Protein AF-A0A2H0KEA6-F1 (afdb_monomer_lite)

pLDDT: mean 85.28, std 15.85, range [25.95, 98.38]

Radius of gyration: 23.14 Å; chains: 1; bounding box: 65×61×64 Å

Organism: NCBI:txid1975025

Structure (mmCIF, N/CA/C/O backbone):
data_AF-A0A2H0KEA6-F1
#
_entry.id   AF-A0A2H0KEA6-F1
#
loop_
_atom_site.group_PDB
_atom_site.id
_atom_site.type_symbol
_atom_site.label_atom_id
_atom_site.label_alt_id
_atom_site.label_comp_id
_atom_site.label_asym_id
_atom_site.label_entity_id
_atom_site.label_seq_id
_atom_site.pdbx_PDB_ins_code
_atom_site.Cartn_x
_atom_site.Cartn_y
_atom_site.Cartn_z
_atom_site.occupancy
_atom_site.B_iso_or_equiv
_atom_site.auth_seq_id
_atom_site.auth_comp_id
_atom_site.auth_asym_id
_atom_site.auth_atom_id
_atom_site.pdbx_PDB_model_num
ATOM 1 N N . MET A 1 1 ? -30.621 41.711 1.419 1.00 34.66 1 MET A N 1
ATOM 2 C CA . MET A 1 1 ? -31.223 41.452 0.093 1.00 34.66 1 MET A CA 1
ATOM 3 C C . MET A 1 1 ? -30.235 41.916 -0.978 1.00 34.66 1 MET A C 1
ATOM 5 O O . MET A 1 1 ? -30.313 43.049 -1.418 1.00 34.66 1 MET A O 1
ATOM 9 N N . PHE A 1 2 ? -29.254 41.083 -1.343 1.00 25.95 2 PHE A N 1
ATOM 10 C CA . PHE A 1 2 ? -28.332 41.368 -2.449 1.00 25.95 2 PHE A CA 1
ATOM 11 C C . PHE A 1 2 ? -28.329 40.171 -3.397 1.00 25.95 2 PHE A C 1
ATOM 13 O O . PHE A 1 2 ? -27.959 39.058 -3.035 1.00 25.95 2 PHE A O 1
ATOM 20 N N . LYS A 1 3 ? -28.882 40.425 -4.584 1.00 28.66 3 LYS A N 1
ATOM 21 C CA . LYS A 1 3 ? -29.091 39.489 -5.684 1.00 28.66 3 LYS A CA 1
ATOM 22 C C . LYS A 1 3 ? -27.772 39.205 -6.401 1.00 28.66 3 LYS A C 1
ATOM 24 O O . LYS A 1 3 ? -27.102 40.125 -6.855 1.00 28.66 3 LYS A O 1
ATOM 29 N N . VAL A 1 4 ? -27.494 37.913 -6.541 1.00 33.28 4 VAL A N 1
ATOM 30 C CA . VAL A 1 4 ? -27.037 37.209 -7.751 1.00 33.28 4 VAL A CA 1
ATOM 31 C C . VAL A 1 4 ? -26.610 38.111 -8.917 1.00 33.28 4 VAL A C 1
ATOM 33 O O . VAL A 1 4 ? -27.452 38.680 -9.609 1.00 33.28 4 VAL A O 1
ATOM 36 N N . ARG A 1 5 ? -25.308 38.122 -9.207 1.00 30.30 5 ARG A N 1
ATOM 37 C CA . ARG A 1 5 ? -24.745 38.374 -10.540 1.00 30.30 5 ARG A CA 1
ATOM 38 C C . ARG A 1 5 ? -23.379 37.707 -10.609 1.00 30.30 5 ARG A C 1
ATOM 40 O O . ARG A 1 5 ? -22.452 38.217 -10.010 1.00 30.30 5 ARG A O 1
ATOM 47 N N . PHE A 1 6 ? -23.290 36.580 -11.306 1.00 26.22 6 PHE A N 1
ATOM 48 C CA . PHE A 1 6 ? -22.163 36.214 -12.171 1.00 26.22 6 PHE A CA 1
ATOM 49 C C . PHE A 1 6 ? -22.582 34.964 -12.954 1.00 26.22 6 PHE A C 1
ATOM 51 O O . PHE A 1 6 ? -22.287 33.831 -12.590 1.00 26.22 6 PHE A O 1
ATOM 58 N N . LEU A 1 7 ? -23.356 35.192 -14.016 1.00 26.00 7 LEU A N 1
ATOM 59 C CA . LEU A 1 7 ? -23.569 34.224 -15.083 1.00 26.00 7 LEU A CA 1
ATOM 60 C C . LEU A 1 7 ? -23.088 34.880 -16.382 1.00 26.00 7 LEU A C 1
ATOM 62 O O . LEU A 1 7 ? -23.413 36.038 -16.629 1.00 26.00 7 LEU A O 1
ATOM 66 N N . ALA A 1 8 ? -22.370 34.091 -17.181 1.00 27.67 8 ALA A N 1
ATOM 67 C CA . ALA A 1 8 ? -21.876 34.359 -18.531 1.00 27.67 8 ALA A CA 1
ATOM 68 C C . ALA A 1 8 ? -20.637 35.266 -18.655 1.00 27.67 8 ALA A C 1
ATOM 70 O O . ALA A 1 8 ? -20.744 36.482 -18.681 1.00 27.67 8 ALA A O 1
ATOM 71 N N . ILE A 1 9 ? -19.470 34.630 -18.820 1.00 26.72 9 ILE A N 1
ATOM 72 C CA . ILE A 1 9 ? -18.570 34.739 -19.986 1.00 26.72 9 ILE A CA 1
ATOM 73 C C . ILE A 1 9 ? -17.754 33.424 -20.025 1.00 26.72 9 ILE A C 1
ATOM 75 O O . ILE A 1 9 ? -17.464 32.854 -18.979 1.00 26.72 9 ILE A O 1
ATOM 79 N N . PHE A 1 10 ? -17.421 32.953 -21.232 1.00 26.20 10 PHE A N 1
ATOM 80 C CA . PHE A 1 10 ? -16.824 31.658 -21.624 1.00 26.20 10 PHE A CA 1
ATOM 81 C C . PHE A 1 10 ? -17.789 30.537 -22.030 1.00 26.20 10 PHE A C 1
ATOM 83 O O . PHE A 1 10 ? -17.765 29.422 -21.520 1.00 26.20 10 PHE A O 1
ATOM 90 N N . ALA A 1 11 ? -18.536 30.804 -23.101 1.00 31.16 11 ALA A N 1
ATOM 91 C CA . ALA A 1 11 ? -18.667 29.816 -24.165 1.00 31.16 11 ALA A CA 1
ATOM 92 C C . ALA A 1 11 ? -17.449 29.948 -25.104 1.00 31.16 11 ALA A C 1
ATOM 94 O O . ALA A 1 11 ? -17.374 30.897 -25.877 1.00 31.16 11 ALA A O 1
ATOM 95 N N . SER A 1 12 ? -16.466 29.048 -25.014 1.00 29.16 12 SER A N 1
ATOM 96 C CA . SER A 1 12 ? -15.614 28.649 -26.151 1.00 29.16 12 SER A CA 1
ATOM 97 C C . SER A 1 12 ? -14.693 27.479 -25.781 1.00 29.16 12 SER A C 1
ATOM 99 O O . SER A 1 12 ? -14.119 27.435 -24.698 1.00 29.16 12 SER A O 1
ATOM 101 N N . ARG A 1 13 ? -14.548 26.555 -26.743 1.00 27.38 13 ARG A N 1
ATOM 102 C CA . ARG A 1 13 ? -13.792 25.286 -26.737 1.00 27.38 13 ARG A CA 1
ATOM 103 C C . ARG A 1 13 ? -14.418 24.123 -25.965 1.00 27.38 13 ARG A C 1
ATOM 105 O O . ARG A 1 13 ? -13.958 23.709 -24.906 1.00 27.38 13 ARG A O 1
ATOM 112 N N . TRP A 1 14 ? -15.370 23.484 -26.639 1.00 29.23 14 TRP A N 1
ATOM 113 C CA . TRP A 1 14 ? -15.524 22.034 -26.574 1.00 29.23 14 TRP A CA 1
ATOM 114 C C . TRP A 1 14 ? -14.186 21.379 -26.960 1.00 29.23 14 TRP A C 1
ATOM 116 O O . TRP A 1 14 ? -13.845 21.294 -28.136 1.00 29.23 14 TRP A O 1
ATOM 126 N N . ARG A 1 15 ? -13.386 20.980 -25.968 1.00 30.23 15 ARG A N 1
ATOM 127 C CA . ARG A 1 15 ? -12.414 19.898 -26.144 1.00 30.23 15 ARG A CA 1
ATOM 128 C C . ARG A 1 15 ? -13.173 18.604 -25.890 1.00 30.23 15 ARG A C 1
ATOM 130 O O . ARG A 1 15 ? -13.820 18.475 -24.853 1.00 30.23 15 ARG A O 1
ATOM 137 N N . GLU A 1 16 ? -13.111 17.682 -26.841 1.00 30.77 16 GLU A N 1
ATOM 138 C CA . GLU A 1 16 ? -13.542 16.300 -26.647 1.00 30.77 16 GLU A CA 1
ATOM 139 C C . GLU A 1 16 ? -12.956 15.765 -25.331 1.00 30.77 16 GLU A C 1
ATOM 141 O O . GLU A 1 16 ? -11.742 15.815 -25.111 1.00 30.77 16 GLU A O 1
ATOM 146 N N . ASN A 1 17 ? -13.821 15.275 -24.440 1.00 34.34 17 ASN A N 1
ATOM 147 C CA . ASN A 1 17 ? -13.400 14.468 -23.299 1.00 34.34 17 ASN A CA 1
ATOM 148 C C . ASN A 1 17 ? -12.862 13.145 -23.853 1.00 34.34 17 ASN A C 1
ATOM 150 O O . ASN A 1 17 ? -13.626 12.201 -24.033 1.00 34.34 17 ASN A O 1
ATOM 154 N N . LYS A 1 18 ? -11.560 13.063 -24.132 1.00 38.22 18 LYS A N 1
ATOM 155 C CA . LYS A 1 18 ? -10.905 11.760 -24.246 1.00 38.22 18 LYS A CA 1
ATOM 156 C C . LYS A 1 18 ? -10.827 11.169 -22.842 1.00 38.22 18 LYS A C 1
ATOM 158 O O . LYS A 1 18 ? -10.097 11.686 -21.997 1.00 38.22 18 LYS A O 1
ATOM 163 N N . GLU A 1 19 ? -11.610 10.125 -22.583 1.00 44.38 19 GLU A N 1
ATOM 164 C CA . GLU A 1 19 ? -11.386 9.242 -21.439 1.00 44.38 19 GLU A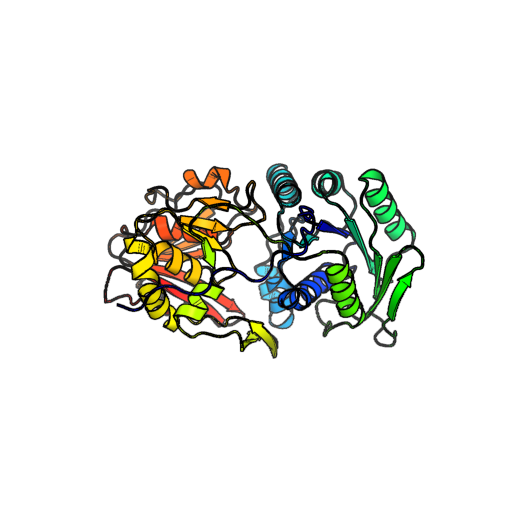 CA 1
ATOM 165 C C . GLU A 1 19 ? -9.948 8.717 -21.527 1.00 44.38 19 GLU A C 1
ATOM 167 O O . GLU A 1 19 ? -9.526 8.173 -22.548 1.00 44.38 19 GLU A O 1
ATOM 172 N N . ARG A 1 20 ? -9.152 8.985 -20.490 1.00 58.06 20 ARG A N 1
ATOM 173 C CA . ARG A 1 20 ? -7.735 8.613 -20.446 1.00 58.06 20 ARG A CA 1
ATOM 174 C C . ARG A 1 20 ? -7.606 7.242 -19.800 1.00 58.06 20 ARG A C 1
ATOM 176 O O . ARG A 1 20 ? -8.168 7.011 -18.732 1.00 58.06 20 ARG A O 1
ATOM 183 N N . ILE A 1 21 ? -6.856 6.360 -20.449 1.00 58.03 21 ILE A N 1
ATOM 184 C CA . ILE A 1 21 ? -6.695 4.963 -20.045 1.00 58.03 21 ILE A CA 1
ATOM 185 C C . ILE A 1 21 ? -5.549 4.882 -19.013 1.00 58.03 21 ILE A C 1
ATOM 187 O O . ILE A 1 21 ? -4.461 5.388 -19.303 1.00 58.03 21 ILE A O 1
ATOM 191 N N . PRO A 1 22 ? -5.772 4.307 -17.813 1.00 75.31 22 PRO A N 1
ATOM 192 C CA . PRO A 1 22 ? -4.711 3.936 -16.869 1.00 75.31 22 PRO A CA 1
ATOM 193 C C . PRO A 1 22 ? -3.564 3.199 -17.570 1.00 75.31 22 PRO A C 1
ATOM 195 O O . PRO A 1 22 ? -3.832 2.358 -18.424 1.00 75.31 22 PRO A O 1
ATOM 198 N N . MET A 1 23 ? -2.305 3.463 -17.203 1.00 87.12 23 MET A N 1
ATOM 199 C CA . MET A 1 23 ? -1.169 2.699 -17.737 1.00 87.12 23 MET A CA 1
ATOM 200 C C . MET A 1 23 ? -0.569 1.802 -16.654 1.00 87.12 23 MET A C 1
ATOM 202 O O . MET A 1 23 ? 0.006 2.283 -15.675 1.00 87.12 23 MET A O 1
ATOM 206 N N . ARG A 1 24 ? -0.680 0.486 -16.843 1.00 92.25 24 ARG A N 1
ATOM 207 C CA . ARG A 1 24 ? -0.069 -0.547 -16.003 1.00 92.25 24 ARG A CA 1
ATOM 208 C C . ARG A 1 24 ? 1.272 -0.947 -16.608 1.00 92.25 24 ARG A C 1
ATOM 210 O O . ARG A 1 24 ? 1.337 -1.576 -17.663 1.00 92.25 24 ARG A O 1
ATOM 217 N N . ILE A 1 25 ? 2.347 -0.538 -15.945 1.00 94.88 25 ILE A N 1
ATOM 218 C CA . ILE A 1 25 ? 3.725 -0.684 -16.405 1.00 94.88 25 ILE A CA 1
ATOM 219 C C . ILE A 1 25 ? 4.399 -1.770 -15.579 1.00 94.88 25 ILE A C 1
ATOM 221 O O . ILE A 1 25 ? 4.595 -1.617 -14.373 1.00 94.88 25 ILE A O 1
ATOM 225 N N . VAL A 1 26 ? 4.769 -2.857 -16.243 1.00 97.06 26 VAL A N 1
ATOM 226 C CA . VAL A 1 26 ? 5.568 -3.936 -15.673 1.00 97.06 26 VAL A CA 1
ATOM 227 C C . VAL A 1 26 ? 7.009 -3.478 -15.536 1.00 97.06 26 VAL A C 1
ATOM 229 O O . VAL A 1 26 ? 7.583 -2.920 -16.466 1.00 97.06 26 VAL A O 1
ATOM 232 N N . PHE A 1 27 ? 7.607 -3.755 -14.386 1.00 96.06 27 PHE A N 1
ATOM 233 C CA . PHE A 1 27 ? 9.045 -3.660 -14.184 1.00 96.06 27 PHE A CA 1
ATOM 234 C C . PHE A 1 27 ? 9.599 -5.080 -14.188 1.00 96.06 27 PHE A C 1
ATOM 236 O O . PHE A 1 27 ? 9.486 -5.821 -13.213 1.00 96.06 27 PHE A O 1
ATOM 243 N N . GLY A 1 28 ? 10.142 -5.482 -15.334 1.00 94.81 28 GLY A N 1
ATOM 244 C CA . GLY A 1 28 ? 10.758 -6.789 -15.536 1.00 94.81 28 GLY A CA 1
ATOM 245 C C . GLY A 1 28 ? 12.264 -6.712 -15.350 1.00 94.81 28 GLY A C 1
ATOM 246 O O . GLY A 1 28 ? 12.868 -5.656 -15.497 1.00 94.81 28 GLY A O 1
ATOM 247 N N . GLY A 1 29 ? 12.888 -7.830 -15.011 1.00 92.62 29 GLY A N 1
ATOM 248 C CA . GLY A 1 29 ? 14.335 -7.889 -14.844 1.00 92.62 29 GLY A CA 1
ATOM 249 C C . GLY A 1 29 ? 14.768 -9.038 -13.946 1.00 92.62 29 GLY A C 1
ATOM 250 O O . GLY A 1 29 ? 13.994 -9.417 -13.056 1.00 92.62 29 GLY A O 1
ATOM 251 N N . PRO A 1 30 ? 15.976 -9.591 -14.152 1.00 91.06 30 PRO A N 1
ATOM 252 C CA . PRO A 1 30 ? 16.469 -10.724 -13.387 1.00 91.06 30 PRO A CA 1
ATOM 253 C C . PRO A 1 30 ? 16.575 -10.440 -11.884 1.00 91.06 30 PRO A C 1
ATOM 255 O O . PRO A 1 30 ? 16.524 -9.297 -11.419 1.00 91.06 30 PRO A O 1
ATOM 258 N N . LYS A 1 31 ? 16.726 -11.502 -11.084 1.00 86.75 31 LYS A N 1
ATOM 259 C CA . LYS A 1 31 ? 17.042 -11.339 -9.657 1.00 86.75 31 LYS A CA 1
ATOM 260 C C . LYS A 1 31 ? 18.321 -10.506 -9.512 1.00 86.75 31 LYS A C 1
ATOM 262 O O . LYS A 1 31 ? 19.249 -10.641 -10.302 1.00 86.75 31 LYS A O 1
ATOM 267 N N . HIS A 1 32 ? 18.361 -9.661 -8.485 1.00 84.38 32 HIS A N 1
ATOM 268 C CA . HIS A 1 32 ? 19.505 -8.791 -8.186 1.00 84.38 32 HIS A CA 1
ATOM 269 C C . HIS A 1 32 ? 19.866 -7.770 -9.282 1.00 84.38 32 HIS A C 1
ATOM 271 O O . HIS A 1 32 ? 20.949 -7.204 -9.234 1.00 84.38 32 HIS A O 1
ATOM 277 N N . SER A 1 33 ? 18.964 -7.459 -10.222 1.00 88.50 33 SER A N 1
ATOM 278 C CA . SER A 1 33 ? 19.180 -6.378 -11.200 1.00 88.50 33 SER A CA 1
ATOM 279 C C . SER A 1 33 ? 19.017 -4.961 -10.635 1.00 88.50 33 SER A C 1
ATOM 281 O O . SER A 1 33 ? 19.108 -3.989 -11.374 1.00 88.50 33 SER A O 1
ATOM 283 N N . GLY A 1 34 ? 18.697 -4.828 -9.344 1.00 88.50 34 GLY A N 1
ATOM 284 C CA . GLY A 1 34 ? 18.378 -3.538 -8.731 1.00 88.50 34 GLY A CA 1
ATOM 285 C C . GLY A 1 34 ? 16.914 -3.105 -8.870 1.00 88.50 34 GLY A C 1
ATOM 286 O O . GLY A 1 34 ? 16.559 -2.032 -8.390 1.00 88.50 34 GLY A O 1
ATOM 287 N N . LYS A 1 35 ? 16.032 -3.940 -9.445 1.00 91.38 35 LYS A N 1
ATOM 288 C CA . LYS A 1 35 ? 14.599 -3.631 -9.640 1.00 91.38 35 LYS A CA 1
ATOM 289 C C . LYS A 1 35 ? 13.897 -3.085 -8.387 1.00 91.38 35 LYS A C 1
ATOM 291 O O . LYS A 1 35 ? 13.265 -2.037 -8.470 1.00 91.38 35 LYS A O 1
ATOM 296 N N . SER A 1 36 ? 14.014 -3.754 -7.234 1.00 88.62 36 SER A N 1
ATOM 297 C CA . SER A 1 36 ? 13.345 -3.308 -5.999 1.00 88.62 36 SER A CA 1
ATOM 298 C C . SER A 1 36 ? 13.849 -1.932 -5.537 1.00 88.62 36 SER A C 1
ATOM 300 O O . SER A 1 36 ? 13.059 -1.115 -5.070 1.00 88.62 36 SER A O 1
ATOM 302 N N . VAL A 1 37 ? 15.152 -1.659 -5.703 1.00 89.94 37 VAL A N 1
ATOM 303 C CA . VAL A 1 37 ? 15.790 -0.375 -5.352 1.00 89.94 37 VAL A CA 1
ATOM 304 C C . VAL A 1 37 ? 15.320 0.727 -6.304 1.00 89.94 37 VAL A C 1
ATOM 306 O O . VAL A 1 37 ? 14.899 1.794 -5.854 1.00 89.94 37 VAL A O 1
ATOM 309 N N . LEU A 1 38 ? 15.301 0.438 -7.609 1.00 93.50 38 LEU A N 1
ATOM 310 C CA . LEU A 1 38 ? 14.783 1.338 -8.637 1.00 93.50 38 LEU A CA 1
ATOM 311 C C . LEU A 1 38 ? 13.317 1.684 -8.376 1.00 93.50 38 LEU A C 1
ATOM 313 O O . LEU A 1 38 ? 12.971 2.860 -8.337 1.00 93.50 38 LEU A O 1
ATOM 317 N N . LEU A 1 39 ? 12.459 0.685 -8.152 1.00 91.25 39 LEU A N 1
ATOM 318 C CA . LEU A 1 39 ? 11.037 0.894 -7.877 1.00 91.25 39 LEU A CA 1
ATOM 319 C C . LEU A 1 39 ? 10.815 1.702 -6.600 1.00 91.25 39 LEU A C 1
ATOM 321 O O . LEU A 1 39 ? 9.986 2.611 -6.591 1.00 91.25 39 LEU A O 1
ATOM 325 N N . TRP A 1 40 ? 11.542 1.398 -5.523 1.00 88.75 40 TRP A N 1
ATOM 326 C CA . TRP A 1 40 ? 11.500 2.175 -4.283 1.00 88.75 40 TRP A CA 1
ATOM 327 C C . TRP A 1 40 ? 11.816 3.655 -4.527 1.00 88.75 40 TRP A C 1
ATOM 329 O O . TRP A 1 40 ? 11.077 4.532 -4.074 1.00 88.75 40 TRP A O 1
ATOM 339 N N . TYR A 1 41 ? 12.875 3.949 -5.283 1.00 90.00 41 TYR A N 1
ATOM 340 C CA . TYR A 1 41 ? 13.271 5.327 -5.558 1.00 90.00 41 TYR A CA 1
ATOM 341 C C . TYR A 1 41 ? 12.314 6.028 -6.528 1.00 90.00 41 TYR A C 1
ATOM 343 O O . TYR A 1 41 ? 11.898 7.159 -6.276 1.00 90.00 41 TYR A O 1
ATOM 351 N N . LEU A 1 42 ? 11.877 5.329 -7.576 1.00 90.38 42 LEU A N 1
ATOM 352 C CA . LEU A 1 42 ? 10.906 5.818 -8.550 1.00 90.38 42 LEU A CA 1
ATOM 353 C C . LEU A 1 42 ? 9.590 6.229 -7.876 1.00 90.38 42 LEU A C 1
ATOM 355 O O . LEU A 1 42 ? 9.078 7.312 -8.140 1.00 90.38 42 LEU A O 1
ATOM 359 N N . LYS A 1 43 ? 9.075 5.424 -6.941 1.00 86.81 43 LYS A N 1
ATOM 360 C CA . LYS A 1 43 ? 7.878 5.765 -6.150 1.00 86.81 43 LYS A CA 1
ATOM 361 C C . LYS A 1 43 ? 8.048 7.063 -5.362 1.00 86.81 43 LYS A C 1
ATOM 363 O O . LYS A 1 43 ? 7.121 7.867 -5.282 1.00 86.81 43 LYS A O 1
ATOM 368 N N . LYS A 1 44 ? 9.246 7.308 -4.823 1.00 82.06 44 LYS A N 1
ATOM 369 C CA . LYS A 1 44 ? 9.561 8.558 -4.115 1.00 82.06 44 LYS A CA 1
ATOM 370 C C . LYS A 1 44 ? 9.567 9.768 -5.052 1.00 82.06 44 LYS A C 1
ATOM 372 O O . LYS A 1 44 ? 9.142 10.839 -4.635 1.00 82.06 44 LYS A O 1
ATOM 377 N N . LEU A 1 45 ? 10.025 9.604 -6.291 1.00 84.50 45 LEU A N 1
ATOM 378 C CA . LEU A 1 45 ? 10.032 10.663 -7.305 1.00 84.50 45 LEU A CA 1
ATOM 379 C C . LEU A 1 45 ? 8.633 10.935 -7.872 1.00 84.50 45 LEU A C 1
ATOM 381 O O . LEU A 1 45 ? 8.278 12.083 -8.124 1.00 84.50 45 LEU A O 1
ATOM 385 N N . LEU A 1 46 ? 7.823 9.888 -8.039 1.00 81.56 46 LEU A N 1
ATOM 386 C CA . LEU A 1 46 ? 6.458 10.001 -8.554 1.00 81.56 46 LEU A CA 1
ATOM 387 C C . LEU A 1 46 ? 5.476 10.590 -7.534 1.00 81.56 46 LEU A C 1
ATOM 389 O O . LEU A 1 46 ? 4.463 11.149 -7.944 1.00 81.56 46 LEU A O 1
ATOM 393 N N . ALA A 1 47 ? 5.786 10.542 -6.233 1.00 72.12 47 ALA A N 1
ATOM 394 C CA . ALA A 1 47 ? 4.940 11.100 -5.173 1.00 72.12 47 ALA A CA 1
ATOM 395 C C . ALA A 1 47 ? 4.580 12.583 -5.377 1.00 72.12 47 ALA A C 1
ATOM 397 O O . ALA A 1 47 ? 3.487 12.996 -5.003 1.00 72.12 47 ALA A O 1
ATOM 398 N N . SER A 1 48 ? 5.452 13.375 -6.009 1.00 65.81 48 SER A N 1
ATOM 399 C CA . SER A 1 48 ? 5.179 14.782 -6.342 1.00 65.81 48 SER A CA 1
ATOM 400 C C . SER A 1 48 ? 4.597 14.994 -7.748 1.00 65.81 48 SER A C 1
ATOM 402 O O . SER A 1 48 ? 4.254 16.122 -8.099 1.00 65.81 48 SER A O 1
ATOM 404 N N . LYS A 1 49 ? 4.485 13.938 -8.567 1.00 66.06 49 LYS A N 1
ATOM 405 C CA . LYS A 1 49 ? 4.141 14.010 -10.002 1.00 66.06 49 LYS A CA 1
ATOM 406 C C . LYS A 1 49 ? 2.737 13.484 -10.336 1.00 66.06 49 LYS A C 1
ATOM 408 O O . LYS A 1 49 ? 2.304 13.605 -11.487 1.00 66.06 49 LYS A O 1
ATOM 413 N N . GLY A 1 50 ? 2.006 12.949 -9.356 1.00 63.19 50 GLY A N 1
ATOM 414 C CA . GLY A 1 50 ? 0.592 12.563 -9.458 1.00 63.19 50 GLY A CA 1
ATOM 415 C C . GLY A 1 50 ? 0.289 11.157 -8.932 1.00 63.19 50 GLY A C 1
ATOM 416 O O . GLY A 1 50 ? 1.133 10.517 -8.311 1.00 63.19 50 GLY A O 1
ATOM 417 N N . ASP A 1 51 ? -0.927 10.678 -9.204 1.00 68.25 51 ASP A N 1
ATOM 418 C CA . ASP A 1 51 ? -1.461 9.445 -8.611 1.00 68.25 51 ASP A CA 1
ATOM 419 C C . ASP A 1 51 ? -0.845 8.181 -9.223 1.00 68.25 51 ASP A C 1
ATOM 421 O O . ASP A 1 51 ? -1.117 7.833 -10.375 1.00 68.25 51 ASP A O 1
ATOM 425 N N . TYR A 1 52 ? -0.058 7.447 -8.442 1.00 79.31 52 TYR A N 1
ATOM 426 C CA . TYR A 1 52 ? 0.443 6.123 -8.809 1.00 79.31 52 TYR A CA 1
ATOM 427 C C . TYR A 1 52 ? -0.022 5.068 -7.804 1.00 79.31 52 TYR A C 1
ATOM 429 O O . TYR A 1 52 ? -0.223 5.357 -6.626 1.00 79.31 52 TYR A O 1
ATOM 437 N N . MET A 1 53 ? -0.146 3.826 -8.266 1.00 83.56 53 MET A N 1
ATOM 438 C CA . MET A 1 53 ? -0.442 2.665 -7.437 1.00 83.56 53 MET A CA 1
ATOM 439 C C . MET A 1 53 ? 0.654 1.609 -7.601 1.00 83.56 53 MET A C 1
ATOM 441 O O . MET A 1 53 ? 0.838 1.082 -8.702 1.00 83.56 53 MET A O 1
ATOM 445 N N . PRO A 1 54 ? 1.399 1.272 -6.534 1.00 86.69 54 PRO A N 1
ATOM 446 C CA . PRO A 1 54 ? 2.282 0.117 -6.551 1.00 86.69 54 PRO A CA 1
ATOM 447 C C . PRO A 1 54 ? 1.473 -1.186 -6.521 1.00 86.69 54 PRO A C 1
ATOM 449 O O . PRO A 1 54 ? 0.699 -1.436 -5.598 1.00 86.69 54 PRO A O 1
ATOM 452 N N . LEU A 1 55 ? 1.712 -2.047 -7.505 1.00 88.69 55 LEU A N 1
ATOM 453 C CA . LEU A 1 55 ? 1.106 -3.366 -7.645 1.00 88.69 55 LEU A CA 1
ATOM 454 C C . LEU A 1 55 ? 2.191 -4.418 -7.392 1.00 88.69 55 LEU A C 1
ATOM 456 O O . LEU A 1 55 ? 3.029 -4.690 -8.249 1.00 88.69 55 LEU A O 1
ATOM 460 N N . ARG A 1 56 ? 2.221 -4.965 -6.173 1.00 88.25 56 ARG A N 1
ATOM 461 C CA . ARG A 1 56 ? 3.233 -5.948 -5.757 1.00 88.25 56 ARG A CA 1
ATOM 462 C C . ARG A 1 56 ? 2.810 -7.342 -6.178 1.00 88.25 56 ARG A C 1
ATOM 464 O O . ARG A 1 56 ? 2.157 -8.053 -5.425 1.00 88.25 56 ARG A O 1
ATOM 471 N N . CYS A 1 57 ? 3.185 -7.712 -7.387 1.00 90.56 57 CYS A N 1
ATOM 472 C CA . CYS A 1 57 ? 2.792 -8.961 -8.018 1.00 90.56 57 CYS A CA 1
ATOM 473 C C . CYS A 1 57 ? 3.862 -10.057 -7.880 1.00 90.56 57 CYS A C 1
ATOM 475 O O . CYS A 1 57 ? 3.836 -11.046 -8.610 1.00 90.56 57 CYS A O 1
ATOM 477 N N . ALA A 1 58 ? 4.785 -9.903 -6.927 1.00 90.06 58 ALA A N 1
ATOM 478 C CA . ALA A 1 58 ? 5.738 -10.920 -6.510 1.00 90.06 58 ALA A CA 1
ATOM 479 C C . ALA A 1 58 ? 5.542 -11.243 -5.014 1.00 90.06 58 ALA A C 1
ATOM 481 O O . ALA A 1 58 ? 5.526 -10.325 -4.192 1.00 90.06 58 ALA A O 1
ATOM 482 N N . PRO A 1 59 ? 5.425 -12.525 -4.623 1.00 86.81 59 PRO A N 1
ATOM 483 C CA . PRO A 1 59 ? 5.236 -12.938 -3.235 1.00 86.81 59 PRO A CA 1
ATOM 484 C C . PRO A 1 59 ? 6.589 -13.021 -2.506 1.00 86.81 59 PRO A C 1
ATOM 486 O O . PRO A 1 59 ? 6.920 -14.009 -1.857 1.00 86.81 59 PRO A O 1
ATOM 489 N N . ASP A 1 60 ? 7.435 -12.004 -2.651 1.00 82.00 60 ASP A N 1
ATOM 490 C CA . ASP A 1 60 ? 8.813 -12.010 -2.151 1.00 82.00 60 ASP A CA 1
ATOM 491 C C . ASP A 1 60 ? 8.961 -11.445 -0.729 1.00 82.00 60 ASP A C 1
ATOM 493 O O . ASP A 1 60 ? 10.074 -11.426 -0.188 1.00 82.00 60 ASP A O 1
ATOM 497 N N . GLY A 1 61 ? 7.850 -11.013 -0.127 1.00 72.50 61 GLY A N 1
ATOM 498 C CA . GLY A 1 61 ? 7.791 -10.433 1.210 1.00 72.50 61 GLY A CA 1
ATOM 499 C C . GLY A 1 61 ? 8.349 -9.016 1.308 1.00 72.50 61 GLY A C 1
ATOM 500 O O . GLY A 1 61 ? 8.512 -8.521 2.421 1.00 72.50 61 GLY A O 1
ATOM 501 N N . GLU A 1 62 ? 8.670 -8.362 0.190 1.00 76.69 62 GLU A N 1
ATOM 502 C CA . GLU A 1 62 ? 9.358 -7.072 0.186 1.00 76.69 62 GLU A C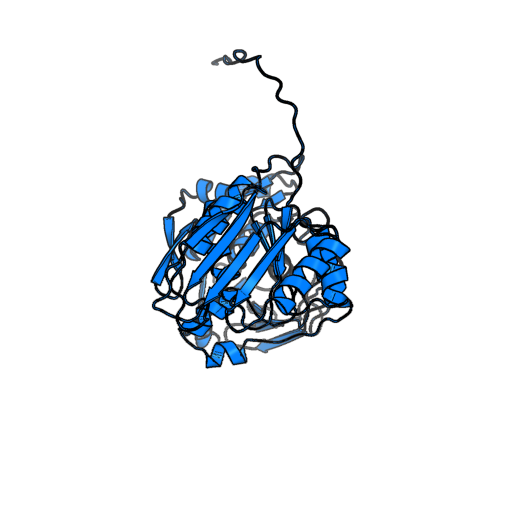A 1
ATOM 503 C C . GLU A 1 62 ? 8.410 -5.870 0.099 1.00 76.69 62 GLU A C 1
ATOM 505 O O . GLU A 1 62 ? 7.194 -5.969 -0.114 1.00 76.69 62 GLU A O 1
ATOM 510 N N . GLY A 1 63 ? 8.984 -4.687 0.320 1.00 74.25 63 GLY A N 1
ATOM 511 C CA . GLY A 1 63 ? 8.326 -3.406 0.186 1.00 74.25 63 GLY A CA 1
ATOM 512 C C . GLY A 1 63 ? 9.210 -2.192 0.360 1.00 74.25 63 GLY A C 1
ATOM 513 O O . GLY A 1 63 ? 10.415 -2.304 0.540 1.00 74.25 63 GLY A O 1
ATOM 514 N N . ASP A 1 64 ? 8.574 -1.020 0.378 1.00 74.25 64 ASP A N 1
ATOM 515 C CA . ASP A 1 64 ? 9.268 0.238 0.675 1.00 74.25 64 ASP A CA 1
ATOM 516 C C . ASP A 1 64 ? 9.934 0.219 2.049 1.00 74.25 64 ASP A C 1
ATOM 518 O O . ASP A 1 64 ? 11.103 0.577 2.172 1.00 74.25 64 ASP A O 1
ATOM 522 N N . TRP A 1 65 ? 9.222 -0.328 3.041 1.00 71.94 65 TRP A N 1
ATOM 523 C CA . TRP A 1 65 ? 9.745 -0.581 4.382 1.00 71.94 65 TRP A CA 1
ATOM 524 C C . TRP A 1 65 ? 11.000 -1.458 4.362 1.00 71.94 65 TRP A C 1
ATOM 526 O O . TRP A 1 65 ? 11.878 -1.267 5.192 1.00 71.94 65 TRP A O 1
ATOM 536 N N . THR A 1 66 ? 11.102 -2.408 3.423 1.00 76.12 66 THR A N 1
ATOM 537 C CA . THR A 1 66 ? 12.249 -3.317 3.345 1.00 76.12 66 THR A CA 1
ATOM 538 C C . THR A 1 66 ? 13.492 -2.516 3.021 1.00 76.12 66 THR A C 1
ATOM 540 O O . THR A 1 66 ? 14.468 -2.641 3.736 1.00 76.12 66 THR A O 1
ATOM 543 N N . GLN A 1 67 ? 13.460 -1.652 2.004 1.00 75.88 67 GLN A N 1
ATOM 544 C CA . GLN A 1 67 ? 14.624 -0.834 1.660 1.00 75.88 67 GLN A CA 1
ATOM 545 C C . GLN A 1 67 ? 14.972 0.174 2.767 1.00 75.88 67 GLN A C 1
ATOM 547 O O . GLN A 1 67 ? 16.146 0.420 3.021 1.00 75.88 67 GLN A O 1
ATOM 552 N N . GLU A 1 68 ? 13.974 0.743 3.445 1.00 76.44 68 GLU A N 1
ATOM 553 C CA . GLU A 1 68 ? 14.193 1.728 4.515 1.00 76.44 68 GLU A CA 1
ATOM 554 C C . GLU A 1 68 ? 14.761 1.103 5.789 1.00 76.44 68 GLU A C 1
ATOM 556 O O . GLU A 1 68 ? 15.682 1.657 6.388 1.00 76.44 68 GLU A O 1
ATOM 561 N N . LEU A 1 69 ? 14.251 -0.065 6.181 1.00 71.31 69 LEU A N 1
ATOM 562 C CA . LEU A 1 69 ? 14.730 -0.788 7.351 1.00 71.31 69 LEU A CA 1
ATOM 563 C C . LEU A 1 69 ? 16.070 -1.471 7.079 1.00 71.31 69 LEU A C 1
ATOM 565 O O . LEU A 1 69 ? 16.907 -1.513 7.969 1.00 71.31 69 LEU A O 1
ATOM 569 N N . TYR A 1 70 ? 16.331 -1.934 5.852 1.00 76.12 70 TYR A N 1
ATOM 570 C CA . TYR A 1 70 ? 17.596 -2.602 5.526 1.00 76.12 70 TYR A CA 1
ATOM 571 C C . TYR A 1 70 ? 18.809 -1.679 5.701 1.00 76.12 70 TYR A C 1
ATOM 573 O O . TYR A 1 70 ? 19.905 -2.158 5.966 1.00 76.12 70 TYR A O 1
ATOM 581 N N . LEU A 1 71 ? 18.623 -0.360 5.575 1.00 69.69 71 LEU A N 1
ATOM 582 C CA . LEU A 1 71 ? 19.684 0.626 5.792 1.00 69.69 71 LEU A CA 1
ATOM 583 C C . LEU A 1 71 ? 20.057 0.796 7.272 1.00 69.69 71 LEU A C 1
ATOM 585 O O . LEU A 1 71 ? 21.183 1.185 7.566 1.00 69.69 71 LEU A O 1
ATOM 589 N N . THR A 1 72 ? 19.128 0.540 8.196 1.00 71.31 72 THR A N 1
ATOM 590 C CA . THR A 1 72 ? 19.314 0.802 9.634 1.00 71.31 72 THR A CA 1
ATOM 591 C C . THR A 1 72 ? 19.380 -0.468 10.476 1.00 71.31 72 THR A C 1
ATOM 593 O O . THR A 1 72 ? 20.067 -0.486 11.492 1.00 71.31 72 THR A O 1
ATOM 596 N N . ASN A 1 73 ? 18.686 -1.529 10.065 1.00 72.00 73 ASN A N 1
ATOM 597 C CA . ASN A 1 73 ? 18.624 -2.815 10.747 1.00 72.00 73 ASN A CA 1
ATOM 598 C C . ASN A 1 73 ? 18.370 -3.972 9.744 1.00 72.00 73 ASN A C 1
ATOM 600 O O . ASN A 1 73 ? 17.225 -4.408 9.550 1.00 72.00 73 ASN A O 1
ATOM 604 N N . PRO A 1 74 ? 19.428 -4.473 9.071 1.00 75.06 74 PRO A N 1
ATOM 605 C CA . PRO A 1 74 ? 19.325 -5.584 8.123 1.00 75.06 74 PRO A CA 1
ATOM 606 C C . PRO A 1 74 ? 18.749 -6.862 8.740 1.00 75.06 74 PRO A C 1
ATOM 608 O O . PRO A 1 74 ? 17.930 -7.521 8.101 1.00 75.06 74 PRO A O 1
ATOM 611 N N . ASP A 1 75 ? 19.128 -7.185 9.978 1.00 73.62 75 ASP A N 1
ATOM 612 C CA . ASP A 1 75 ? 18.719 -8.424 10.649 1.00 73.62 75 ASP A CA 1
ATOM 613 C C . ASP A 1 75 ? 17.210 -8.431 10.914 1.00 73.62 75 ASP A C 1
ATOM 615 O O . ASP A 1 75 ? 16.512 -9.353 10.489 1.00 73.62 75 ASP A O 1
ATOM 619 N N . LEU A 1 76 ? 16.674 -7.340 11.476 1.00 71.44 76 LEU A N 1
ATOM 620 C CA . LEU A 1 76 ? 15.228 -7.174 11.661 1.00 71.44 76 LEU A CA 1
ATOM 621 C C . LEU A 1 76 ? 14.482 -7.162 10.320 1.00 71.44 76 LEU A C 1
ATOM 623 O O . LEU A 1 76 ? 13.360 -7.652 10.213 1.00 71.44 76 LEU A O 1
ATOM 627 N N . THR A 1 77 ? 15.098 -6.628 9.263 1.00 72.00 77 THR A N 1
ATOM 628 C CA . THR A 1 77 ? 14.488 -6.663 7.927 1.00 72.00 77 THR A CA 1
ATOM 629 C C . THR A 1 77 ? 14.327 -8.089 7.417 1.00 72.00 77 THR A C 1
ATOM 631 O O . THR A 1 77 ? 13.301 -8.408 6.816 1.00 72.00 77 THR A O 1
ATOM 634 N N . LEU A 1 78 ? 15.331 -8.941 7.633 1.00 73.94 78 LEU A N 1
ATOM 635 C CA . LEU A 1 78 ? 15.284 -10.348 7.248 1.00 73.94 78 LEU A CA 1
ATOM 636 C C . LEU A 1 78 ? 14.275 -11.128 8.096 1.00 73.94 78 LEU A C 1
ATOM 638 O O . LEU A 1 78 ? 13.561 -11.957 7.540 1.00 73.94 78 LEU A O 1
ATOM 642 N N . GLU A 1 79 ? 14.169 -10.816 9.388 1.00 72.56 79 GLU A N 1
ATOM 643 C CA . GLU A 1 79 ? 13.187 -11.406 10.305 1.00 72.56 79 GLU A CA 1
ATOM 644 C C . GLU A 1 79 ? 11.739 -11.074 9.902 1.00 72.56 79 GLU A C 1
ATOM 646 O O . GLU A 1 79 ? 10.900 -11.964 9.775 1.00 72.56 79 GLU A O 1
ATOM 651 N N . LEU A 1 80 ? 11.442 -9.798 9.630 1.00 72.06 80 LEU A N 1
ATOM 652 C CA . LEU A 1 80 ? 10.095 -9.340 9.264 1.00 72.06 80 LEU A CA 1
ATOM 653 C C . LEU A 1 80 ? 9.677 -9.752 7.845 1.00 72.06 80 LEU A C 1
ATOM 655 O O . LEU A 1 80 ? 8.500 -9.662 7.473 1.00 72.06 80 LEU A O 1
ATOM 659 N N . ARG A 1 81 ? 10.633 -10.165 7.008 1.00 78.06 81 ARG A N 1
ATOM 660 C CA . ARG A 1 81 ? 10.381 -10.529 5.616 1.00 78.06 81 ARG A CA 1
ATOM 661 C C . ARG A 1 81 ? 9.802 -11.939 5.523 1.00 78.06 81 ARG A C 1
ATOM 663 O O . ARG A 1 81 ? 10.525 -12.931 5.479 1.00 78.06 81 ARG A O 1
ATOM 670 N N . GLN A 1 82 ? 8.493 -12.015 5.322 1.00 75.06 82 GLN A N 1
ATOM 671 C CA . GLN A 1 82 ? 7.803 -13.273 5.044 1.00 75.06 82 GLN A CA 1
ATOM 672 C C . GLN A 1 82 ? 7.642 -13.492 3.536 1.00 75.06 82 GLN A C 1
ATOM 674 O O . GLN A 1 82 ? 6.860 -12.811 2.874 1.00 75.06 82 GLN A O 1
ATOM 679 N N . LYS A 1 83 ? 8.401 -14.441 2.978 1.00 81.88 83 LYS A N 1
ATOM 680 C CA . LYS A 1 83 ? 8.257 -14.852 1.574 1.00 81.88 83 LYS A CA 1
ATOM 681 C C . LYS A 1 83 ? 7.043 -15.763 1.419 1.00 81.88 83 LYS A C 1
ATOM 683 O O . LYS A 1 83 ? 6.951 -16.786 2.091 1.00 81.88 83 LYS A O 1
ATOM 688 N N . GLY A 1 84 ? 6.163 -15.407 0.495 1.00 83.75 84 GLY A N 1
ATOM 689 C CA . GLY A 1 84 ? 5.064 -16.255 0.062 1.00 83.75 84 GLY A CA 1
ATOM 690 C C . GLY A 1 84 ? 5.465 -17.163 -1.101 1.00 83.75 84 GLY A C 1
ATOM 691 O O . GLY A 1 84 ? 6.639 -17.319 -1.452 1.00 83.75 84 GLY A O 1
ATOM 692 N N . LYS A 1 85 ? 4.452 -17.756 -1.729 1.00 86.94 85 LYS A N 1
ATOM 693 C CA . LYS A 1 85 ? 4.570 -18.522 -2.974 1.00 86.94 85 LYS A CA 1
ATOM 694 C C . LYS A 1 85 ? 3.622 -17.924 -4.002 1.00 86.94 85 LYS A C 1
ATOM 696 O O . LYS A 1 85 ? 2.656 -17.261 -3.636 1.00 86.94 85 LYS A O 1
ATOM 701 N N . PHE A 1 86 ? 3.873 -18.184 -5.281 1.00 88.50 86 PHE A N 1
ATOM 702 C CA . PHE A 1 86 ? 2.892 -17.899 -6.325 1.00 88.50 86 PHE A CA 1
ATOM 703 C C . PHE A 1 86 ? 1.765 -18.943 -6.261 1.00 88.50 86 PHE A C 1
ATOM 705 O O . PHE A 1 86 ? 1.671 -19.817 -7.115 1.00 88.50 86 PHE A O 1
ATOM 712 N N . SER A 1 87 ? 0.967 -18.909 -5.192 1.00 90.81 87 SER A N 1
ATOM 713 C CA . SER A 1 87 ? -0.228 -19.744 -5.079 1.00 90.81 87 SER A CA 1
ATOM 714 C C . SER A 1 87 ? -1.318 -19.237 -6.024 1.00 90.81 87 SER A C 1
ATOM 716 O O . SER A 1 87 ? -1.271 -18.093 -6.484 1.00 90.81 87 SER A O 1
ATOM 718 N N . GLU A 1 88 ? -2.311 -20.075 -6.308 1.00 91.44 88 GLU A N 1
ATOM 719 C CA . GLU A 1 88 ? -3.431 -19.704 -7.176 1.00 91.44 88 GLU A CA 1
ATOM 720 C C . GLU A 1 88 ? -4.186 -18.477 -6.640 1.00 91.44 88 GLU A C 1
ATOM 722 O O . GLU A 1 88 ? -4.575 -17.596 -7.409 1.00 91.44 88 GLU A O 1
ATOM 727 N N . GLU A 1 89 ? -4.321 -18.372 -5.317 1.00 86.19 89 GLU A N 1
ATOM 728 C CA . GLU A 1 89 ? -4.940 -17.238 -4.630 1.00 86.19 89 GLU A CA 1
ATOM 729 C C . GLU A 1 89 ? -4.124 -15.958 -4.838 1.00 86.19 89 GLU A C 1
ATOM 731 O O . GLU A 1 89 ? -4.681 -14.928 -5.220 1.00 86.19 89 GLU A O 1
ATOM 736 N N . PHE A 1 90 ? -2.799 -16.022 -4.653 1.00 89.69 90 PHE A N 1
ATOM 737 C CA . PHE A 1 90 ? -1.918 -14.873 -4.864 1.00 89.69 90 PHE A CA 1
ATOM 738 C C . PHE A 1 90 ? -1.931 -14.414 -6.325 1.00 89.69 90 PHE A C 1
ATOM 740 O O . PHE A 1 90 ? -2.046 -13.220 -6.601 1.00 89.69 90 PHE A O 1
ATOM 747 N N . VAL A 1 91 ? -1.826 -15.354 -7.270 1.00 93.19 91 VAL A N 1
ATOM 748 C CA . VAL A 1 91 ? -1.820 -15.051 -8.707 1.00 93.19 91 VAL A CA 1
ATOM 749 C C . VAL A 1 91 ? -3.163 -14.468 -9.138 1.00 93.19 91 VAL A C 1
ATOM 751 O O . VAL A 1 91 ? -3.178 -13.477 -9.866 1.00 93.19 91 VAL A O 1
ATOM 754 N N . SER A 1 92 ? -4.279 -15.012 -8.647 1.00 89.25 92 SER A N 1
ATOM 755 C CA . SER A 1 92 ? -5.621 -14.476 -8.903 1.00 89.25 92 SER A CA 1
ATOM 756 C C . SER A 1 92 ? -5.795 -13.066 -8.343 1.00 89.25 92 SER A C 1
ATOM 758 O O . SER A 1 92 ? -6.327 -12.191 -9.029 1.00 89.25 92 SER A O 1
ATOM 760 N N . TRP A 1 93 ? -5.313 -12.820 -7.121 1.00 89.75 93 TRP A N 1
ATOM 761 C CA . TRP A 1 93 ? -5.315 -11.487 -6.524 1.00 89.75 93 TRP A CA 1
ATOM 762 C C . TRP A 1 93 ? -4.470 -10.503 -7.343 1.00 89.75 93 TRP A C 1
ATOM 764 O O . TRP A 1 93 ? -4.946 -9.419 -7.676 1.00 89.75 93 TRP A O 1
ATOM 774 N N . ALA A 1 94 ? -3.245 -10.880 -7.718 1.00 91.44 94 ALA A N 1
ATOM 775 C CA . ALA A 1 94 ? -2.329 -10.023 -8.469 1.00 91.44 94 ALA A CA 1
ATOM 776 C C . ALA A 1 94 ? -2.850 -9.727 -9.884 1.00 91.44 94 ALA A C 1
ATOM 778 O O . ALA A 1 94 ? -2.781 -8.585 -10.340 1.00 91.44 94 ALA A O 1
ATOM 779 N N . GLU A 1 95 ? -3.415 -10.732 -10.558 1.00 92.81 95 GLU A N 1
ATOM 780 C CA . GLU A 1 95 ? -4.098 -10.578 -11.843 1.00 92.81 95 GLU A CA 1
ATOM 781 C C . GLU A 1 95 ? -5.257 -9.580 -11.725 1.00 92.81 95 GLU A C 1
ATOM 783 O O . GLU A 1 95 ? -5.353 -8.647 -12.526 1.00 92.81 95 GLU A O 1
ATOM 788 N N . GLY A 1 96 ? -6.111 -9.746 -10.709 1.00 86.19 96 GLY A N 1
ATOM 789 C CA . GLY A 1 96 ? -7.210 -8.830 -10.419 1.00 86.19 96 GLY A CA 1
ATOM 790 C C . GLY A 1 96 ? -6.719 -7.409 -10.152 1.00 86.19 96 GLY A C 1
ATOM 791 O O . GLY A 1 96 ? -7.240 -6.466 -10.741 1.00 86.19 96 GLY A O 1
ATOM 792 N N . ALA A 1 97 ? -5.670 -7.251 -9.343 1.00 86.88 97 ALA A N 1
ATOM 793 C CA . ALA A 1 97 ? -5.096 -5.951 -9.011 1.00 86.88 97 ALA A CA 1
ATOM 794 C C . ALA A 1 97 ? -4.567 -5.205 -10.245 1.00 86.88 97 ALA A C 1
ATOM 796 O O . ALA A 1 97 ? -4.786 -4.004 -10.382 1.00 86.88 97 ALA A O 1
ATOM 797 N N . VAL A 1 98 ? -3.915 -5.906 -11.179 1.00 90.69 98 VAL A N 1
ATOM 798 C CA . VAL A 1 98 ? -3.426 -5.313 -12.439 1.00 90.69 98 VAL A CA 1
ATOM 799 C C . VAL A 1 98 ? -4.580 -4.998 -13.388 1.00 90.69 98 VAL A C 1
ATOM 801 O O . VAL A 1 98 ? -4.603 -3.927 -13.999 1.00 90.69 98 VAL A O 1
ATOM 804 N N . LYS A 1 99 ? -5.555 -5.906 -13.506 1.00 90.12 99 LYS A N 1
ATOM 805 C CA . LYS A 1 99 ? -6.745 -5.718 -14.344 1.00 90.12 99 LYS A CA 1
ATOM 806 C C . LYS A 1 99 ? -7.575 -4.515 -13.894 1.00 90.12 99 LYS A C 1
ATOM 808 O O . LYS A 1 99 ? -8.043 -3.759 -14.740 1.00 90.12 99 LYS A O 1
ATOM 813 N N . ASN A 1 100 ? -7.741 -4.351 -12.585 1.00 82.88 100 ASN A N 1
ATOM 814 C CA . ASN A 1 100 ? -8.644 -3.370 -11.991 1.00 82.88 100 ASN A CA 1
ATOM 815 C C . ASN A 1 100 ? -7.976 -2.023 -11.689 1.00 82.88 100 ASN A C 1
ATOM 817 O O . ASN A 1 100 ? -8.684 -1.078 -11.356 1.00 82.88 100 ASN A O 1
ATOM 821 N N . CYS A 1 101 ? -6.647 -1.919 -11.816 1.00 82.81 101 CYS A N 1
ATOM 822 C CA . CYS A 1 101 ? -5.906 -0.700 -11.503 1.00 82.81 101 CYS A CA 1
ATOM 823 C C . CYS A 1 101 ? -6.405 0.510 -12.300 1.00 82.81 101 CYS A C 1
ATOM 825 O O . CYS A 1 101 ? -6.158 0.622 -13.502 1.00 82.81 101 CYS A O 1
ATOM 827 N N . THR A 1 102 ? -7.066 1.441 -11.609 1.00 76.19 102 THR A N 1
ATOM 828 C CA . THR A 1 102 ? -7.571 2.688 -12.200 1.00 76.19 102 THR A CA 1
ATOM 829 C C . THR A 1 102 ? -6.642 3.880 -12.004 1.00 76.19 102 THR A C 1
ATOM 831 O O . THR A 1 102 ? -6.899 4.927 -12.589 1.00 76.19 102 THR A O 1
ATOM 834 N N . SER A 1 103 ? -5.559 3.766 -11.227 1.00 73.88 103 SER A N 1
ATOM 835 C CA . SER A 1 103 ? -4.600 4.867 -11.041 1.00 73.88 103 SER A CA 1
ATOM 836 C C . SER A 1 103 ? -3.933 5.276 -12.357 1.00 73.88 103 SER A C 1
ATOM 838 O O . SER A 1 103 ? -3.724 4.446 -13.238 1.00 73.88 103 SER A O 1
ATOM 840 N N . ARG A 1 104 ? -3.525 6.551 -12.479 1.00 75.62 104 ARG A N 1
ATOM 841 C CA . ARG A 1 104 ? -2.794 7.051 -13.663 1.00 75.62 104 ARG A CA 1
ATOM 842 C C . ARG A 1 104 ? -1.575 6.177 -13.979 1.00 75.62 104 ARG A C 1
ATOM 844 O O . ARG A 1 104 ? -1.364 5.849 -15.145 1.00 75.62 104 ARG A O 1
ATOM 851 N N . PHE A 1 105 ? -0.833 5.774 -12.945 1.00 79.56 105 PHE A N 1
ATOM 852 C CA . PHE A 1 105 ? 0.229 4.773 -13.043 1.00 79.56 105 PHE A CA 1
ATOM 853 C C . PHE A 1 105 ? -0.109 3.533 -12.214 1.00 79.56 105 PHE A C 1
ATOM 855 O O . PHE A 1 105 ? -0.344 3.647 -11.014 1.00 79.56 105 PHE A O 1
ATOM 862 N N . GLY A 1 106 ? -0.033 2.346 -12.809 1.00 87.56 106 GLY A N 1
ATOM 863 C CA . GLY A 1 106 ? 0.128 1.088 -12.081 1.00 87.56 106 GLY A CA 1
ATOM 864 C C . GLY A 1 106 ? 1.573 0.617 -12.199 1.00 87.56 106 GLY A C 1
ATOM 865 O O . GLY A 1 106 ? 2.001 0.279 -13.297 1.00 87.56 106 GLY A O 1
ATOM 866 N N . LEU A 1 107 ? 2.335 0.593 -11.105 1.00 92.25 107 LEU A N 1
ATOM 867 C CA . LEU A 1 107 ? 3.714 0.087 -11.103 1.00 92.25 107 LEU A CA 1
ATOM 868 C C . LEU A 1 107 ? 3.689 -1.401 -10.746 1.00 92.25 107 LEU A C 1
ATOM 870 O O . LEU A 1 107 ? 3.603 -1.746 -9.568 1.00 92.25 107 LEU A O 1
ATOM 874 N N . VAL A 1 108 ? 3.714 -2.266 -11.759 1.00 93.94 108 VAL A N 1
ATOM 875 C CA . VAL A 1 108 ? 3.596 -3.722 -11.612 1.00 93.94 108 VAL A CA 1
ATOM 876 C C . VAL A 1 108 ? 4.977 -4.329 -11.366 1.00 93.94 108 VAL A C 1
ATOM 878 O O . VAL A 1 108 ? 5.787 -4.462 -12.283 1.00 93.94 108 VAL A O 1
ATOM 881 N N . ASP A 1 109 ? 5.247 -4.693 -10.116 1.00 92.50 109 ASP A N 1
ATOM 882 C CA . ASP A 1 109 ? 6.481 -5.359 -9.695 1.00 92.50 109 ASP A CA 1
ATOM 883 C C . ASP A 1 109 ? 6.318 -6.880 -9.770 1.00 92.50 109 ASP A C 1
ATOM 885 O O . ASP A 1 109 ? 5.457 -7.443 -9.091 1.00 92.50 109 ASP A O 1
ATOM 889 N N . VAL A 1 110 ? 7.125 -7.547 -10.598 1.00 93.12 110 VAL A N 1
ATOM 890 C CA . VAL A 1 110 ? 7.010 -8.989 -10.873 1.00 93.12 110 VAL A CA 1
ATOM 891 C C . VAL A 1 110 ? 8.274 -9.767 -10.530 1.00 93.12 110 VAL A C 1
ATOM 893 O O . VAL A 1 110 ? 9.379 -9.228 -10.409 1.00 93.12 110 VAL A O 1
ATOM 896 N N . GLY A 1 111 ? 8.114 -11.088 -10.408 1.00 88.00 111 GLY A N 1
ATOM 897 C CA . GLY A 1 111 ? 9.215 -12.004 -10.131 1.00 88.00 111 GLY A CA 1
ATOM 898 C C . GLY A 1 111 ? 10.347 -11.894 -11.157 1.00 88.00 111 GLY A C 1
ATOM 899 O O . GLY A 1 111 ? 10.136 -11.538 -12.313 1.00 88.00 111 GLY A O 1
ATOM 900 N N . GLY A 1 112 ? 11.570 -12.222 -10.735 1.00 88.44 112 GLY A N 1
ATOM 901 C CA . GLY A 1 112 ? 12.781 -12.001 -11.532 1.00 88.44 112 GLY A CA 1
ATOM 902 C C . GLY A 1 112 ? 12.988 -12.920 -12.741 1.00 88.44 112 GLY A C 1
ATOM 903 O O . GLY A 1 112 ? 14.069 -12.915 -13.306 1.00 88.44 112 GLY A O 1
ATOM 904 N N . ILE A 1 113 ? 12.018 -13.750 -13.120 1.00 89.38 113 ILE A N 1
ATOM 905 C CA . ILE A 1 113 ? 12.114 -14.640 -14.285 1.00 89.38 113 ILE A CA 1
ATOM 906 C C . ILE A 1 113 ? 10.752 -14.630 -14.986 1.00 89.38 113 ILE A C 1
ATOM 908 O O . ILE A 1 113 ? 9.741 -14.738 -14.289 1.00 89.38 113 ILE A O 1
ATOM 912 N N . PRO A 1 114 ? 10.680 -14.521 -16.325 1.00 92.38 114 PRO A N 1
ATOM 913 C CA . PRO A 1 114 ? 9.443 -14.762 -17.063 1.00 92.38 114 PRO A CA 1
ATOM 914 C C . PRO A 1 114 ? 8.874 -16.158 -16.749 1.00 92.38 114 PRO A C 1
ATOM 916 O O . PRO A 1 114 ? 9.434 -17.172 -17.155 1.00 92.38 114 PRO A O 1
ATOM 919 N N . SER A 1 115 ? 7.771 -16.218 -16.003 1.00 93.62 115 SER A N 1
ATOM 920 C CA . SER A 1 115 ? 7.120 -17.460 -15.561 1.00 93.62 115 SER A CA 1
ATOM 921 C C . SER A 1 115 ? 5.655 -17.520 -16.018 1.00 93.62 115 SER A C 1
ATOM 923 O O . SER A 1 115 ? 5.097 -16.479 -16.382 1.00 93.62 115 SER A O 1
ATOM 925 N N . PRO A 1 116 ? 4.996 -18.696 -16.004 1.00 95.44 116 PRO A N 1
ATOM 926 C CA . PRO A 1 116 ? 3.561 -18.805 -16.287 1.00 95.44 116 PRO A CA 1
ATOM 927 C C . PRO A 1 116 ? 2.694 -17.871 -15.428 1.00 95.44 116 PRO A C 1
ATOM 929 O O . PRO A 1 116 ? 1.751 -17.258 -15.927 1.00 95.44 116 PRO A O 1
ATOM 932 N N . GLU A 1 117 ? 3.050 -17.690 -14.159 1.00 95.44 117 GLU A N 1
ATOM 933 C CA . GLU A 1 117 ? 2.352 -16.812 -13.221 1.00 95.44 117 GLU A CA 1
ATOM 934 C C . GLU A 1 117 ? 2.546 -15.340 -13.592 1.00 95.44 117 GLU A C 1
ATOM 936 O O . GLU A 1 117 ? 1.568 -14.598 -13.697 1.00 95.44 117 GLU A O 1
ATOM 941 N N . ASN A 1 118 ? 3.781 -14.932 -13.914 1.00 94.75 118 ASN A N 1
ATOM 942 C CA . ASN A 1 118 ? 4.058 -13.598 -14.449 1.00 94.75 118 ASN A CA 1
ATOM 943 C C . ASN A 1 118 ? 3.274 -13.342 -15.745 1.00 94.75 118 ASN A C 1
ATOM 945 O O . ASN A 1 118 ? 2.741 -12.252 -15.924 1.00 94.75 118 ASN A O 1
ATOM 949 N N . ARG A 1 119 ? 3.153 -14.332 -16.642 1.00 96.44 119 ARG A N 1
ATOM 950 C CA . ARG A 1 119 ? 2.360 -14.200 -17.879 1.00 96.44 119 ARG A CA 1
ATOM 951 C C . ARG A 1 119 ? 0.892 -13.941 -17.580 1.00 96.44 119 ARG A C 1
ATOM 953 O O . ARG A 1 119 ? 0.293 -13.046 -18.169 1.00 96.44 119 ARG A O 1
ATOM 960 N N . ARG A 1 120 ? 0.321 -14.698 -16.643 1.00 96.56 120 ARG A N 1
ATOM 961 C CA . ARG A 1 120 ? -1.080 -14.553 -16.246 1.00 96.56 120 ARG A CA 1
ATOM 962 C C . ARG A 1 120 ? -1.370 -13.192 -15.617 1.00 96.56 120 ARG A C 1
ATOM 964 O O . ARG A 1 120 ? -2.394 -12.601 -15.939 1.00 96.56 120 ARG A O 1
ATOM 971 N N . ILE A 1 121 ? -0.474 -12.698 -14.768 1.00 95.00 121 ILE A N 1
ATOM 972 C CA . ILE A 1 121 ? -0.587 -11.380 -14.132 1.00 95.00 121 ILE A CA 1
ATOM 973 C C . ILE A 1 121 ? -0.429 -10.267 -15.181 1.00 95.00 121 ILE A C 1
ATOM 975 O O . ILE A 1 121 ? -1.271 -9.376 -15.284 1.00 95.00 121 ILE A O 1
ATOM 979 N N . CYS A 1 122 ? 0.632 -10.331 -15.990 1.00 96.62 122 CYS A N 1
ATOM 980 C CA . CYS A 1 122 ? 1.008 -9.269 -16.923 1.00 96.62 122 CYS A CA 1
ATOM 981 C C . CYS A 1 122 ? 0.150 -9.202 -18.188 1.00 96.62 122 CYS A C 1
ATOM 983 O O . CYS A 1 122 ? 0.239 -8.205 -18.894 1.00 96.62 122 CYS A O 1
ATOM 985 N N . LYS A 1 123 ? -0.696 -10.199 -18.490 1.00 95.94 123 LYS A N 1
ATOM 986 C CA . LYS A 1 123 ? -1.592 -10.154 -19.665 1.00 95.94 123 LYS A CA 1
ATOM 987 C C . LYS A 1 123 ? -2.562 -8.964 -19.652 1.00 95.94 123 LYS A C 1
ATOM 989 O O . LYS A 1 123 ? -3.102 -8.608 -20.690 1.00 95.94 123 LYS A O 1
ATOM 994 N N . HIS A 1 124 ? -2.810 -8.386 -18.473 1.00 91.06 124 HIS A N 1
ATOM 995 C CA . HIS A 1 124 ? -3.643 -7.194 -18.299 1.00 91.06 124 HIS A CA 1
ATOM 996 C C . HIS A 1 124 ? -2.820 -5.910 -18.162 1.00 91.06 124 HIS A C 1
ATOM 998 O O . HIS A 1 124 ? -3.386 -4.877 -17.827 1.00 91.06 124 HIS A O 1
ATOM 1004 N N . ALA A 1 125 ? -1.500 -5.960 -18.337 1.00 94.88 125 ALA A N 1
ATOM 1005 C CA . ALA A 1 125 ? -0.656 -4.773 -18.325 1.00 94.88 125 ALA A CA 1
ATOM 1006 C C . ALA A 1 125 ? -0.535 -4.164 -19.731 1.00 94.88 125 ALA A C 1
ATOM 1008 O O . ALA A 1 125 ? -0.872 -4.798 -20.727 1.00 94.88 125 ALA A O 1
ATOM 1009 N N . ASP A 1 126 ? -0.037 -2.931 -19.810 1.00 94.00 126 ASP A N 1
ATOM 1010 C CA . ASP A 1 126 ? 0.040 -2.169 -21.064 1.00 94.00 126 ASP A CA 1
ATOM 1011 C C . ASP A 1 126 ? 1.486 -2.051 -21.581 1.00 94.00 126 ASP A C 1
ATOM 1013 O O . ASP A 1 126 ? 1.744 -1.922 -22.781 1.00 94.00 126 ASP A O 1
ATOM 1017 N N . ALA A 1 127 ? 2.454 -2.069 -20.664 1.00 95.50 127 ALA A N 1
ATOM 1018 C CA . ALA A 1 127 ? 3.835 -1.709 -20.947 1.00 95.50 127 ALA A CA 1
ATOM 1019 C C . ALA A 1 127 ? 4.852 -2.471 -20.089 1.00 95.50 127 ALA A C 1
ATOM 1021 O O . ALA A 1 127 ? 4.516 -2.991 -19.028 1.00 95.50 127 ALA A O 1
ATOM 1022 N N . LEU A 1 128 ? 6.113 -2.484 -20.533 1.00 97.50 128 LEU A N 1
ATOM 1023 C CA . LEU A 1 128 ? 7.259 -3.060 -19.826 1.00 97.50 128 LEU A CA 1
ATOM 1024 C C . LEU A 1 128 ? 8.440 -2.076 -19.800 1.00 97.50 128 LEU A C 1
ATOM 1026 O O . LEU A 1 128 ? 8.840 -1.551 -20.840 1.00 97.50 128 LEU A O 1
ATOM 1030 N N . VAL A 1 129 ? 9.036 -1.888 -18.627 1.00 97.69 129 VAL A N 1
ATOM 1031 C CA . VAL A 1 129 ? 10.394 -1.362 -18.443 1.00 97.69 129 VAL A CA 1
ATOM 1032 C C . VAL A 1 129 ? 11.286 -2.522 -18.010 1.00 97.69 129 VAL A C 1
ATOM 1034 O O . VAL A 1 129 ? 10.953 -3.250 -17.072 1.00 97.69 129 VAL A O 1
ATOM 1037 N N . ILE A 1 130 ? 12.407 -2.710 -18.704 1.00 97.62 130 ILE A N 1
ATOM 1038 C CA . ILE A 1 130 ? 13.371 -3.776 -18.414 1.00 97.62 130 ILE A CA 1
ATOM 1039 C C . ILE A 1 130 ? 14.483 -3.201 -17.538 1.00 97.62 130 ILE A C 1
ATOM 1041 O O . ILE A 1 130 ? 15.086 -2.195 -17.890 1.00 97.62 130 ILE A O 1
ATOM 1045 N N . VAL A 1 131 ? 14.768 -3.839 -16.406 1.00 96.50 131 VAL A N 1
ATOM 1046 C CA . VAL A 1 131 ? 15.857 -3.475 -15.494 1.00 96.50 131 VAL A CA 1
ATOM 1047 C C . VAL A 1 131 ? 16.869 -4.611 -15.473 1.00 96.50 131 VAL A C 1
ATOM 1049 O O . VAL A 1 131 ? 16.569 -5.693 -14.962 1.00 96.50 131 VAL A O 1
ATOM 1052 N N . ILE A 1 132 ? 18.063 -4.385 -16.012 1.00 94.81 132 ILE A N 1
ATOM 1053 C CA . ILE A 1 132 ? 19.098 -5.413 -16.159 1.00 94.81 132 ILE A CA 1
ATOM 1054 C C . ILE A 1 132 ? 20.428 -4.926 -15.590 1.00 94.81 132 ILE A C 1
ATOM 1056 O O . ILE A 1 132 ? 20.842 -3.811 -15.870 1.00 94.81 132 ILE A O 1
ATOM 1060 N N . GLY A 1 133 ? 21.081 -5.744 -14.768 1.00 90.88 133 GLY A N 1
ATOM 1061 C CA . GLY A 1 133 ? 22.408 -5.422 -14.239 1.00 90.88 133 GLY A CA 1
ATOM 1062 C C . GLY A 1 133 ? 23.531 -5.938 -15.145 1.00 90.88 133 GLY A C 1
ATOM 1063 O O . GLY A 1 133 ? 23.304 -6.862 -15.925 1.00 90.88 133 GLY A O 1
ATOM 1064 N N . ASP A 1 134 ? 24.721 -5.354 -15.026 1.00 87.25 134 ASP A N 1
ATOM 1065 C CA . ASP A 1 134 ? 25.945 -5.704 -15.765 1.00 87.25 134 ASP A CA 1
ATOM 1066 C C . ASP A 1 134 ? 26.366 -7.178 -15.651 1.00 87.25 134 ASP A C 1
ATOM 1068 O O . ASP A 1 134 ? 26.995 -7.716 -16.560 1.00 87.25 134 ASP A O 1
ATOM 1072 N N . GLN A 1 135 ? 25.964 -7.859 -14.579 1.00 86.25 135 GLN A N 1
ATOM 1073 C CA . GLN A 1 135 ? 26.220 -9.282 -14.379 1.00 86.25 135 GLN A CA 1
ATOM 1074 C C . GLN A 1 135 ? 25.376 -10.206 -15.274 1.00 86.25 135 GLN A C 1
ATOM 1076 O O . GLN A 1 135 ? 25.585 -11.419 -15.261 1.00 86.25 135 GLN A O 1
ATOM 1081 N N . TRP A 1 136 ? 24.397 -9.668 -16.006 1.00 89.69 136 TRP A N 1
ATOM 1082 C CA . TRP A 1 136 ? 23.499 -10.437 -16.865 1.00 89.69 136 TRP A CA 1
ATOM 1083 C C . TRP A 1 136 ? 23.774 -10.164 -18.344 1.00 89.69 136 TRP A C 1
ATOM 1085 O O . TRP A 1 136 ? 23.876 -9.015 -18.768 1.00 89.69 136 TRP A O 1
ATOM 1095 N N . GLY A 1 137 ? 23.856 -11.235 -19.134 1.00 86.19 137 GLY A N 1
ATOM 1096 C CA . GLY A 1 137 ? 24.113 -11.155 -20.565 1.00 86.19 137 GLY A CA 1
ATOM 1097 C C . GLY A 1 137 ? 22.898 -10.716 -21.398 1.00 86.19 137 GLY A C 1
ATOM 1098 O O . GLY A 1 137 ? 21.766 -10.633 -20.898 1.00 86.19 137 GLY A O 1
ATOM 1099 N N . PRO A 1 138 ? 23.115 -10.438 -22.698 1.00 89.88 138 PRO A N 1
ATOM 1100 C CA . PRO A 1 138 ? 22.070 -9.999 -23.625 1.00 89.88 138 PRO A CA 1
ATOM 1101 C C . PRO A 1 138 ? 20.926 -11.014 -23.784 1.00 89.88 138 PRO A C 1
ATOM 1103 O O . PRO A 1 138 ? 19.796 -10.625 -24.064 1.00 89.88 138 PRO A O 1
ATOM 1106 N N . GLU A 1 139 ? 21.171 -12.303 -23.552 1.00 92.75 139 GLU A N 1
ATOM 1107 C CA . GLU A 1 139 ? 20.153 -13.356 -23.600 1.00 92.75 139 GLU A CA 1
ATOM 1108 C C . GLU A 1 139 ? 19.040 -13.154 -22.563 1.00 92.75 139 GLU A C 1
ATOM 1110 O O . GLU A 1 139 ? 17.865 -13.416 -22.833 1.00 92.75 139 GLU A O 1
ATOM 1115 N N . VAL A 1 140 ? 19.383 -12.631 -21.382 1.00 93.19 140 VAL A N 1
ATOM 1116 C CA . VAL A 1 140 ? 18.396 -12.352 -20.337 1.00 93.19 140 VAL A CA 1
ATOM 1117 C C . VAL A 1 140 ? 17.554 -11.143 -20.714 1.00 93.19 140 VAL A C 1
ATOM 1119 O O . VAL A 1 140 ? 16.341 -11.160 -20.500 1.00 93.19 140 VAL A O 1
ATOM 1122 N N . HIS A 1 141 ? 18.163 -10.120 -21.318 1.00 94.12 141 HIS A N 1
ATOM 1123 C CA . HIS A 1 141 ? 17.431 -8.981 -21.875 1.00 94.12 141 HIS A CA 1
ATOM 1124 C C . HIS A 1 141 ? 16.432 -9.437 -22.943 1.00 94.12 141 HIS A C 1
ATOM 1126 O O . HIS A 1 141 ? 15.239 -9.151 -22.818 1.00 94.12 141 HIS A O 1
ATOM 1132 N N . GLU A 1 142 ? 16.886 -10.237 -23.912 1.00 95.06 142 GLU A N 1
ATOM 1133 C CA . GLU A 1 142 ? 16.036 -10.732 -24.999 1.00 95.06 142 GLU A CA 1
ATOM 1134 C C . GLU A 1 142 ? 14.879 -11.591 -24.470 1.00 95.06 142 GLU A C 1
ATOM 1136 O O . GLU A 1 142 ? 13.758 -11.482 -24.962 1.00 95.06 142 GLU A O 1
ATOM 1141 N N . SER A 1 143 ? 15.082 -12.366 -23.396 1.00 95.81 143 SER A N 1
ATOM 1142 C CA . SER A 1 143 ? 13.993 -13.133 -22.770 1.00 95.81 143 SER A CA 1
ATOM 1143 C C . SER A 1 143 ? 12.840 -12.246 -22.266 1.00 95.81 143 SER A C 1
ATOM 1145 O O . SER A 1 143 ? 11.667 -12.611 -22.383 1.00 95.81 143 SER A O 1
ATOM 1147 N N . TRP A 1 144 ? 13.144 -11.047 -21.754 1.00 96.38 144 TRP A N 1
ATOM 1148 C CA . TRP A 1 144 ? 12.137 -10.073 -21.323 1.00 96.38 144 TRP A CA 1
ATOM 1149 C C . TRP A 1 144 ? 11.503 -9.334 -22.505 1.00 96.38 144 TRP A C 1
ATOM 1151 O O . TRP A 1 144 ? 10.307 -9.034 -22.468 1.00 96.38 144 TRP A O 1
ATOM 1161 N N . VAL A 1 145 ? 12.265 -9.084 -23.572 1.00 96.25 145 VAL A N 1
ATOM 1162 C CA . VAL A 1 145 ? 11.731 -8.547 -24.834 1.00 96.25 145 VAL A CA 1
ATOM 1163 C C . VAL A 1 145 ? 10.746 -9.534 -25.467 1.00 96.25 145 VAL A C 1
ATOM 1165 O O . VAL A 1 145 ? 9.654 -9.136 -25.879 1.00 96.25 145 VAL A O 1
ATOM 1168 N N . GLN A 1 146 ? 11.079 -10.826 -25.492 1.00 96.88 146 GLN A N 1
ATOM 1169 C CA . GLN A 1 146 ? 10.191 -11.883 -25.966 1.00 96.88 146 GLN A CA 1
ATOM 1170 C C . GLN A 1 146 ? 8.936 -11.990 -25.093 1.00 96.88 146 GLN A C 1
ATOM 1172 O O . GLN A 1 146 ? 7.829 -12.032 -25.627 1.00 96.88 146 GLN A O 1
ATOM 1177 N N . PHE A 1 147 ? 9.085 -11.949 -23.766 1.00 97.25 147 PHE A N 1
ATOM 1178 C CA . PHE A 1 147 ? 7.953 -11.916 -22.837 1.00 97.25 147 PHE A CA 1
ATOM 1179 C C . PHE A 1 147 ? 6.995 -10.751 -23.133 1.00 97.25 147 PHE A C 1
ATOM 1181 O O . PHE A 1 147 ? 5.781 -10.951 -23.177 1.00 97.25 147 PHE A O 1
ATOM 1188 N N . ALA A 1 148 ? 7.523 -9.548 -23.391 1.00 97.31 148 ALA A N 1
ATOM 1189 C CA . ALA A 1 148 ? 6.704 -8.407 -23.790 1.00 97.31 148 ALA A CA 1
ATOM 1190 C C . ALA A 1 148 ? 5.981 -8.653 -25.117 1.00 97.31 148 ALA A C 1
ATOM 1192 O O . ALA A 1 148 ? 4.782 -8.398 -25.215 1.00 97.31 148 ALA A O 1
ATOM 1193 N N . ARG A 1 149 ? 6.688 -9.184 -26.122 1.00 97.25 149 ARG A N 1
ATOM 1194 C CA . ARG A 1 149 ? 6.125 -9.478 -27.447 1.00 97.25 149 ARG A CA 1
ATOM 1195 C C . ARG A 1 149 ? 4.969 -10.474 -27.367 1.00 97.25 149 ARG A C 1
ATOM 1197 O O . ARG A 1 149 ? 3.930 -10.238 -27.972 1.00 97.25 149 ARG A O 1
ATOM 1204 N N . GLU A 1 150 ? 5.136 -11.553 -26.609 1.00 97.19 150 GLU A N 1
ATOM 1205 C CA . GLU A 1 150 ? 4.130 -12.613 -26.452 1.00 97.19 150 GLU A CA 1
ATOM 1206 C C . GLU A 1 150 ? 2.853 -12.126 -25.756 1.00 97.19 150 GLU A C 1
ATOM 1208 O O . GLU A 1 150 ? 1.772 -12.643 -26.026 1.00 97.19 150 GLU A O 1
ATOM 1213 N N . LEU A 1 151 ? 2.964 -11.122 -24.883 1.00 96.94 151 LEU A N 1
ATOM 1214 C CA . LEU A 1 151 ? 1.836 -10.539 -24.154 1.00 96.94 151 LEU A CA 1
ATOM 1215 C C . LEU A 1 151 ? 1.298 -9.247 -24.788 1.00 96.94 151 LEU A C 1
ATOM 1217 O O . LEU A 1 151 ? 0.356 -8.662 -24.263 1.00 96.94 151 LEU A O 1
ATOM 1221 N N . GLY A 1 152 ? 1.892 -8.781 -25.892 1.00 96.50 152 GLY A N 1
ATOM 1222 C CA . GLY A 1 152 ? 1.521 -7.515 -26.530 1.00 96.50 152 GLY A CA 1
ATOM 1223 C C . GLY A 1 152 ? 1.886 -6.263 -25.719 1.00 96.50 152 GLY A C 1
ATOM 1224 O O . GLY A 1 152 ? 1.318 -5.200 -25.955 1.00 96.50 152 GLY A O 1
ATOM 1225 N N . LEU A 1 153 ? 2.830 -6.363 -24.778 1.00 96.88 153 LEU A N 1
ATOM 1226 C CA . LEU A 1 153 ? 3.272 -5.235 -23.955 1.00 96.88 153 LEU A CA 1
ATOM 1227 C C . LEU A 1 153 ? 4.166 -4.289 -24.756 1.00 96.88 153 LEU A C 1
ATOM 1229 O O . LEU A 1 153 ? 5.121 -4.707 -25.418 1.00 96.88 153 LEU A O 1
ATOM 1233 N N . LYS A 1 154 ? 3.935 -2.982 -24.614 1.00 95.56 154 LYS A N 1
ATOM 1234 C CA . LYS A 1 154 ? 4.845 -1.978 -25.165 1.00 95.56 154 LYS A CA 1
ATOM 1235 C C . LYS A 1 154 ? 6.113 -1.889 -24.316 1.00 95.56 154 LYS A C 1
ATOM 1237 O O . LYS A 1 154 ? 6.071 -1.414 -23.184 1.00 95.56 154 LYS A O 1
ATOM 1242 N N . VAL A 1 155 ? 7.263 -2.263 -24.876 1.00 97.06 155 VAL A N 1
ATOM 1243 C CA . VAL A 1 155 ? 8.557 -1.989 -24.230 1.00 97.06 155 VAL A CA 1
ATOM 1244 C C . VAL A 1 155 ? 8.805 -0.481 -24.252 1.00 97.06 155 VAL A C 1
ATOM 1246 O O . VAL A 1 155 ? 9.010 0.103 -25.316 1.00 97.06 155 VAL A O 1
ATOM 1249 N N . LEU A 1 156 ? 8.749 0.148 -23.078 1.00 96.44 156 LEU A N 1
ATOM 1250 C CA . LEU A 1 156 ? 8.958 1.583 -22.894 1.00 96.44 156 LEU A CA 1
ATOM 1251 C C . LEU A 1 156 ? 10.432 1.948 -22.779 1.00 96.44 156 LEU A C 1
ATOM 1253 O O . LEU A 1 156 ? 10.791 3.073 -23.110 1.00 96.44 156 LEU A O 1
ATOM 1257 N N . GLY A 1 157 ? 11.273 1.022 -22.325 1.00 96.75 157 GLY A N 1
ATOM 1258 C CA . GLY A 1 157 ? 12.700 1.267 -22.211 1.00 96.75 157 GLY A CA 1
ATOM 1259 C C . GLY A 1 157 ? 13.465 0.228 -21.407 1.00 96.75 157 GLY A C 1
ATOM 1260 O O . GLY A 1 157 ? 12.874 -0.693 -20.838 1.00 96.75 157 GLY A O 1
ATOM 1261 N N . THR A 1 158 ? 14.784 0.408 -21.369 1.00 97.75 158 THR A N 1
ATOM 1262 C CA . THR A 1 158 ? 15.718 -0.410 -20.587 1.00 97.75 158 THR A CA 1
ATOM 1263 C C . THR A 1 158 ? 16.536 0.476 -19.650 1.00 97.75 158 THR A C 1
ATOM 1265 O O . THR A 1 158 ? 17.068 1.504 -20.066 1.00 97.75 158 THR A O 1
ATOM 1268 N N . VAL A 1 159 ? 16.643 0.066 -18.389 1.00 97.69 159 VAL A N 1
ATOM 1269 C CA . VAL A 1 159 ? 17.579 0.621 -17.412 1.00 97.69 159 VAL A CA 1
ATOM 1270 C C . VAL A 1 159 ? 18.655 -0.417 -17.144 1.00 97.69 159 VAL A C 1
ATOM 1272 O O . VAL A 1 159 ? 18.374 -1.503 -16.631 1.00 97.69 159 VAL A O 1
ATOM 1275 N N . HIS A 1 160 ? 19.884 -0.066 -17.487 1.00 95.50 160 HIS A N 1
ATOM 1276 C CA . HIS A 1 160 ? 21.072 -0.827 -17.154 1.00 95.50 160 HIS A CA 1
ATOM 1277 C C . HIS A 1 160 ? 21.532 -0.441 -15.745 1.00 95.50 160 HIS A C 1
ATOM 1279 O O . HIS A 1 160 ? 21.589 0.741 -15.415 1.00 95.50 160 HIS A O 1
ATOM 1285 N N . GLY A 1 161 ? 21.832 -1.422 -14.904 1.00 92.88 161 GLY A N 1
ATOM 1286 C CA . GLY A 1 161 ? 22.425 -1.234 -13.585 1.00 92.88 161 GLY A CA 1
ATOM 1287 C C . GLY A 1 161 ? 23.896 -1.632 -13.598 1.00 92.88 161 GLY A C 1
ATOM 1288 O O . GLY A 1 161 ? 24.242 -2.654 -14.183 1.00 92.88 161 GLY A O 1
ATOM 1289 N N . THR A 1 162 ? 24.755 -0.870 -12.930 1.00 91.50 162 THR A N 1
ATOM 1290 C CA . THR A 1 162 ? 26.142 -1.285 -12.672 1.00 91.50 162 THR A CA 1
ATOM 1291 C C . THR A 1 162 ? 26.539 -1.006 -11.231 1.00 91.50 162 THR A C 1
ATOM 1293 O O . THR A 1 162 ? 26.023 -0.075 -10.606 1.00 91.50 162 THR A O 1
ATOM 1296 N N . LEU A 1 163 ? 27.437 -1.829 -10.690 1.00 88.94 163 LEU A N 1
ATOM 1297 C CA . LEU A 1 163 ? 28.051 -1.604 -9.379 1.00 88.94 163 LEU A CA 1
ATOM 1298 C C . LEU A 1 163 ? 29.412 -0.899 -9.468 1.00 88.94 163 LEU A C 1
ATOM 1300 O O . LEU A 1 163 ? 29.993 -0.594 -8.427 1.00 88.94 163 LEU A O 1
ATOM 1304 N N . ASP A 1 164 ? 29.911 -0.614 -10.675 1.00 89.06 164 ASP A N 1
ATOM 1305 C CA . ASP A 1 164 ? 31.121 0.187 -10.852 1.00 89.06 164 ASP A CA 1
ATOM 1306 C C . ASP A 1 164 ? 30.847 1.646 -10.472 1.00 89.06 164 ASP A C 1
ATOM 1308 O O . ASP A 1 164 ? 30.174 2.387 -11.189 1.00 89.06 164 ASP A O 1
ATOM 1312 N N . SER A 1 165 ? 31.393 2.075 -9.333 1.00 84.62 165 SER A N 1
ATOM 1313 C CA . SER A 1 165 ? 31.251 3.444 -8.835 1.00 84.62 165 SER A CA 1
ATOM 1314 C C . SER A 1 165 ? 31.913 4.499 -9.725 1.00 84.62 165 SER A C 1
ATOM 1316 O O . SER A 1 165 ? 31.669 5.684 -9.518 1.00 84.62 165 SER A O 1
ATOM 1318 N N . ASN A 1 166 ? 32.764 4.095 -10.675 1.00 88.81 166 ASN A N 1
ATOM 1319 C CA . ASN A 1 166 ? 33.409 5.003 -11.626 1.00 88.81 166 ASN A CA 1
ATOM 1320 C C . ASN A 1 166 ? 32.602 5.185 -12.917 1.00 88.81 166 ASN A C 1
ATOM 1322 O O . ASN A 1 166 ? 32.932 6.060 -13.719 1.00 88.81 166 ASN A O 1
ATOM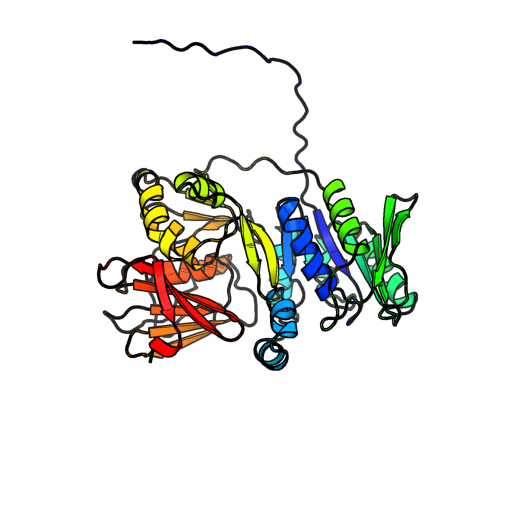 1326 N N . ALA A 1 167 ? 31.568 4.370 -13.141 1.00 90.81 167 ALA A N 1
ATOM 1327 C CA . ALA A 1 167 ? 30.718 4.509 -14.309 1.00 90.81 167 ALA A CA 1
ATOM 1328 C C . ALA A 1 167 ? 29.942 5.833 -14.261 1.00 90.81 167 ALA A C 1
ATOM 1330 O O . ALA A 1 167 ? 29.520 6.302 -13.203 1.00 90.81 167 ALA A O 1
ATOM 1331 N N . GLN A 1 168 ? 29.734 6.438 -15.429 1.00 93.06 168 GLN A N 1
ATOM 1332 C CA . GLN A 1 168 ? 28.949 7.659 -15.552 1.00 93.06 168 GLN A CA 1
ATOM 1333 C C . GLN A 1 168 ? 27.512 7.312 -15.938 1.00 93.06 168 GLN A C 1
ATOM 1335 O O . GLN A 1 168 ? 27.272 6.682 -16.968 1.00 93.06 168 GLN A O 1
ATOM 1340 N N . GLU A 1 169 ? 26.551 7.747 -15.124 1.00 95.31 169 GLU A N 1
ATOM 1341 C CA . GLU A 1 169 ? 25.135 7.610 -15.459 1.00 95.31 169 GLU A CA 1
ATOM 1342 C C . GLU A 1 169 ? 24.789 8.356 -16.749 1.00 95.31 169 GLU A C 1
ATOM 1344 O O . GLU A 1 169 ? 25.317 9.432 -17.040 1.00 95.31 169 GLU A O 1
ATOM 1349 N N . TYR A 1 170 ? 23.847 7.801 -17.504 1.00 96.94 170 TYR A N 1
ATOM 1350 C CA . TYR A 1 170 ? 23.258 8.477 -18.651 1.00 96.94 170 TYR A CA 1
ATOM 1351 C C . TYR A 1 170 ? 21.788 8.104 -18.790 1.00 96.94 170 TYR A C 1
ATOM 1353 O O . TYR A 1 170 ? 21.342 7.054 -18.326 1.00 96.94 170 TYR A O 1
ATOM 1361 N N . SER A 1 171 ? 21.039 8.954 -19.482 1.00 97.19 171 SER A N 1
ATOM 1362 C CA . SER A 1 171 ? 19.693 8.651 -19.954 1.00 97.19 171 SER A CA 1
ATOM 1363 C C . SER A 1 171 ? 19.479 9.294 -21.318 1.00 97.19 171 SER A C 1
ATOM 1365 O O . SER A 1 171 ? 20.005 10.371 -21.606 1.00 97.19 171 SER A O 1
ATOM 1367 N N . ARG A 1 172 ? 18.745 8.609 -22.190 1.00 96.81 172 ARG A N 1
ATOM 1368 C CA . ARG A 1 172 ? 18.367 9.093 -23.517 1.00 96.81 172 ARG A CA 1
ATOM 1369 C C . ARG A 1 172 ? 17.029 8.504 -23.936 1.00 96.81 172 ARG A C 1
ATOM 1371 O O . ARG A 1 172 ? 16.633 7.434 -23.478 1.00 96.81 172 ARG A O 1
ATOM 1378 N N . ILE A 1 173 ? 16.358 9.199 -24.847 1.00 97.12 173 ILE A N 1
ATOM 1379 C CA . ILE A 1 173 ? 15.220 8.657 -25.583 1.00 97.12 173 ILE A CA 1
ATOM 1380 C C . ILE A 1 173 ? 15.711 8.313 -26.984 1.00 97.12 173 ILE A C 1
ATOM 1382 O O . ILE A 1 173 ? 16.180 9.185 -27.714 1.00 97.12 173 ILE A O 1
ATOM 1386 N N . ASN A 1 174 ? 15.630 7.038 -27.345 1.00 94.12 174 ASN A N 1
ATOM 1387 C CA . ASN A 1 174 ? 16.032 6.555 -28.658 1.00 94.12 174 ASN A CA 1
ATOM 1388 C C . ASN A 1 174 ? 15.053 7.040 -29.747 1.00 94.12 174 ASN A C 1
ATOM 1390 O O . ASN A 1 174 ? 13.919 7.411 -29.432 1.00 94.12 174 ASN A O 1
ATOM 1394 N N . PRO A 1 175 ? 15.441 7.026 -31.039 1.00 93.12 175 PRO A N 1
ATOM 1395 C CA . PRO A 1 175 ? 14.573 7.474 -32.136 1.00 93.12 175 PRO A CA 1
ATOM 1396 C C . PRO A 1 175 ? 13.225 6.742 -32.223 1.00 93.12 175 PRO A C 1
ATOM 1398 O O . PRO A 1 175 ? 12.251 7.294 -32.727 1.00 93.12 175 PRO A O 1
ATOM 1401 N N . ASP A 1 176 ? 13.148 5.514 -31.702 1.00 90.44 176 ASP A N 1
ATOM 1402 C CA . ASP A 1 176 ? 11.912 4.729 -31.595 1.00 90.44 176 ASP A CA 1
ATOM 1403 C C . ASP A 1 176 ? 11.025 5.133 -30.396 1.00 90.44 176 ASP A C 1
ATOM 1405 O O . ASP A 1 176 ? 9.979 4.529 -30.142 1.00 90.44 176 ASP A O 1
ATOM 1409 N N . GLY A 1 177 ? 11.427 6.172 -29.660 1.00 92.19 177 GLY A N 1
ATOM 1410 C CA . GLY A 1 177 ? 10.714 6.738 -28.524 1.00 92.19 177 GLY A CA 1
ATOM 1411 C C . GLY A 1 177 ? 10.865 5.952 -27.221 1.00 92.19 177 GLY A C 1
ATOM 1412 O O . GLY A 1 177 ? 10.095 6.218 -26.290 1.00 92.19 177 GLY A O 1
ATOM 1413 N N . LYS A 1 178 ? 11.798 4.990 -27.146 1.00 96.56 178 LYS A N 1
ATOM 1414 C CA . LYS A 1 178 ? 12.076 4.206 -25.934 1.00 96.56 178 LYS A CA 1
ATOM 1415 C C . LYS A 1 178 ? 13.149 4.856 -25.068 1.00 96.56 178 LYS A C 1
ATOM 1417 O O . LYS A 1 178 ? 14.120 5.407 -25.578 1.00 96.56 178 LYS A O 1
ATOM 1422 N N . PHE A 1 179 ? 12.985 4.743 -23.756 1.00 97.88 179 PHE A N 1
ATOM 1423 C CA . PHE A 1 179 ? 13.984 5.152 -22.779 1.00 97.88 179 PHE A CA 1
ATOM 1424 C C . PHE A 1 179 ? 15.158 4.166 -22.757 1.00 97.88 179 PHE A C 1
ATOM 1426 O O . PHE A 1 179 ? 14.968 2.950 -22.751 1.00 97.88 179 PHE A O 1
ATOM 1433 N N . GLU A 1 180 ? 16.373 4.683 -22.687 1.00 97.75 180 GLU A N 1
ATOM 1434 C CA . GLU A 1 180 ? 17.571 3.900 -22.420 1.00 97.75 180 GLU A CA 1
ATOM 1435 C C . GLU A 1 180 ? 18.452 4.668 -21.443 1.00 97.75 180 GLU A C 1
ATOM 1437 O O . GLU A 1 180 ? 18.713 5.856 -21.634 1.00 97.75 180 GLU A O 1
ATOM 1442 N N . GLY A 1 181 ? 18.916 4.005 -20.390 1.00 96.94 181 GLY A N 1
ATOM 1443 C CA . GLY A 1 181 ? 19.793 4.650 -19.425 1.00 96.94 181 GLY A CA 1
ATOM 1444 C C . GLY A 1 181 ? 20.626 3.678 -18.613 1.00 96.94 181 GLY A C 1
ATOM 1445 O O . GLY A 1 181 ? 20.318 2.491 -18.538 1.00 96.94 181 GLY A O 1
ATOM 1446 N N . LEU A 1 182 ? 21.670 4.211 -17.986 1.00 96.62 182 LEU A N 1
ATOM 1447 C CA . LEU A 1 182 ? 22.549 3.516 -17.051 1.00 96.62 182 LEU A CA 1
ATOM 1448 C C . LEU A 1 182 ? 22.432 4.170 -15.674 1.00 96.62 182 LEU A C 1
ATOM 1450 O O . LEU A 1 182 ? 22.598 5.382 -15.549 1.00 96.62 182 LEU A O 1
ATOM 1454 N N . SER A 1 183 ? 22.145 3.361 -14.660 1.00 95.62 183 SER A N 1
ATOM 1455 C CA . SER A 1 183 ? 22.055 3.750 -13.256 1.00 95.62 183 SER A CA 1
ATOM 1456 C C . SER A 1 183 ? 23.167 3.070 -12.461 1.00 95.62 183 SER A C 1
ATOM 1458 O O . SER A 1 183 ? 23.406 1.867 -12.609 1.00 95.62 183 SER A O 1
ATOM 1460 N N . VAL A 1 184 ? 23.851 3.840 -11.618 1.00 92.88 184 VAL A N 1
ATOM 1461 C CA . VAL A 1 184 ? 24.993 3.359 -10.835 1.00 92.88 184 VAL A CA 1
ATOM 1462 C C . VAL A 1 184 ? 24.549 3.048 -9.412 1.00 92.88 184 VAL A C 1
ATOM 1464 O O . VAL A 1 184 ? 23.853 3.826 -8.762 1.00 92.88 184 VAL A O 1
ATOM 1467 N N . GLY A 1 185 ? 24.977 1.893 -8.905 1.00 88.69 185 GLY A N 1
ATOM 1468 C CA . GLY A 1 185 ? 24.831 1.536 -7.501 1.00 88.69 185 GLY A CA 1
ATOM 1469 C C . GLY A 1 185 ? 23.404 1.208 -7.078 1.00 88.69 185 GLY A C 1
ATOM 1470 O O . GLY A 1 185 ? 23.061 1.501 -5.935 1.00 88.69 185 GLY A O 1
ATOM 1471 N N . LEU A 1 186 ? 22.584 0.591 -7.947 1.00 89.88 186 LEU A N 1
ATOM 1472 C CA . LEU A 1 186 ? 21.259 0.025 -7.610 1.00 89.88 186 LEU A CA 1
ATOM 1473 C C . LEU A 1 186 ? 21.358 -1.181 -6.643 1.00 89.88 186 LEU A C 1
ATOM 1475 O O . LEU A 1 186 ? 20.807 -2.258 -6.881 1.00 89.88 186 LEU A O 1
ATOM 1479 N N . ASP A 1 187 ? 22.059 -0.990 -5.531 1.00 87.31 187 ASP A N 1
ATOM 1480 C CA . ASP A 1 187 ? 22.289 -1.937 -4.453 1.00 87.31 187 ASP A CA 1
ATOM 1481 C C . ASP A 1 187 ? 21.626 -1.451 -3.160 1.00 87.31 187 ASP A C 1
ATOM 1483 O O . ASP A 1 187 ? 21.582 -0.260 -2.848 1.00 87.31 187 ASP A O 1
ATOM 1487 N N . ARG A 1 188 ? 21.118 -2.396 -2.364 1.00 82.69 188 ARG A N 1
ATOM 1488 C CA . ARG A 1 188 ? 20.348 -2.074 -1.155 1.00 82.69 188 ARG A CA 1
ATOM 1489 C C . ARG A 1 188 ? 21.164 -1.343 -0.098 1.00 82.69 188 ARG A C 1
ATOM 1491 O O . ARG A 1 188 ? 20.565 -0.649 0.717 1.00 82.69 188 ARG A O 1
ATOM 1498 N N . LYS A 1 189 ? 22.485 -1.530 -0.069 1.00 80.69 189 LYS A N 1
ATOM 1499 C CA . LYS A 1 189 ? 23.363 -0.994 0.976 1.00 80.69 189 LYS A CA 1
ATOM 1500 C C . LYS A 1 189 ? 23.913 0.380 0.621 1.00 80.69 189 LYS A C 1
ATOM 1502 O O . LYS A 1 189 ? 24.169 1.173 1.521 1.00 80.69 189 LYS A O 1
ATOM 1507 N N . THR A 1 190 ? 24.135 0.649 -0.663 1.00 79.00 190 THR A N 1
ATOM 1508 C CA . THR A 1 190 ? 24.915 1.816 -1.101 1.00 79.00 190 THR A CA 1
ATOM 1509 C C . THR A 1 190 ? 24.123 2.835 -1.909 1.00 79.00 190 THR A C 1
ATOM 1511 O O . THR A 1 190 ? 24.624 3.944 -2.105 1.00 79.00 190 THR A O 1
ATOM 1514 N N . PHE A 1 191 ? 22.899 2.518 -2.344 1.00 85.19 191 PHE A N 1
ATOM 1515 C CA . PHE A 1 191 ? 22.124 3.411 -3.201 1.00 85.19 191 PHE A CA 1
AT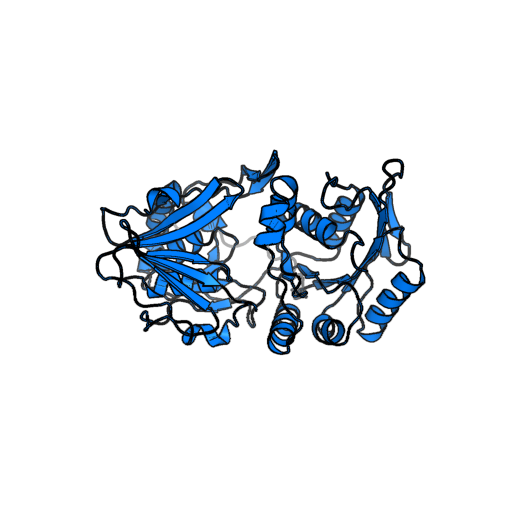OM 1516 C C . PHE A 1 191 ? 21.736 4.720 -2.496 1.00 85.19 191 PHE A C 1
ATOM 1518 O O . PHE A 1 191 ? 21.077 4.718 -1.454 1.00 85.19 191 PHE A O 1
ATOM 1525 N N . LYS A 1 192 ? 22.109 5.855 -3.102 1.00 80.88 192 LYS A N 1
ATOM 1526 C CA . LYS A 1 192 ? 21.829 7.213 -2.591 1.00 80.88 192 LYS A CA 1
ATOM 1527 C C . LYS A 1 192 ? 20.896 8.032 -3.490 1.00 80.88 192 LYS A C 1
ATOM 1529 O O . LYS A 1 192 ? 20.347 9.034 -3.038 1.00 80.88 192 LYS A O 1
ATOM 1534 N N . GLY A 1 193 ? 20.696 7.605 -4.733 1.00 87.06 193 GLY A N 1
ATOM 1535 C CA . GLY A 1 193 ? 19.943 8.315 -5.765 1.00 87.06 193 GLY A CA 1
ATOM 1536 C C . GLY A 1 193 ? 20.498 7.993 -7.150 1.00 87.06 193 GLY A C 1
ATOM 1537 O O . GLY A 1 193 ? 21.545 7.359 -7.251 1.00 87.06 193 GLY A O 1
ATOM 1538 N N . SER A 1 194 ? 19.785 8.394 -8.203 1.00 93.25 194 SER A N 1
ATOM 1539 C CA . SER A 1 194 ? 20.216 8.188 -9.590 1.00 93.25 194 SER A CA 1
ATOM 1540 C C . SER A 1 194 ? 19.519 9.170 -10.523 1.00 93.25 194 SER A C 1
ATOM 1542 O O . SER A 1 194 ? 18.288 9.197 -10.589 1.00 93.25 194 SER A O 1
ATOM 1544 N N . THR A 1 195 ? 20.306 9.924 -11.287 1.00 94.31 195 THR A N 1
ATOM 1545 C CA . THR A 1 195 ? 19.810 10.870 -12.298 1.00 94.31 195 THR A CA 1
ATOM 1546 C C . THR A 1 195 ? 19.140 10.138 -13.464 1.00 94.31 195 THR A C 1
ATOM 1548 O O . THR A 1 195 ? 18.173 10.629 -14.043 1.00 94.31 195 THR A O 1
ATOM 1551 N N . CYS A 1 196 ? 19.574 8.908 -13.759 1.00 96.38 196 CYS A N 1
ATOM 1552 C CA . CYS A 1 196 ? 18.897 8.024 -14.707 1.00 96.38 196 CYS A CA 1
ATOM 1553 C C . CYS A 1 196 ? 17.472 7.672 -14.243 1.00 96.38 196 CYS A C 1
ATOM 1555 O O . CYS A 1 196 ? 16.526 7.738 -15.030 1.00 96.38 196 CYS A O 1
ATOM 1557 N N . VAL A 1 197 ? 17.283 7.353 -12.957 1.00 95.12 197 VAL A N 1
ATOM 1558 C CA . VAL A 1 197 ? 15.948 7.026 -12.421 1.00 95.12 197 VAL A CA 1
ATOM 1559 C C . VAL A 1 197 ? 15.062 8.274 -12.305 1.00 95.12 197 VAL A C 1
ATOM 1561 O O . VAL A 1 197 ? 13.852 8.180 -12.513 1.00 95.12 197 VAL A O 1
ATOM 1564 N N . GLU A 1 198 ? 15.644 9.447 -12.041 1.00 94.00 198 GLU A N 1
ATOM 1565 C CA . GLU A 1 198 ? 14.950 10.742 -12.129 1.00 94.00 198 GLU A CA 1
ATOM 1566 C C . GLU A 1 198 ? 14.419 11.005 -13.543 1.00 94.00 198 GLU A C 1
ATOM 1568 O O . GLU A 1 198 ? 13.220 11.237 -13.712 1.00 94.00 198 GLU A O 1
ATOM 1573 N N . ALA A 1 199 ? 15.268 10.850 -14.561 1.00 95.06 199 ALA A N 1
ATOM 1574 C CA . ALA A 1 199 ? 14.873 10.993 -15.959 1.00 95.06 199 ALA A CA 1
ATOM 1575 C C . ALA A 1 199 ? 13.809 9.963 -16.378 1.00 95.06 199 ALA A C 1
ATOM 1577 O O . ALA A 1 199 ? 12.891 10.288 -17.132 1.00 95.06 199 ALA A O 1
ATOM 1578 N N . LEU A 1 200 ? 13.881 8.728 -15.862 1.00 95.31 200 LEU A N 1
ATOM 1579 C CA . LEU A 1 200 ? 12.832 7.729 -16.074 1.00 95.31 200 LEU A CA 1
ATOM 1580 C C . LEU A 1 200 ? 11.498 8.185 -15.467 1.00 95.31 200 LEU A C 1
ATOM 1582 O O . LEU A 1 200 ? 10.456 8.020 -16.099 1.00 95.31 200 LEU A O 1
ATOM 1586 N N . ALA A 1 201 ? 11.504 8.759 -14.261 1.00 91.38 201 ALA A N 1
ATOM 1587 C CA . ALA A 1 201 ? 10.289 9.261 -13.621 1.00 91.38 201 ALA A CA 1
ATOM 1588 C C . ALA A 1 201 ? 9.617 10.358 -14.459 1.00 91.38 201 ALA A C 1
ATOM 1590 O O . ALA A 1 201 ? 8.396 10.335 -14.626 1.00 91.38 201 ALA A O 1
ATOM 1591 N N . ASP A 1 202 ? 10.408 11.277 -15.017 1.00 90.00 202 ASP A N 1
ATOM 1592 C CA . ASP A 1 202 ? 9.924 12.323 -15.921 1.00 90.00 202 ASP A CA 1
ATOM 1593 C C . ASP A 1 202 ? 9.372 11.741 -17.222 1.00 90.00 202 ASP A C 1
ATOM 1595 O O . ASP A 1 202 ? 8.235 12.035 -17.594 1.00 90.00 202 ASP A O 1
ATOM 1599 N N . PHE A 1 203 ? 10.111 10.825 -17.850 1.00 91.75 203 PHE A N 1
ATOM 1600 C CA . PHE A 1 203 ? 9.662 10.130 -19.054 1.00 91.75 203 PHE A CA 1
ATOM 1601 C C . PHE A 1 203 ? 8.317 9.419 -18.844 1.00 91.75 203 PHE A C 1
ATOM 1603 O O . PHE A 1 203 ? 7.403 9.547 -19.660 1.00 91.75 203 PHE A O 1
ATOM 1610 N N . LEU A 1 204 ? 8.151 8.690 -17.736 1.00 89.31 204 LEU A N 1
ATOM 1611 C CA . LEU A 1 204 ? 6.888 8.019 -17.421 1.00 89.31 204 LEU A CA 1
ATOM 1612 C C . LEU A 1 204 ? 5.762 9.028 -17.159 1.00 89.31 204 LEU A C 1
ATOM 1614 O O . LEU A 1 204 ? 4.622 8.811 -17.586 1.00 89.31 204 LEU A O 1
ATOM 1618 N N . ALA A 1 205 ? 6.067 10.137 -16.483 1.00 82.75 205 ALA A N 1
ATOM 1619 C CA . ALA A 1 205 ? 5.097 11.187 -16.214 1.00 82.75 205 ALA A CA 1
ATOM 1620 C C . ALA A 1 205 ? 4.604 11.886 -17.482 1.00 82.75 205 ALA A C 1
ATOM 1622 O O . ALA A 1 205 ? 3.413 12.166 -17.578 1.00 82.75 205 ALA A O 1
ATOM 1623 N N . GLU A 1 206 ? 5.455 12.094 -18.481 1.00 83.69 206 GLU A N 1
ATOM 1624 C CA . GLU A 1 206 ? 5.038 12.629 -19.781 1.00 83.69 206 GLU A CA 1
ATOM 1625 C C . GLU A 1 206 ? 4.149 11.656 -20.567 1.00 83.69 206 GLU A C 1
ATOM 1627 O O . GLU A 1 206 ? 3.225 12.073 -21.265 1.00 83.69 206 GLU A O 1
ATOM 1632 N N . LYS A 1 207 ? 4.394 10.343 -20.453 1.00 79.25 207 LYS A N 1
ATOM 1633 C CA . LYS A 1 207 ? 3.618 9.315 -21.172 1.00 79.25 207 LYS A CA 1
ATOM 1634 C C . LYS A 1 207 ? 2.213 9.095 -20.622 1.00 79.25 207 LYS A C 1
ATOM 1636 O O . LYS A 1 207 ? 1.402 8.451 -21.286 1.00 79.25 207 LYS A O 1
ATOM 1641 N N . THR A 1 208 ? 1.919 9.607 -19.435 1.00 66.88 208 THR A N 1
ATOM 1642 C CA . THR A 1 208 ? 0.633 9.415 -18.767 1.00 66.88 208 THR A CA 1
ATOM 1643 C C . THR A 1 208 ? 0.041 10.781 -18.448 1.00 66.88 208 THR A C 1
ATOM 1645 O O . THR A 1 208 ? 0.630 11.567 -17.721 1.00 66.88 208 THR A O 1
ATOM 1648 N N . GLU A 1 209 ? -1.126 11.126 -18.979 1.00 58.25 209 GLU A N 1
ATOM 1649 C CA . GLU A 1 209 ? -1.761 12.406 -18.645 1.00 58.25 209 GLU A CA 1
ATOM 1650 C C . GLU A 1 209 ? -2.734 12.254 -17.453 1.00 58.25 209 GLU A C 1
ATOM 1652 O O . GLU A 1 209 ? -3.307 11.189 -17.232 1.00 58.25 209 GLU A O 1
ATOM 1657 N N . THR A 1 210 ? -2.956 13.323 -16.677 1.00 54.91 210 THR A N 1
ATOM 1658 C CA . THR A 1 210 ? -3.777 13.315 -15.447 1.00 54.91 210 THR A CA 1
ATOM 1659 C C . THR A 1 210 ? -5.222 12.869 -15.690 1.00 54.91 210 THR A C 1
ATOM 1661 O O . THR A 1 210 ? -5.867 13.327 -16.637 1.00 54.91 210 THR A O 1
ATOM 1664 N N . GLN A 1 211 ? -5.772 12.035 -14.806 1.00 48.16 211 GLN A N 1
ATOM 1665 C CA . GLN A 1 211 ? -7.196 11.708 -14.825 1.00 48.16 211 GLN A CA 1
ATOM 1666 C C . GLN A 1 211 ? -8.046 12.832 -14.219 1.00 48.16 211 GLN A C 1
ATOM 1668 O O . GLN A 1 211 ? -7.659 13.465 -13.240 1.00 48.16 211 GLN A O 1
ATOM 1673 N N . LYS A 1 212 ? -9.246 13.037 -14.774 1.00 44.88 212 LYS A N 1
ATOM 1674 C CA . LYS A 1 212 ? -10.389 13.627 -14.064 1.00 44.88 212 LYS A CA 1
ATOM 1675 C C . LYS A 1 212 ? -11.689 12.992 -14.553 1.00 44.88 212 LYS A C 1
ATOM 1677 O O . LYS A 1 212 ? -12.189 13.386 -15.604 1.00 44.88 212 LYS A O 1
ATOM 1682 N N . LYS A 1 213 ? -12.248 12.079 -13.751 1.00 36.88 213 LYS A N 1
ATOM 1683 C CA . LYS A 1 213 ? -13.663 12.034 -13.316 1.00 36.88 213 LYS A CA 1
ATOM 1684 C C . LYS A 1 213 ? -14.001 10.682 -12.683 1.00 36.88 213 LYS A C 1
ATOM 1686 O O . LYS A 1 213 ? -13.830 9.651 -13.318 1.00 36.88 213 LYS A O 1
ATOM 1691 N N . GLN A 1 214 ? -14.664 10.726 -11.530 1.00 40.06 214 GLN A N 1
ATOM 1692 C CA . GLN A 1 214 ? -15.627 9.701 -11.118 1.00 40.06 214 GLN A CA 1
ATOM 1693 C C . GLN A 1 214 ? -16.903 10.372 -10.572 1.00 40.06 214 GLN A C 1
ATOM 1695 O O . GLN A 1 214 ? -16.937 11.579 -10.327 1.00 40.06 214 GLN A O 1
ATOM 1700 N N . LYS A 1 215 ? -18.002 9.613 -10.538 1.00 42.41 215 LYS A N 1
ATOM 1701 C CA . LYS A 1 215 ? -19.408 10.060 -10.536 1.00 42.41 215 LYS A CA 1
ATOM 1702 C C . LYS A 1 215 ? -20.006 10.081 -9.108 1.00 42.41 215 LYS A C 1
ATOM 1704 O O . LYS A 1 215 ? -19.877 9.101 -8.395 1.00 42.41 215 LYS A O 1
ATOM 1709 N N . LYS A 1 216 ? -20.743 11.153 -8.767 1.00 45.53 216 LYS A N 1
ATOM 1710 C CA . LYS A 1 216 ? -21.948 11.269 -7.892 1.00 45.53 216 LYS A CA 1
ATOM 1711 C C . LYS A 1 216 ? -22.047 10.551 -6.514 1.00 45.53 216 LYS A C 1
ATOM 1713 O O . LYS A 1 216 ? -23.167 10.364 -6.050 1.00 45.53 216 LYS A O 1
ATOM 1718 N N . MET A 1 217 ? -20.962 10.226 -5.815 1.00 63.34 217 MET A N 1
ATOM 1719 C CA . MET A 1 217 ? -21.013 10.099 -4.342 1.00 63.34 217 MET A CA 1
ATOM 1720 C C . MET A 1 217 ? -20.496 11.377 -3.685 1.00 63.34 217 MET A C 1
ATOM 1722 O O . MET A 1 217 ? -19.744 12.130 -4.307 1.00 63.34 217 MET A O 1
ATOM 1726 N N . ASN A 1 218 ? -20.910 11.637 -2.444 1.00 82.94 218 ASN A N 1
ATOM 1727 C CA . ASN A 1 218 ? -20.299 12.693 -1.648 1.00 82.94 218 ASN A CA 1
ATOM 1728 C C . ASN A 1 218 ? -18.853 12.276 -1.368 1.00 82.94 218 ASN A C 1
ATOM 1730 O O . ASN A 1 218 ? -18.604 11.332 -0.624 1.00 82.94 218 ASN A O 1
ATOM 1734 N N . THR A 1 219 ? -17.905 12.922 -2.041 1.00 88.94 219 THR A N 1
ATOM 1735 C CA . THR A 1 219 ? -16.479 12.619 -1.915 1.00 88.94 219 THR A CA 1
ATOM 1736 C C . THR A 1 219 ? -15.829 13.611 -0.972 1.00 88.94 219 THR A C 1
ATOM 1738 O O . THR A 1 219 ? -16.022 14.819 -1.115 1.00 88.94 219 THR A O 1
ATOM 1741 N N . ILE A 1 220 ? -15.019 13.096 -0.055 1.00 90.75 220 ILE A N 1
ATOM 1742 C CA . ILE A 1 220 ? -14.113 13.891 0.760 1.00 90.75 220 ILE A CA 1
ATOM 1743 C C . ILE A 1 220 ? -12.706 13.310 0.650 1.00 90.75 220 ILE A C 1
ATOM 1745 O O . ILE A 1 220 ? -12.501 12.110 0.816 1.00 90.75 220 ILE A O 1
ATOM 1749 N N . THR A 1 221 ? -11.728 14.151 0.328 1.00 91.56 221 THR A N 1
ATOM 1750 C CA . THR A 1 221 ? -10.335 13.715 0.235 1.00 91.56 221 THR A CA 1
ATOM 1751 C C . THR A 1 221 ? -9.578 13.992 1.528 1.00 91.56 221 THR A C 1
ATOM 1753 O O . THR A 1 221 ? -9.855 14.970 2.226 1.00 91.56 221 THR A O 1
ATOM 1756 N N . VAL A 1 222 ? -8.556 13.187 1.826 1.00 92.25 222 VAL A N 1
ATOM 1757 C CA . VAL A 1 222 ? -7.645 13.432 2.959 1.00 92.25 222 VAL A CA 1
ATOM 1758 C C . VAL A 1 222 ? -7.029 14.838 2.873 1.00 92.25 222 VAL A C 1
ATOM 1760 O O . VAL A 1 222 ? -6.909 15.531 3.881 1.00 92.25 222 VAL A O 1
ATOM 1763 N N . SER A 1 223 ? -6.723 15.319 1.665 1.00 87.62 223 SER A N 1
ATOM 1764 C CA . SER A 1 223 ? -6.228 16.684 1.446 1.00 87.62 223 SER A CA 1
ATOM 1765 C C . SER A 1 223 ? -7.281 17.767 1.713 1.00 87.62 223 SER A C 1
ATOM 1767 O O . SER A 1 223 ? -6.936 18.838 2.207 1.00 87.62 223 SER A O 1
ATOM 1769 N N . GLN A 1 224 ? -8.562 17.516 1.417 1.00 89.81 224 GLN A N 1
ATOM 1770 C CA . GLN A 1 224 ? -9.643 18.441 1.779 1.00 89.81 224 GLN A CA 1
ATOM 1771 C C . GLN A 1 224 ? -9.794 18.539 3.298 1.00 89.81 224 GLN A C 1
ATOM 1773 O O . GLN A 1 224 ? -9.916 19.646 3.812 1.00 89.81 224 GLN A O 1
ATOM 1778 N N . ILE A 1 225 ? -9.712 17.412 4.012 1.00 96.06 225 ILE A N 1
ATOM 1779 C CA . ILE A 1 225 ? -9.753 17.375 5.483 1.00 96.06 225 ILE A CA 1
ATOM 1780 C C . ILE A 1 225 ? -8.570 18.148 6.072 1.00 96.06 225 ILE A C 1
ATOM 1782 O O . ILE A 1 225 ? -8.763 18.956 6.976 1.00 96.06 225 ILE A O 1
ATOM 1786 N N . ALA A 1 226 ? -7.363 17.975 5.523 1.00 93.06 226 ALA A N 1
ATOM 1787 C CA . ALA A 1 226 ? -6.205 18.778 5.916 1.00 93.06 226 ALA A CA 1
ATOM 1788 C C . ALA A 1 226 ? -6.483 20.285 5.770 1.00 93.06 226 ALA A C 1
ATOM 1790 O O . ALA A 1 226 ? -6.256 21.049 6.706 1.00 93.06 226 ALA A O 1
ATOM 1791 N N . GLY A 1 227 ? -7.065 20.702 4.641 1.00 91.62 227 GLY A N 1
ATOM 1792 C CA . GLY A 1 227 ? -7.470 22.091 4.419 1.00 91.62 227 GLY A CA 1
ATOM 1793 C C . GLY A 1 227 ? -8.499 22.606 5.433 1.00 91.62 227 GLY A C 1
ATOM 1794 O O . GLY A 1 227 ? -8.397 23.755 5.858 1.00 91.62 227 GLY A O 1
ATOM 1795 N N . MET A 1 228 ? -9.447 21.765 5.869 1.00 95.62 228 MET A N 1
ATOM 1796 C CA . MET A 1 228 ? -10.456 22.129 6.879 1.00 95.62 228 MET A CA 1
ATOM 1797 C C . MET A 1 228 ? -9.842 22.442 8.247 1.00 95.62 228 MET A C 1
ATOM 1799 O O . MET A 1 228 ? -10.358 23.302 8.955 1.00 95.62 228 MET A O 1
ATOM 1803 N N . ILE A 1 229 ? -8.732 21.788 8.602 1.00 96.75 229 ILE A N 1
ATOM 1804 C CA . ILE A 1 229 ? -8.003 22.039 9.858 1.00 96.75 229 ILE A CA 1
ATOM 1805 C C . ILE A 1 229 ? -6.823 23.012 9.682 1.00 96.75 229 ILE A C 1
ATOM 1807 O O . ILE A 1 229 ? -5.996 23.156 10.577 1.00 96.75 229 ILE A O 1
ATOM 1811 N N . GLY A 1 230 ? -6.709 23.667 8.520 1.00 93.62 230 GLY A N 1
ATOM 1812 C CA . GLY A 1 230 ? -5.625 24.608 8.218 1.00 93.62 230 GLY A CA 1
ATOM 1813 C C . GLY A 1 230 ? -4.257 23.958 7.971 1.00 93.62 230 GLY A C 1
ATOM 1814 O O . GLY A 1 230 ? -3.256 24.667 7.862 1.00 93.62 230 GLY A O 1
ATOM 1815 N N . LYS A 1 231 ? -4.192 22.629 7.848 1.00 92.56 231 LYS A N 1
ATOM 1816 C CA . LYS A 1 231 ? -2.956 21.889 7.584 1.00 92.56 231 LYS A CA 1
ATOM 1817 C C . LYS A 1 231 ? -2.567 22.015 6.113 1.00 92.56 231 LYS A C 1
ATOM 1819 O O . LYS A 1 231 ? -3.378 21.797 5.215 1.00 92.56 231 LYS A O 1
ATOM 1824 N N . GLN A 1 232 ? -1.301 22.339 5.872 1.00 86.81 232 GLN A N 1
ATOM 1825 C CA . GLN A 1 232 ? -0.726 22.458 4.535 1.00 86.81 232 GLN A CA 1
ATOM 1826 C C . GLN A 1 232 ? 0.344 21.386 4.308 1.00 86.81 232 GLN A C 1
ATOM 1828 O O . GLN A 1 232 ? 0.964 20.933 5.276 1.00 86.81 232 GLN A O 1
ATOM 1833 N N . PRO A 1 233 ? 0.584 20.974 3.049 1.00 84.56 233 PRO A N 1
ATOM 1834 C CA . PRO A 1 233 ? 1.732 20.147 2.721 1.00 84.56 233 PRO A CA 1
ATOM 1835 C C . PRO A 1 233 ? 3.034 20.837 3.138 1.00 84.56 233 PRO A C 1
ATOM 1837 O O . PRO A 1 233 ? 3.211 22.036 2.924 1.00 84.56 233 PRO A O 1
ATOM 1840 N N . GLY A 1 234 ? 3.942 20.068 3.721 1.00 82.94 234 GLY A N 1
ATOM 1841 C CA . GLY A 1 234 ? 5.238 20.539 4.176 1.00 82.94 234 GLY A CA 1
ATOM 1842 C C . GLY A 1 234 ? 6.286 19.428 4.164 1.00 82.94 234 GLY A C 1
ATOM 1843 O O . GLY A 1 234 ? 6.008 18.305 3.729 1.00 82.94 234 GLY A O 1
ATOM 1844 N N . PRO A 1 235 ? 7.507 19.735 4.628 1.00 78.81 235 PRO A N 1
ATOM 1845 C CA . PRO A 1 235 ? 8.583 18.761 4.699 1.00 78.81 235 PRO A CA 1
ATOM 1846 C C . PRO A 1 235 ? 8.266 17.669 5.732 1.00 78.81 235 PRO A C 1
ATOM 1848 O O . PRO A 1 235 ? 8.087 17.953 6.912 1.00 78.81 235 PRO A O 1
ATOM 1851 N N . ILE A 1 236 ? 8.244 16.413 5.289 1.00 79.12 236 ILE A N 1
ATOM 1852 C CA . ILE A 1 236 ? 8.143 15.216 6.124 1.00 79.12 236 ILE A CA 1
ATOM 1853 C C . ILE A 1 236 ? 9.508 14.542 6.162 1.00 79.12 236 ILE A C 1
ATOM 1855 O O . ILE A 1 236 ? 10.035 14.137 5.121 1.00 79.12 236 ILE A O 1
ATOM 1859 N N . ASN A 1 237 ? 10.054 14.381 7.364 1.00 74.81 237 ASN A N 1
ATOM 1860 C CA . ASN A 1 237 ? 11.287 13.635 7.581 1.00 74.81 237 ASN A CA 1
ATOM 1861 C C . ASN A 1 237 ? 10.976 12.138 7.641 1.00 74.81 237 ASN A C 1
ATOM 1863 O O . ASN A 1 237 ? 10.334 11.657 8.572 1.00 74.81 237 ASN A O 1
ATOM 1867 N N . LEU A 1 238 ? 11.439 11.402 6.642 1.00 65.12 238 LEU A N 1
ATOM 1868 C CA . LEU A 1 238 ? 11.386 9.949 6.608 1.00 65.12 238 LEU A CA 1
ATOM 1869 C C . LEU A 1 238 ? 12.627 9.348 7.293 1.00 65.12 238 LEU A C 1
ATOM 1871 O O . LEU A 1 238 ? 13.680 9.997 7.351 1.00 65.12 238 LEU A O 1
ATOM 1875 N N . PRO A 1 239 ? 12.549 8.083 7.750 1.00 55.50 239 PRO A N 1
ATOM 1876 C CA . PRO A 1 239 ? 13.719 7.330 8.190 1.00 55.50 239 PRO A CA 1
ATOM 1877 C C . PRO A 1 239 ? 14.864 7.398 7.164 1.00 55.50 239 PRO A C 1
ATOM 1879 O O . PRO A 1 239 ? 14.639 7.320 5.954 1.00 55.50 239 PRO A O 1
ATOM 1882 N N . GLY A 1 240 ? 16.098 7.571 7.648 1.00 56.56 240 GLY A N 1
ATOM 1883 C CA . GLY A 1 240 ? 17.286 7.738 6.799 1.00 56.56 240 GLY A CA 1
ATOM 1884 C C . GLY A 1 240 ? 17.600 9.184 6.387 1.00 56.56 240 GLY A C 1
ATOM 1885 O O . GLY A 1 240 ? 18.376 9.388 5.460 1.00 56.56 240 GLY A O 1
ATOM 1886 N N . GLY A 1 241 ? 17.008 10.188 7.050 1.00 58.78 241 GLY A N 1
ATOM 1887 C CA . GLY A 1 241 ? 17.346 11.609 6.856 1.00 58.78 241 GLY A CA 1
ATOM 1888 C C . GLY A 1 241 ? 16.746 12.248 5.600 1.00 58.78 241 GLY A C 1
ATOM 1889 O O . GLY A 1 241 ? 17.153 13.339 5.206 1.00 58.78 241 GLY A O 1
ATOM 1890 N N . LYS A 1 242 ? 15.784 11.580 4.950 1.00 53.56 242 LYS A N 1
ATOM 1891 C CA . LYS A 1 242 ? 15.148 12.070 3.724 1.00 53.56 242 LYS A CA 1
ATOM 1892 C C . LYS A 1 242 ? 13.988 13.006 4.043 1.00 53.56 242 LYS A C 1
ATOM 1894 O O . LYS A 1 242 ? 13.147 12.678 4.869 1.00 53.56 242 LYS A O 1
ATOM 1899 N N . VAL A 1 243 ? 13.877 14.095 3.287 1.00 70.88 243 VAL A N 1
ATOM 1900 C CA . VAL A 1 243 ? 12.724 15.002 3.326 1.00 70.88 243 VAL A CA 1
ATOM 1901 C C . VAL A 1 243 ? 11.853 14.777 2.089 1.00 70.88 243 VAL A C 1
ATOM 1903 O O . VAL A 1 243 ? 12.352 14.835 0.965 1.00 70.88 243 VAL A O 1
ATOM 1906 N N . ILE A 1 244 ? 10.561 14.501 2.273 1.00 73.88 244 ILE A N 1
ATOM 1907 C CA . ILE A 1 244 ? 9.551 14.550 1.197 1.00 73.88 244 ILE A CA 1
ATOM 1908 C C . ILE A 1 244 ? 8.593 15.716 1.437 1.00 73.88 244 ILE A C 1
ATOM 1910 O O . ILE A 1 244 ? 8.470 16.177 2.561 1.00 73.88 244 ILE A O 1
ATOM 1914 N N . GLN A 1 245 ? 7.902 16.190 0.402 1.00 75.19 245 GLN A N 1
ATOM 1915 C CA . GLN A 1 245 ? 6.804 17.147 0.568 1.00 75.19 245 GLN A CA 1
ATOM 1916 C C . GLN A 1 245 ? 5.482 16.389 0.669 1.00 75.19 245 GLN A C 1
ATOM 1918 O O . GLN A 1 245 ? 5.188 15.554 -0.186 1.00 75.19 245 GLN A O 1
ATOM 1923 N N . GLY A 1 246 ? 4.688 16.664 1.698 1.00 82.94 246 GLY A N 1
ATOM 1924 C CA . GLY A 1 246 ? 3.397 16.011 1.888 1.00 82.94 246 GLY A CA 1
ATOM 1925 C C . GLY A 1 246 ? 2.689 16.440 3.168 1.00 82.94 246 GLY A C 1
ATOM 1926 O O . GLY A 1 246 ? 3.108 17.367 3.852 1.00 82.94 246 GLY A O 1
ATOM 1927 N N . LEU A 1 247 ? 1.602 15.749 3.504 1.00 85.75 247 LEU A N 1
ATOM 1928 C CA . LEU A 1 247 ? 0.867 15.970 4.748 1.00 85.75 247 LEU A CA 1
ATOM 1929 C C . LEU A 1 247 ? 1.461 15.109 5.875 1.00 85.75 247 LEU A C 1
ATOM 1931 O O . LEU A 1 247 ? 1.182 13.914 5.955 1.00 85.75 247 LEU A O 1
ATOM 1935 N N . ASP A 1 248 ? 2.277 15.717 6.742 1.00 89.44 248 ASP A N 1
ATOM 1936 C CA . ASP A 1 248 ? 2.839 15.064 7.937 1.00 89.44 248 ASP A CA 1
ATOM 1937 C C . ASP A 1 248 ? 1.794 14.975 9.055 1.00 89.44 248 ASP A C 1
ATOM 1939 O O . ASP A 1 248 ? 1.765 15.810 9.960 1.00 89.44 248 ASP A O 1
ATOM 1943 N N . TRP A 1 249 ? 0.871 14.024 8.942 1.00 92.62 249 TRP A N 1
ATOM 1944 C CA . TRP A 1 249 ? -0.196 13.822 9.920 1.00 92.62 249 TRP A CA 1
ATOM 1945 C C . TRP A 1 249 ? 0.350 13.430 11.295 1.00 92.62 249 TRP A C 1
ATOM 1947 O O . TRP A 1 249 ? 1.127 12.481 11.418 1.00 92.62 249 TRP A O 1
ATOM 1957 N N . LYS A 1 250 ? -0.113 14.132 12.332 1.00 94.44 250 LYS A N 1
ATOM 1958 C CA . LYS A 1 250 ? 0.209 13.865 13.735 1.00 94.44 250 LYS A CA 1
ATOM 1959 C C . LYS A 1 250 ? -1.011 13.348 14.486 1.00 94.44 250 LYS A C 1
ATOM 1961 O O . LYS A 1 250 ? -2.146 13.683 14.152 1.00 94.44 250 LYS A O 1
ATOM 1966 N N . ALA A 1 251 ? -0.773 12.515 15.493 1.00 96.25 251 ALA A N 1
ATOM 1967 C CA . ALA A 1 251 ? -1.845 11.902 16.269 1.00 96.25 251 ALA A CA 1
ATOM 1968 C C . ALA A 1 251 ? -2.697 12.967 16.982 1.00 96.25 251 ALA A C 1
ATOM 1970 O O . ALA A 1 251 ? -3.923 12.878 16.993 1.00 96.25 251 ALA A O 1
ATOM 1971 N N . GLU A 1 252 ? -2.065 14.038 17.465 1.00 96.62 252 GLU A N 1
ATOM 1972 C CA . GLU A 1 252 ? -2.707 15.136 18.193 1.00 96.62 252 GLU A CA 1
ATOM 1973 C C . GLU A 1 252 ? -3.664 15.965 17.314 1.00 96.62 252 GLU A C 1
ATOM 1975 O O . GLU A 1 252 ? -4.453 16.755 17.827 1.00 96.62 252 GLU A O 1
ATOM 1980 N N . GLU A 1 253 ? -3.633 15.779 15.989 1.00 97.31 253 GLU A N 1
ATOM 1981 C CA . GLU A 1 253 ? -4.533 16.445 15.040 1.00 97.31 253 GLU A CA 1
ATOM 1982 C C . GLU A 1 253 ? -5.886 15.728 14.911 1.00 97.31 253 GLU A C 1
ATOM 1984 O O . GLU A 1 253 ? -6.841 16.308 14.390 1.00 97.31 253 GLU A O 1
ATOM 1989 N N . LEU A 1 254 ? -6.005 14.480 15.388 1.00 98.25 254 LEU A N 1
ATOM 1990 C CA . LEU A 1 254 ? -7.230 13.691 15.239 1.00 98.25 254 LEU A CA 1
ATOM 1991 C C . LEU A 1 254 ? -8.481 14.333 15.868 1.00 98.25 254 LEU A C 1
ATOM 1993 O O . LEU A 1 254 ? -9.523 14.297 15.212 1.00 98.25 254 LEU A O 1
ATOM 1997 N N . PRO A 1 255 ? -8.435 14.964 17.059 1.00 97.44 255 PRO A N 1
ATOM 1998 C CA . PRO A 1 255 ? -9.588 15.691 17.591 1.00 97.44 255 PRO A CA 1
ATOM 1999 C C . PRO A 1 255 ? -10.086 16.802 16.657 1.00 97.44 255 PRO A C 1
ATOM 2001 O O . PRO A 1 255 ? -11.292 16.951 16.463 1.00 97.44 255 PRO A O 1
ATOM 2004 N N . ALA A 1 256 ? -9.172 17.549 16.027 1.00 97.94 256 ALA A N 1
ATOM 2005 C CA . ALA A 1 256 ? -9.533 18.595 15.070 1.00 97.94 256 ALA A CA 1
ATOM 2006 C C . ALA A 1 256 ? -10.144 18.005 13.789 1.00 97.94 256 ALA A C 1
ATOM 2008 O O . ALA A 1 256 ? -11.094 18.564 13.244 1.00 97.94 256 ALA A O 1
ATOM 2009 N N . VAL A 1 257 ? -9.644 16.848 13.337 1.00 98.00 257 VAL A N 1
ATOM 2010 C CA . VAL A 1 257 ? -10.239 16.091 12.224 1.00 98.00 257 VAL A CA 1
ATOM 2011 C C . VAL A 1 257 ? -11.666 15.656 12.558 1.00 98.00 257 VAL A C 1
ATOM 2013 O O . VAL A 1 257 ? -12.562 15.856 11.740 1.00 98.00 257 VAL A O 1
ATOM 2016 N N . GLN A 1 258 ? -11.909 15.109 13.754 1.00 96.88 258 GLN A N 1
ATOM 2017 C CA . GLN A 1 258 ? -13.261 14.727 14.174 1.00 96.88 258 GLN A CA 1
ATOM 2018 C C . GLN A 1 258 ? -14.203 15.932 14.202 1.00 96.88 258 GLN A C 1
ATOM 2020 O O . GLN A 1 258 ? -15.314 15.845 13.683 1.00 96.88 258 GLN A O 1
ATOM 2025 N N . GLU A 1 259 ? -13.754 17.061 14.757 1.00 96.94 259 GLU A N 1
ATOM 2026 C CA . GLU A 1 259 ? -14.540 18.296 14.802 1.00 96.94 259 GLU A CA 1
ATOM 2027 C C . GLU A 1 259 ? -14.890 18.801 13.398 1.00 96.94 259 GLU A C 1
ATOM 2029 O O . GLU A 1 259 ? -16.052 19.091 13.115 1.00 96.94 259 GLU A O 1
ATOM 2034 N N . ALA A 1 260 ? -13.908 18.828 12.492 1.00 97.38 260 ALA A N 1
ATOM 2035 C CA . ALA A 1 260 ? -14.105 19.242 11.107 1.00 97.38 260 ALA A CA 1
ATOM 2036 C C . ALA A 1 260 ? -15.116 18.356 10.359 1.00 97.38 260 ALA A C 1
ATOM 2038 O O . ALA A 1 260 ? -15.802 18.836 9.457 1.00 97.38 260 ALA A O 1
ATOM 2039 N N . LEU A 1 261 ? -15.236 17.079 10.738 1.00 96.94 261 LEU A N 1
ATOM 2040 C CA . LEU A 1 261 ? -16.122 16.111 10.090 1.00 96.94 261 LEU A CA 1
ATOM 2041 C C . LEU A 1 261 ? -17.547 16.065 10.669 1.00 96.94 261 LEU A C 1
ATOM 2043 O O . LEU A 1 261 ? -18.444 15.548 9.998 1.00 96.94 261 LEU A O 1
ATOM 2047 N N . LYS A 1 262 ? -17.805 16.653 11.848 1.00 94.00 262 LYS A N 1
ATOM 2048 C CA . LYS A 1 262 ? -19.145 16.669 12.478 1.00 94.00 262 LYS A CA 1
ATOM 2049 C C . LYS A 1 262 ? -20.270 17.193 11.571 1.00 94.00 262 LYS A C 1
ATOM 2051 O O . LYS A 1 262 ? -21.332 16.572 11.541 1.00 94.00 262 LYS A O 1
ATOM 2056 N N . PRO A 1 263 ? -20.096 18.288 10.801 1.00 93.12 263 PRO A N 1
ATOM 2057 C CA . PRO A 1 263 ? -21.150 18.754 9.900 1.00 93.12 263 PRO A CA 1
ATOM 2058 C C . PRO A 1 263 ? -21.488 17.744 8.796 1.00 93.12 263 PRO A C 1
ATOM 2060 O O . PRO A 1 263 ? -22.612 17.726 8.306 1.00 93.12 263 PRO A O 1
ATOM 2063 N N . PHE A 1 264 ? -20.527 16.902 8.406 1.00 92.06 264 PHE A N 1
ATOM 2064 C CA . PHE A 1 264 ? -20.673 15.933 7.324 1.00 92.06 264 PHE A CA 1
ATOM 2065 C C . PHE A 1 264 ? -21.347 14.641 7.788 1.00 92.06 264 PHE A C 1
ATOM 2067 O O . PHE A 1 264 ? -22.157 14.081 7.045 1.00 92.06 264 PHE A O 1
ATOM 2074 N N . SER A 1 265 ? -21.072 14.193 9.018 1.00 90.25 265 SER A N 1
ATOM 2075 C CA . SER A 1 265 ? -21.761 13.044 9.618 1.00 90.25 265 SER A CA 1
ATOM 2076 C C . SER A 1 265 ? -23.239 13.336 9.892 1.00 90.25 265 SER A C 1
ATOM 2078 O O . SER A 1 265 ? -24.093 12.472 9.686 1.00 90.25 265 SER A O 1
ATOM 2080 N N . ALA A 1 266 ? -23.568 14.582 10.250 1.00 87.62 266 ALA A N 1
ATOM 2081 C CA . ALA A 1 266 ? -24.941 15.033 10.476 1.00 87.62 266 ALA A CA 1
ATOM 2082 C C . ALA A 1 266 ? -25.834 14.987 9.218 1.00 87.62 266 ALA A C 1
ATOM 2084 O O . ALA A 1 266 ? -27.058 15.005 9.339 1.00 87.62 266 ALA A O 1
ATOM 2085 N N . LEU A 1 267 ? -25.249 14.908 8.014 1.00 87.25 267 LEU A N 1
ATOM 2086 C CA . LEU A 1 267 ? -26.007 14.821 6.761 1.00 87.25 267 LEU A CA 1
ATOM 2087 C C . LEU A 1 267 ? -26.659 13.448 6.548 1.00 87.25 267 LEU A C 1
ATOM 2089 O O . LEU A 1 267 ? -27.594 13.345 5.757 1.00 87.25 267 LEU A O 1
ATOM 2093 N N . GLY A 1 268 ? -26.168 12.392 7.208 1.00 83.06 268 GLY A N 1
ATOM 2094 C CA . GLY A 1 268 ? -26.706 11.033 7.068 1.00 83.06 268 GLY A CA 1
ATOM 2095 C C . GLY A 1 268 ? -26.550 10.421 5.668 1.00 83.06 268 GLY A C 1
ATOM 2096 O O . GLY A 1 268 ? -27.188 9.418 5.357 1.00 83.06 268 GLY A O 1
ATOM 2097 N N . THR A 1 269 ? -25.732 11.020 4.799 1.00 85.69 269 THR A N 1
ATOM 2098 C CA . THR A 1 269 ? -25.493 10.549 3.427 1.00 85.69 269 THR A CA 1
ATOM 2099 C C . THR A 1 269 ? -24.242 9.679 3.340 1.00 85.69 269 THR A C 1
ATOM 2101 O O . THR A 1 269 ? -23.279 9.974 4.041 1.00 85.69 269 THR A O 1
ATOM 2104 N N . PRO A 1 270 ? -24.175 8.695 2.428 1.00 89.44 270 PRO A N 1
ATOM 2105 C CA . PRO A 1 270 ? -22.951 7.933 2.195 1.00 89.44 270 PRO A CA 1
ATOM 2106 C C . PRO A 1 270 ? -21.773 8.811 1.751 1.00 89.44 270 PRO A C 1
ATOM 2108 O O . PRO A 1 270 ? -21.957 9.724 0.942 1.00 89.44 270 PRO A O 1
ATOM 2111 N N . TRP A 1 271 ? -20.572 8.491 2.234 1.00 91.94 271 TRP A N 1
ATOM 2112 C CA . TRP A 1 271 ? -19.329 9.201 1.934 1.00 91.94 271 TRP A CA 1
ATOM 2113 C C . TRP A 1 271 ? -18.290 8.295 1.275 1.00 91.94 271 TRP A C 1
ATOM 2115 O O . TRP A 1 271 ? -18.046 7.173 1.716 1.00 91.94 271 TRP A O 1
ATOM 2125 N N . PHE A 1 272 ? -17.638 8.820 0.240 1.00 92.06 272 PHE A N 1
ATOM 2126 C CA . PHE A 1 272 ? -16.463 8.230 -0.389 1.00 92.06 272 PHE A CA 1
ATOM 2127 C C . PHE A 1 272 ? -15.206 8.964 0.088 1.00 92.06 272 PHE A C 1
ATOM 2129 O O . PHE A 1 272 ? -15.082 10.172 -0.134 1.00 92.06 272 PHE A O 1
ATOM 2136 N N . ILE A 1 273 ? -14.291 8.250 0.742 1.00 93.12 273 ILE A N 1
ATOM 2137 C CA . ILE A 1 273 ? -13.019 8.793 1.226 1.00 93.12 273 ILE A CA 1
ATOM 2138 C C . ILE A 1 273 ? -11.920 8.447 0.228 1.00 93.12 273 ILE A C 1
ATOM 2140 O O . ILE A 1 273 ? -11.698 7.274 -0.077 1.00 93.12 273 ILE A O 1
ATOM 2144 N N . ASP A 1 274 ? -11.204 9.470 -0.227 1.00 87.81 274 ASP A N 1
ATOM 2145 C CA . ASP A 1 274 ? -10.096 9.338 -1.174 1.00 87.81 274 ASP A CA 1
ATOM 2146 C C . ASP A 1 274 ? -8.806 9.985 -0.644 1.00 87.81 274 ASP A C 1
ATOM 2148 O O . ASP A 1 274 ? -8.829 10.966 0.102 1.00 87.81 274 ASP A O 1
ATOM 2152 N N . GLY A 1 275 ? -7.659 9.457 -1.052 1.00 83.50 275 GLY A N 1
ATOM 2153 C CA . GLY A 1 275 ? -6.338 9.946 -0.680 1.00 83.50 275 GLY A CA 1
ATOM 2154 C C . GLY A 1 275 ? -5.599 9.072 0.332 1.00 83.50 275 GLY A C 1
ATOM 2155 O O . GLY A 1 275 ? -6.168 8.278 1.080 1.00 83.50 275 GLY A O 1
ATOM 2156 N N . ALA A 1 276 ? -4.276 9.228 0.338 1.00 84.12 276 ALA A N 1
ATOM 2157 C CA . ALA A 1 276 ? -3.385 8.478 1.210 1.00 84.12 276 ALA A CA 1
ATOM 2158 C C . ALA A 1 276 ? -3.346 9.071 2.626 1.00 84.12 276 ALA A C 1
ATOM 2160 O O . ALA A 1 276 ? -3.303 10.288 2.808 1.00 84.12 276 ALA A O 1
ATOM 2161 N N . GLY A 1 277 ? -3.278 8.200 3.628 1.00 89.12 277 GLY A N 1
ATOM 2162 C CA . GLY A 1 277 ? -3.088 8.580 5.022 1.00 89.12 277 GLY A CA 1
ATOM 2163 C C . GLY A 1 277 ? -2.700 7.375 5.882 1.00 89.12 277 GLY A C 1
ATOM 2164 O O . GLY A 1 277 ? -2.893 6.232 5.455 1.00 89.12 277 GLY A O 1
ATOM 2165 N N . PRO A 1 278 ? -2.145 7.602 7.085 1.00 92.25 278 PRO A N 1
ATOM 2166 C CA . PRO A 1 278 ? -1.901 6.530 8.045 1.00 92.25 278 PRO A CA 1
ATOM 2167 C C . PRO A 1 278 ? -3.192 5.778 8.394 1.00 92.25 278 PRO A C 1
ATOM 2169 O O . PRO A 1 278 ? -4.267 6.375 8.445 1.00 92.25 278 PRO A O 1
ATOM 2172 N N . GLN A 1 279 ? -3.100 4.479 8.687 1.00 95.44 279 GLN A N 1
ATOM 2173 C CA . GLN A 1 279 ? -4.281 3.652 8.985 1.00 95.44 279 GLN A CA 1
ATOM 2174 C C . GLN A 1 279 ? -5.113 4.202 10.156 1.00 95.44 279 GLN A C 1
ATOM 2176 O O . GLN A 1 279 ? -6.340 4.206 10.080 1.00 95.44 279 GLN A O 1
ATOM 2181 N N . TRP A 1 280 ? -4.461 4.731 11.198 1.00 97.31 280 TRP A N 1
ATOM 2182 C CA . TRP A 1 280 ? -5.128 5.372 12.337 1.00 97.31 280 TRP A CA 1
ATOM 2183 C C . TRP A 1 280 ? -5.936 6.615 11.938 1.00 97.31 280 TRP A C 1
ATOM 2185 O O . TRP A 1 280 ? -7.009 6.851 12.488 1.00 97.31 280 TRP A O 1
ATOM 2195 N N . LEU A 1 281 ? -5.469 7.384 10.948 1.00 98.06 281 LEU A N 1
ATOM 2196 C CA . LEU A 1 281 ? -6.177 8.562 10.448 1.00 98.06 281 LEU A CA 1
ATOM 2197 C C . LEU A 1 281 ? -7.428 8.141 9.687 1.00 98.06 281 LEU A C 1
ATOM 2199 O O . LEU A 1 281 ? -8.505 8.667 9.941 1.00 98.06 281 LEU A O 1
ATOM 2203 N N . ILE A 1 282 ? -7.298 7.173 8.777 1.00 97.75 282 ILE A N 1
ATOM 2204 C CA . ILE A 1 282 ? -8.436 6.707 7.977 1.00 97.75 282 ILE A CA 1
ATOM 2205 C C . ILE A 1 282 ? -9.484 6.024 8.866 1.00 97.75 282 ILE A C 1
ATOM 2207 O O . ILE A 1 282 ? -10.680 6.223 8.650 1.00 97.75 282 ILE A O 1
ATOM 2211 N N . ALA A 1 283 ? -9.062 5.299 9.908 1.00 97.56 283 ALA A N 1
ATOM 2212 C CA . ALA A 1 283 ? -9.969 4.749 10.915 1.00 97.56 283 ALA A CA 1
ATOM 2213 C C . ALA A 1 283 ? -10.724 5.859 11.668 1.00 97.56 283 ALA A C 1
ATOM 2215 O O . ALA A 1 283 ? -11.946 5.789 11.788 1.00 97.56 283 ALA A O 1
ATOM 2216 N N . CYS A 1 284 ? -10.023 6.918 12.089 1.00 98.19 284 CYS A N 1
ATOM 2217 C CA . CYS A 1 284 ? -10.637 8.078 12.736 1.00 98.19 284 CYS A CA 1
ATOM 2218 C C . CYS A 1 284 ? -11.635 8.804 11.817 1.00 98.19 284 CYS A C 1
ATOM 2220 O O . CYS A 1 284 ? -12.757 9.069 12.238 1.00 98.19 284 CYS A O 1
ATOM 2222 N N . ILE A 1 285 ? -11.280 9.069 10.551 1.00 97.88 285 ILE A N 1
ATOM 2223 C CA . ILE A 1 285 ? -12.173 9.715 9.568 1.00 97.88 285 ILE A CA 1
ATOM 2224 C C . ILE A 1 285 ? -13.427 8.864 9.338 1.00 97.88 285 ILE A C 1
ATOM 2226 O O . ILE A 1 285 ? -14.541 9.384 9.366 1.00 97.88 285 ILE A O 1
ATOM 2230 N N . THR A 1 286 ? -13.249 7.555 9.139 1.00 96.56 286 THR A N 1
ATOM 2231 C CA . THR A 1 286 ? -14.357 6.609 8.935 1.00 96.56 286 THR A CA 1
ATOM 2232 C C . THR A 1 286 ? -15.311 6.641 10.125 1.00 96.56 286 THR A C 1
ATOM 2234 O O . THR A 1 286 ? -16.520 6.770 9.946 1.00 96.56 286 THR A O 1
ATOM 2237 N N . HIS A 1 287 ? -14.770 6.590 11.343 1.00 95.69 287 HIS A N 1
ATOM 2238 C CA . HIS A 1 287 ? -15.569 6.647 12.558 1.00 95.69 287 HIS A CA 1
ATOM 2239 C C . HIS A 1 287 ? -16.236 8.015 12.771 1.00 95.69 287 HIS A C 1
ATOM 2241 O O . HIS A 1 287 ? -17.397 8.075 13.159 1.00 95.69 287 HIS A O 1
ATOM 2247 N N . ALA A 1 288 ? -15.551 9.121 12.474 1.00 95.75 288 ALA A N 1
ATOM 2248 C CA . ALA A 1 288 ? -16.095 10.474 12.611 1.00 95.75 288 ALA A CA 1
ATOM 2249 C C . ALA A 1 288 ? -17.309 10.727 11.702 1.00 95.75 288 ALA A C 1
ATOM 2251 O O . ALA A 1 288 ? -18.157 11.558 12.024 1.00 95.75 288 ALA A O 1
ATOM 2252 N N . LEU A 1 289 ? -17.401 10.005 10.580 1.00 94.31 289 LEU A N 1
ATOM 2253 C CA . LEU A 1 289 ? -18.536 10.057 9.661 1.00 94.31 289 LEU A CA 1
ATOM 2254 C C . LEU A 1 289 ? -19.720 9.177 10.096 1.00 94.31 289 LEU A C 1
ATOM 2256 O O . LEU A 1 289 ? -20.808 9.330 9.541 1.00 94.31 289 LEU A O 1
ATOM 2260 N N . HIS A 1 290 ? -19.563 8.304 11.098 1.00 90.00 290 HIS A N 1
ATOM 2261 C CA . HIS A 1 290 ? -20.657 7.489 11.636 1.00 90.00 290 HIS A CA 1
ATOM 2262 C C . HIS A 1 290 ? -21.828 8.384 12.113 1.00 90.00 290 HIS A C 1
ATOM 2264 O O . HIS A 1 290 ? -21.588 9.379 12.802 1.00 90.00 290 HIS A O 1
ATOM 2270 N N . PRO A 1 291 ? -23.100 8.065 11.783 1.00 89.88 291 PRO A N 1
ATOM 2271 C CA . PRO A 1 291 ? -23.605 6.795 11.246 1.00 89.88 291 PRO A CA 1
ATOM 2272 C C . PRO A 1 291 ? -23.667 6.699 9.712 1.00 89.88 291 PRO A C 1
ATOM 2274 O O . PRO A 1 291 ? -24.323 5.799 9.189 1.00 89.88 291 PRO A O 1
ATOM 2277 N N . CYS A 1 292 ? -23.035 7.612 8.969 1.00 90.12 292 CYS A N 1
ATOM 2278 C CA . CYS A 1 292 ? -23.021 7.534 7.511 1.00 90.12 292 CYS A CA 1
ATOM 2279 C C . CYS A 1 292 ? -22.309 6.263 7.031 1.00 90.12 292 CYS A C 1
ATOM 2281 O O . CYS A 1 292 ? -21.293 5.857 7.594 1.00 90.12 292 CYS A O 1
ATOM 2283 N N . ALA A 1 293 ? -22.804 5.676 5.940 1.00 90.56 293 ALA A N 1
ATOM 2284 C CA . ALA A 1 293 ? -22.073 4.630 5.236 1.00 90.56 293 ALA A CA 1
ATOM 2285 C C . ALA A 1 293 ? -20.782 5.211 4.640 1.00 90.56 293 ALA A C 1
ATOM 2287 O O . ALA A 1 293 ? -20.804 6.296 4.053 1.00 90.56 293 ALA A O 1
ATOM 2288 N N . VAL A 1 294 ? -19.673 4.485 4.763 1.00 93.44 294 VAL A N 1
ATOM 2289 C CA . VAL A 1 294 ? -18.365 4.924 4.270 1.00 93.44 294 VAL A CA 1
ATOM 2290 C C . VAL A 1 294 ? -17.841 3.933 3.241 1.00 93.44 294 VAL A C 1
ATOM 2292 O O . VAL A 1 294 ? -17.940 2.721 3.401 1.00 93.44 294 VAL A O 1
ATOM 2295 N N . THR A 1 295 ? -17.273 4.463 2.166 1.00 93.06 295 THR A N 1
ATOM 2296 C CA . THR A 1 295 ? -16.551 3.705 1.145 1.00 93.06 295 THR A CA 1
ATOM 2297 C C . THR A 1 295 ? -15.153 4.292 1.000 1.00 93.06 295 THR A C 1
ATOM 2299 O O . THR A 1 295 ? -15.004 5.508 0.909 1.00 93.06 295 THR A O 1
ATOM 2302 N N . LEU A 1 296 ? -14.127 3.447 0.984 1.00 93.94 296 LEU A N 1
ATOM 2303 C CA . LEU A 1 296 ? -12.734 3.860 0.822 1.00 93.94 296 LEU A CA 1
ATOM 2304 C C . LEU A 1 296 ? -12.271 3.640 -0.614 1.00 93.94 296 LEU A C 1
ATOM 2306 O O . LEU A 1 296 ? -12.571 2.604 -1.209 1.00 93.94 296 LEU A O 1
ATOM 2310 N N . ALA A 1 297 ? -11.500 4.583 -1.146 1.00 88.81 297 ALA A N 1
ATOM 2311 C CA . ALA A 1 297 ? -10.782 4.403 -2.396 1.00 88.81 297 ALA A CA 1
ATOM 2312 C C . ALA A 1 297 ? -9.680 3.339 -2.239 1.00 88.81 297 ALA A C 1
ATOM 2314 O O . ALA A 1 297 ? -8.809 3.443 -1.374 1.00 88.81 297 ALA A O 1
ATOM 2315 N N . ASP A 1 298 ? -9.681 2.337 -3.114 1.00 87.38 298 ASP A N 1
ATOM 2316 C CA . ASP A 1 298 ? -8.527 1.465 -3.335 1.00 87.38 298 ASP A CA 1
ATOM 2317 C C . ASP A 1 298 ? -8.485 1.107 -4.818 1.00 87.38 298 ASP A C 1
ATOM 2319 O O . ASP A 1 298 ? -9.267 0.296 -5.307 1.00 87.38 298 ASP A O 1
ATOM 2323 N N . THR A 1 299 ? -7.560 1.711 -5.560 1.00 78.38 299 THR A N 1
ATOM 2324 C CA . THR A 1 299 ? -7.493 1.509 -7.011 1.00 78.38 299 THR A CA 1
ATOM 2325 C C . THR A 1 299 ? -7.076 0.095 -7.402 1.00 78.38 299 THR A C 1
ATOM 2327 O O . THR A 1 299 ? -7.170 -0.234 -8.576 1.00 78.38 299 THR A O 1
ATOM 2330 N N . LYS A 1 300 ? -6.657 -0.762 -6.460 1.00 78.38 300 LYS A N 1
ATOM 2331 C CA . LYS A 1 300 ? -6.322 -2.169 -6.728 1.00 78.38 300 LYS A CA 1
ATOM 2332 C C . LYS A 1 300 ? -7.552 -3.075 -6.796 1.00 78.38 300 LYS A C 1
ATOM 2334 O O . LYS A 1 300 ? -7.428 -4.206 -7.259 1.00 78.38 300 LYS A O 1
ATOM 2339 N N . VAL A 1 301 ? -8.714 -2.643 -6.306 1.00 81.56 301 VAL A N 1
ATOM 2340 C CA . VAL A 1 301 ? -9.922 -3.485 -6.282 1.00 81.56 301 VAL A CA 1
ATOM 2341 C C . VAL A 1 301 ? -10.847 -3.180 -7.456 1.00 81.56 301 VAL A C 1
ATOM 2343 O O . VAL A 1 301 ? -10.799 -2.101 -8.046 1.00 81.56 301 VAL A O 1
ATOM 2346 N N . GLU A 1 302 ? -11.709 -4.135 -7.808 1.00 72.94 302 GLU A N 1
ATOM 2347 C CA . GLU A 1 302 ? -12.724 -3.923 -8.843 1.00 72.94 302 GLU A CA 1
ATOM 2348 C C . GLU A 1 302 ? -13.636 -2.748 -8.462 1.00 72.94 302 GLU A C 1
ATOM 2350 O O . GLU A 1 302 ? -14.119 -2.655 -7.337 1.00 72.94 302 GLU A O 1
ATOM 2355 N N . GLY A 1 303 ? -13.833 -1.811 -9.391 1.00 72.38 303 GLY A N 1
ATOM 2356 C CA . GLY A 1 303 ? -14.586 -0.581 -9.133 1.00 72.38 303 GLY A CA 1
ATOM 2357 C C . GLY A 1 303 ? -13.824 0.497 -8.349 1.00 72.38 303 GLY A C 1
ATOM 2358 O O . GLY A 1 303 ? -14.347 1.601 -8.210 1.00 72.38 303 GLY A O 1
ATOM 2359 N N . GLY A 1 304 ? -12.596 0.226 -7.889 1.00 80.00 304 GLY A N 1
ATOM 2360 C CA . GLY A 1 304 ? -11.726 1.199 -7.220 1.00 80.00 304 GLY A CA 1
ATOM 2361 C C . GLY A 1 304 ? -12.175 1.607 -5.813 1.00 80.00 304 GLY A C 1
ATOM 2362 O O . GLY A 1 304 ? -11.726 2.633 -5.301 1.00 80.00 304 GLY A O 1
ATOM 2363 N N . GLN A 1 305 ? -13.098 0.855 -5.211 1.00 87.62 305 GLN A N 1
ATOM 2364 C CA . GLN A 1 305 ? -13.799 1.254 -3.996 1.00 87.62 305 GLN A CA 1
ATOM 2365 C C . GLN A 1 305 ? -14.132 0.050 -3.103 1.00 87.62 305 GLN A C 1
ATOM 2367 O O . GLN A 1 305 ? -14.515 -1.006 -3.601 1.00 87.62 305 GLN A O 1
ATOM 2372 N N . VAL A 1 306 ? -14.017 0.219 -1.784 1.00 90.31 306 VAL A N 1
ATOM 2373 C CA . VAL A 1 306 ? -14.328 -0.806 -0.775 1.00 90.31 306 VAL A CA 1
ATOM 2374 C C . VAL A 1 306 ? -15.296 -0.225 0.250 1.00 90.31 306 VAL A C 1
ATOM 2376 O O . VAL A 1 306 ? -14.967 0.747 0.930 1.00 90.31 306 VAL A O 1
ATOM 2379 N N . ALA A 1 307 ? -16.496 -0.797 0.353 1.00 90.69 307 ALA A N 1
ATOM 2380 C CA . ALA A 1 307 ? -17.468 -0.410 1.373 1.00 90.69 307 ALA A CA 1
ATOM 2381 C C . ALA A 1 307 ? -17.011 -0.895 2.757 1.00 90.69 307 ALA A C 1
ATOM 2383 O O . ALA A 1 307 ? -16.542 -2.023 2.895 1.00 90.69 307 ALA A O 1
ATOM 2384 N N . ILE A 1 308 ? -17.151 -0.039 3.769 1.00 91.62 308 ILE A N 1
ATOM 2385 C CA . ILE A 1 308 ? -16.748 -0.300 5.154 1.00 91.62 308 ILE A CA 1
ATOM 2386 C C . ILE A 1 308 ? -17.967 -0.268 6.065 1.00 91.62 308 ILE A C 1
ATOM 2388 O O . ILE A 1 308 ? -18.903 0.502 5.839 1.00 91.62 308 ILE A O 1
ATOM 2392 N N . GLY A 1 309 ? -17.907 -1.032 7.156 1.00 65.19 309 GLY A N 1
ATOM 2393 C CA . GLY A 1 309 ? -18.809 -0.816 8.282 1.00 65.19 309 GLY A CA 1
ATOM 2394 C C . GLY A 1 309 ? -20.177 -1.456 8.094 1.00 65.19 309 GLY A C 1
ATOM 2395 O O . GLY A 1 309 ? -21.169 -0.964 8.637 1.00 65.19 309 GLY A O 1
ATOM 2396 N N . GLU A 1 310 ? -20.239 -2.583 7.378 1.00 70.94 310 GLU A N 1
ATOM 2397 C CA . GLU A 1 310 ? -21.302 -3.548 7.659 1.00 70.94 310 GLU A CA 1
ATOM 2398 C C . GLU A 1 310 ? -21.291 -3.830 9.167 1.00 70.94 310 GLU A C 1
ATOM 2400 O O . GLU A 1 310 ? -20.225 -3.967 9.772 1.00 70.94 310 GLU A O 1
ATOM 2405 N N . ARG A 1 311 ? -22.467 -3.846 9.805 1.00 75.44 311 ARG A N 1
ATOM 2406 C CA . ARG A 1 311 ? -22.551 -4.081 11.251 1.00 75.44 311 ARG A CA 1
ATOM 2407 C C . ARG A 1 311 ? -22.060 -5.492 11.561 1.00 75.44 311 ARG A C 1
ATOM 2409 O O . ARG A 1 311 ? -22.812 -6.453 11.426 1.00 75.44 311 ARG A O 1
ATOM 2416 N N . LYS A 1 312 ? -20.812 -5.579 12.006 1.00 89.38 312 LYS A N 1
ATOM 2417 C CA . LYS A 1 312 ? -20.150 -6.800 12.458 1.00 89.38 312 LYS A CA 1
ATOM 2418 C C . LYS A 1 312 ? -19.980 -6.769 13.969 1.00 89.38 312 LYS A C 1
ATOM 2420 O O . LYS A 1 312 ? -20.104 -5.723 14.609 1.00 89.38 312 LYS A O 1
ATOM 2425 N N . GLN A 1 313 ? -19.713 -7.936 14.530 1.00 91.19 313 GLN A N 1
ATOM 2426 C CA . GLN A 1 313 ? -19.293 -8.104 15.913 1.00 91.19 313 GLN A CA 1
ATOM 2427 C C . GLN A 1 313 ? -18.055 -9.000 15.924 1.00 91.19 313 GLN A C 1
ATOM 2429 O O . GLN A 1 313 ? -17.951 -9.878 15.062 1.00 91.19 313 GLN A O 1
ATOM 2434 N N . PRO A 1 314 ? -17.125 -8.802 16.870 1.00 94.75 314 PRO A N 1
ATOM 2435 C CA . PRO A 1 314 ? -16.038 -9.747 17.068 1.00 94.75 314 PRO A CA 1
ATOM 2436 C C . PRO A 1 314 ? -16.576 -11.157 17.361 1.00 94.75 314 PRO A C 1
ATOM 2438 O O . PRO A 1 314 ? -17.593 -11.302 18.042 1.00 94.75 314 PRO A O 1
ATOM 2441 N N . GLU A 1 315 ? -15.895 -12.195 16.874 1.00 95.56 315 GLU A N 1
ATOM 2442 C CA . GLU A 1 315 ? -16.348 -13.588 16.990 1.00 95.56 315 GLU A CA 1
ATOM 2443 C C . GLU A 1 315 ? -15.200 -14.515 17.406 1.00 95.56 315 GLU A C 1
ATOM 2445 O O . GLU A 1 315 ? -14.160 -14.554 16.754 1.00 95.56 315 GLU A O 1
ATOM 2450 N N . GLY A 1 316 ? -15.400 -15.290 18.482 1.00 94.94 316 GLY A N 1
ATOM 2451 C CA . GLY A 1 316 ? -14.480 -16.342 18.932 1.00 94.94 316 GLY A CA 1
ATOM 2452 C C . GLY A 1 316 ? -13.006 -15.920 18.930 1.00 94.94 316 GLY A C 1
ATOM 2453 O O . GLY A 1 316 ? -12.636 -14.905 19.519 1.00 94.94 316 GLY A O 1
ATOM 2454 N N . THR A 1 317 ? -12.175 -16.702 18.240 1.00 94.69 317 THR A N 1
ATOM 2455 C CA . THR A 1 317 ? -10.739 -16.448 18.024 1.00 94.69 317 THR A CA 1
ATOM 2456 C C . THR A 1 317 ? -10.442 -15.631 16.759 1.00 94.69 317 THR A C 1
ATOM 2458 O O . THR A 1 317 ? -9.286 -15.520 16.363 1.00 94.69 317 THR A O 1
ATOM 2461 N N . GLY A 1 318 ? -11.462 -15.054 16.125 1.00 94.75 318 GLY A N 1
ATOM 2462 C CA . GLY A 1 318 ? -11.389 -14.406 14.819 1.00 94.75 318 GLY A CA 1
ATOM 2463 C C . GLY A 1 318 ? -11.718 -15.363 13.668 1.00 94.75 318 GLY A C 1
ATOM 2464 O O . GLY A 1 318 ? -11.651 -16.586 13.810 1.00 94.75 318 GLY A O 1
ATOM 2465 N N . LYS A 1 319 ? -12.101 -14.795 12.522 1.00 92.62 319 LYS A N 1
ATOM 2466 C CA . LYS A 1 319 ? -12.515 -15.494 11.299 1.00 92.62 319 LYS A CA 1
ATOM 2467 C C . LYS A 1 319 ? -12.123 -14.688 10.056 1.00 92.62 319 LYS A C 1
ATOM 2469 O O . LYS A 1 319 ? -12.057 -13.461 10.100 1.00 92.62 319 LYS A O 1
ATOM 2474 N N . GLY A 1 320 ? -11.902 -15.384 8.942 1.00 89.75 320 GLY A N 1
ATOM 2475 C CA . GLY A 1 320 ? -11.604 -14.798 7.634 1.00 89.75 320 GLY A CA 1
ATOM 2476 C C . GLY A 1 320 ? -10.168 -15.069 7.182 1.00 89.75 320 GLY A C 1
ATOM 2477 O O . GLY A 1 320 ? -9.500 -15.956 7.701 1.00 89.75 320 GLY A O 1
ATOM 2478 N N . ASP A 1 321 ? -9.694 -14.291 6.210 1.00 86.56 321 ASP A N 1
ATOM 2479 C CA . ASP A 1 321 ? -8.395 -14.483 5.536 1.00 86.56 321 ASP A CA 1
ATOM 2480 C C . ASP A 1 321 ? -7.182 -13.921 6.321 1.00 86.56 321 ASP A C 1
ATOM 2482 O O . ASP A 1 321 ? -6.101 -13.721 5.752 1.00 86.56 321 ASP A O 1
ATOM 2486 N N . LEU A 1 322 ? -7.355 -13.632 7.615 1.00 91.81 322 LEU A N 1
ATOM 2487 C CA . LEU A 1 322 ? -6.297 -13.170 8.515 1.00 91.81 322 LEU A CA 1
ATOM 2488 C C . LEU A 1 322 ? -6.103 -14.158 9.667 1.00 91.81 322 LEU A C 1
ATOM 2490 O O . LEU A 1 322 ? -7.063 -14.563 10.320 1.00 91.81 322 LEU A O 1
ATOM 2494 N N . ASP A 1 323 ? -4.843 -14.455 9.963 1.00 92.19 323 ASP A N 1
ATOM 2495 C CA . ASP A 1 323 ? -4.440 -15.174 11.163 1.00 92.19 323 ASP A CA 1
ATOM 2496 C C . ASP A 1 323 ? -4.407 -14.193 12.335 1.00 92.19 323 ASP A C 1
ATOM 2498 O O . ASP A 1 323 ? -3.587 -13.267 12.349 1.00 92.19 323 ASP A O 1
ATOM 2502 N N . PHE A 1 324 ? -5.291 -14.393 13.312 1.00 96.31 324 PHE A N 1
ATOM 2503 C CA . PHE A 1 324 ? -5.387 -13.556 14.504 1.00 96.31 324 PHE A CA 1
ATOM 2504 C C . PHE A 1 324 ? -4.683 -14.188 15.705 1.00 96.31 324 PHE A C 1
ATOM 2506 O O . PHE A 1 324 ? -4.789 -15.388 15.953 1.00 96.31 324 PHE A O 1
ATOM 2513 N N . THR A 1 325 ? -4.027 -13.355 16.510 1.00 96.12 325 THR A N 1
ATOM 2514 C CA . THR A 1 325 ? -3.623 -13.711 17.874 1.00 96.12 325 THR A CA 1
ATOM 2515 C C . THR A 1 325 ? -4.010 -12.600 18.839 1.00 96.12 325 THR A C 1
ATOM 2517 O O . THR A 1 325 ? -4.004 -11.420 18.486 1.00 96.12 325 THR A O 1
ATOM 2520 N N . VAL A 1 326 ? -4.376 -12.978 20.062 1.00 97.25 326 VAL A N 1
ATOM 2521 C CA . VAL A 1 326 ? -4.724 -12.038 21.131 1.00 97.25 326 VAL A CA 1
ATOM 2522 C C . VAL A 1 326 ? -3.765 -12.246 22.287 1.00 97.25 326 VAL A C 1
ATOM 2524 O O . VAL A 1 326 ? -3.574 -13.368 22.752 1.00 97.25 326 VAL A O 1
ATOM 2527 N N . GLU A 1 327 ? -3.167 -11.156 22.743 1.00 95.81 327 GLU A N 1
ATOM 2528 C CA . GLU A 1 327 ? -2.324 -11.108 23.927 1.00 95.81 327 GLU A CA 1
ATOM 2529 C C . GLU A 1 327 ? -2.959 -10.135 24.924 1.00 95.81 327 GLU A C 1
ATOM 2531 O O . GLU A 1 327 ? -3.082 -8.941 24.650 1.00 95.81 327 GLU A O 1
ATOM 2536 N N . GLU A 1 328 ? -3.398 -10.646 26.073 1.00 95.88 328 GLU A N 1
ATOM 2537 C CA . GLU A 1 328 ? -3.949 -9.809 27.139 1.00 95.88 328 GLU A CA 1
ATOM 2538 C C . GLU A 1 328 ? -2.827 -9.037 27.832 1.00 95.88 328 GLU A C 1
ATOM 2540 O O . GLU A 1 328 ? -1.833 -9.616 28.276 1.00 95.88 328 GLU A O 1
ATOM 2545 N N . LYS A 1 329 ? -3.010 -7.723 27.932 1.00 94.94 329 LYS A N 1
ATOM 2546 C CA . LYS A 1 329 ? -2.121 -6.799 28.627 1.00 94.94 329 LYS A CA 1
ATOM 2547 C C . LYS A 1 329 ? -2.855 -6.109 29.779 1.00 94.94 329 LYS A C 1
ATOM 2549 O O . LYS A 1 329 ? -4.092 -6.148 29.866 1.00 94.94 329 LYS A O 1
ATOM 2554 N N . GLU A 1 330 ? -2.122 -5.463 30.679 1.00 93.50 330 GLU A N 1
ATOM 2555 C CA . GLU A 1 330 ? -2.693 -4.677 31.775 1.00 93.50 330 GLU A CA 1
ATOM 2556 C C . GLU A 1 330 ? -3.597 -3.577 31.210 1.00 93.50 330 GLU A C 1
ATOM 2558 O O . GLU A 1 330 ? -4.771 -3.492 31.585 1.00 93.50 330 GLU A O 1
ATOM 2563 N N . MET A 1 331 ? -3.096 -2.825 30.221 1.00 93.19 331 MET A N 1
ATOM 2564 C CA . MET A 1 331 ? -3.833 -1.721 29.597 1.00 93.19 331 MET A CA 1
ATOM 2565 C C . MET A 1 331 ? -4.981 -2.161 28.682 1.00 93.19 331 MET A C 1
ATOM 2567 O O . MET A 1 331 ? -5.919 -1.391 28.490 1.00 93.19 331 MET A O 1
ATOM 2571 N N . GLY A 1 332 ? -4.928 -3.354 28.082 1.00 95.38 332 GLY A N 1
ATOM 2572 C CA . GLY A 1 332 ? -5.938 -3.804 27.123 1.00 95.38 332 GLY A CA 1
ATOM 2573 C C . GLY A 1 332 ? -5.555 -5.055 26.343 1.00 95.38 332 GLY A C 1
ATOM 2574 O O . GLY A 1 332 ? -4.540 -5.680 26.620 1.00 95.38 332 GLY A O 1
ATOM 2575 N N . ALA A 1 333 ? -6.361 -5.427 25.355 1.00 97.38 333 ALA A N 1
ATOM 2576 C CA . ALA A 1 333 ? -6.071 -6.587 24.516 1.00 97.38 333 ALA A CA 1
ATOM 2577 C C . ALA A 1 333 ? -5.247 -6.171 23.291 1.00 97.38 333 ALA A C 1
ATOM 2579 O O . ALA A 1 333 ? -5.680 -5.333 22.496 1.00 97.38 333 ALA A O 1
ATOM 2580 N N . LEU A 1 334 ? -4.068 -6.763 23.113 1.00 97.69 334 LEU A N 1
ATOM 2581 C CA . LEU A 1 334 ? -3.265 -6.608 21.905 1.00 97.69 334 LEU A CA 1
ATOM 2582 C C . LEU A 1 334 ? -3.689 -7.657 20.877 1.00 97.69 334 LEU A C 1
ATOM 2584 O O . LEU A 1 334 ? -3.395 -8.842 21.019 1.00 97.69 334 LEU A O 1
ATOM 2588 N N . VAL A 1 335 ? -4.371 -7.205 19.830 1.00 97.88 335 VAL A N 1
ATOM 2589 C CA . VAL A 1 335 ? -4.856 -8.040 18.731 1.00 97.88 335 VAL A CA 1
ATOM 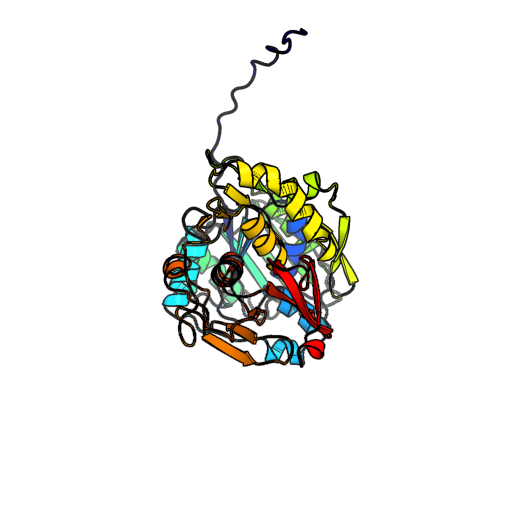2590 C C . VAL A 1 335 ? -3.884 -7.923 17.572 1.00 97.88 335 VAL A C 1
ATOM 2592 O O . VAL A 1 335 ? -3.769 -6.869 16.934 1.00 97.88 335 VAL A O 1
ATOM 2595 N N . ARG A 1 336 ? -3.182 -9.019 17.289 1.00 96.12 336 ARG A N 1
ATOM 2596 C CA . ARG A 1 336 ? -2.290 -9.114 16.140 1.00 96.12 336 ARG A CA 1
ATOM 2597 C C . ARG A 1 336 ? -2.976 -9.814 14.985 1.00 96.12 336 ARG A C 1
ATOM 2599 O O . ARG A 1 336 ? -3.726 -10.762 15.198 1.00 96.12 336 ARG A O 1
ATOM 2606 N N . TYR A 1 337 ? -2.707 -9.351 13.770 1.00 94.19 337 TYR A N 1
ATOM 2607 C CA . TYR A 1 337 ? -3.216 -9.991 12.562 1.00 94.19 337 TYR A CA 1
ATOM 2608 C C . TYR A 1 337 ? -2.222 -9.943 11.409 1.00 94.19 337 TYR A C 1
ATOM 2610 O O . TYR A 1 337 ? -1.538 -8.944 11.168 1.00 94.19 337 TYR A O 1
ATOM 2618 N N . GLN A 1 338 ? -2.162 -11.033 10.661 1.00 88.94 338 GLN A N 1
ATOM 2619 C CA . GLN A 1 338 ? -1.305 -11.158 9.491 1.00 88.94 338 GLN A CA 1
ATOM 2620 C C . GLN A 1 338 ? -1.930 -12.109 8.477 1.00 88.94 338 GLN A C 1
ATOM 2622 O O . GLN A 1 338 ? -2.857 -12.844 8.791 1.00 88.94 338 GLN A O 1
ATOM 2627 N N . SER A 1 339 ? -1.418 -12.097 7.253 1.00 84.50 339 SER A N 1
ATOM 2628 C CA . SER A 1 339 ? -1.734 -13.123 6.266 1.00 84.50 339 SER A CA 1
ATOM 2629 C C . SER A 1 339 ? -0.551 -13.317 5.337 1.00 84.50 339 SER A C 1
ATOM 2631 O O . SER A 1 339 ? 0.168 -12.364 5.016 1.00 84.50 339 SER A O 1
ATOM 2633 N N . ALA A 1 340 ? -0.350 -14.561 4.906 1.00 77.06 340 ALA A N 1
ATOM 2634 C CA . ALA A 1 340 ? 0.645 -14.896 3.896 1.00 77.06 340 ALA A CA 1
ATOM 2635 C C . ALA A 1 340 ? 0.280 -14.312 2.519 1.00 77.06 340 ALA A C 1
ATOM 2637 O O . ALA A 1 340 ? 1.167 -14.038 1.709 1.00 77.06 340 ALA A O 1
ATOM 2638 N N . ASN A 1 341 ? -1.017 -14.097 2.274 1.00 78.44 341 ASN A N 1
ATOM 2639 C CA . ASN A 1 341 ? -1.555 -13.551 1.036 1.00 78.44 341 ASN A CA 1
ATOM 2640 C C . ASN A 1 341 ? -2.266 -12.213 1.303 1.00 78.44 341 ASN A C 1
ATOM 2642 O O . ASN A 1 341 ? -2.776 -11.980 2.397 1.00 78.44 341 ASN A O 1
ATOM 2646 N N . PRO A 1 342 ? -2.334 -11.302 0.322 1.00 80.50 342 PRO A N 1
ATOM 2647 C CA . PRO A 1 342 ? -3.201 -10.137 0.436 1.00 80.50 342 PRO A CA 1
ATOM 2648 C C . PRO A 1 342 ? -4.665 -10.551 0.630 1.00 80.50 342 PRO A C 1
ATOM 2650 O O . PRO A 1 342 ? -5.155 -11.439 -0.064 1.00 80.50 342 PRO A O 1
ATOM 2653 N N . VAL A 1 343 ? -5.364 -9.881 1.547 1.00 84.81 343 VAL A N 1
ATOM 2654 C CA . VAL A 1 343 ? -6.791 -10.130 1.797 1.00 84.81 343 VAL A CA 1
ATOM 2655 C C . VAL A 1 343 ? -7.611 -9.766 0.556 1.00 84.81 343 VAL A C 1
ATOM 2657 O O . VAL A 1 343 ? -7.414 -8.701 -0.039 1.00 84.81 343 VAL A O 1
ATOM 2660 N N . ASP A 1 344 ? -8.550 -10.633 0.181 1.00 84.50 344 ASP A N 1
ATOM 2661 C CA . ASP A 1 344 ? -9.534 -10.354 -0.863 1.00 84.50 344 ASP A CA 1
ATOM 2662 C C . ASP A 1 344 ? -10.665 -9.481 -0.304 1.00 84.50 344 ASP A C 1
ATOM 2664 O O . ASP A 1 344 ? -11.380 -9.883 0.614 1.00 84.50 344 ASP A O 1
ATOM 2668 N N . PHE A 1 345 ? -10.861 -8.291 -0.876 1.00 85.25 345 PHE A N 1
ATOM 2669 C CA . PHE A 1 345 ? -11.897 -7.355 -0.430 1.00 85.25 345 PHE A CA 1
ATOM 2670 C C . PHE A 1 345 ? -13.315 -7.946 -0.515 1.00 85.25 345 PHE A C 1
ATOM 2672 O O . PHE A 1 345 ? -14.195 -7.538 0.237 1.00 85.25 345 PHE A O 1
ATOM 2679 N N . ARG A 1 346 ? -13.550 -8.930 -1.394 1.00 84.75 346 ARG A N 1
ATOM 2680 C CA . ARG A 1 346 ? -14.855 -9.600 -1.535 1.00 84.75 346 ARG A CA 1
ATOM 2681 C C . ARG A 1 346 ? -15.212 -10.452 -0.322 1.00 84.75 346 ARG A C 1
ATOM 2683 O O . ARG A 1 346 ? -16.387 -10.699 -0.083 1.00 84.75 346 ARG A O 1
ATOM 2690 N N . LYS A 1 347 ? -14.206 -10.868 0.448 1.00 86.88 347 LYS A N 1
ATOM 2691 C CA . LYS A 1 347 ? -14.365 -11.618 1.697 1.00 86.88 347 LYS A CA 1
ATOM 2692 C C . LYS A 1 347 ? -14.377 -10.717 2.927 1.00 86.88 347 LYS A C 1
ATOM 2694 O O . LYS A 1 347 ? -14.409 -11.217 4.046 1.00 86.88 347 LYS A O 1
ATOM 2699 N N . LEU A 1 348 ? -14.365 -9.393 2.748 1.00 89.62 348 LEU A N 1
ATOM 2700 C CA . LEU A 1 348 ? -14.449 -8.460 3.866 1.00 89.62 348 LEU A CA 1
ATOM 2701 C C . LEU A 1 348 ? -15.658 -8.742 4.780 1.00 89.62 348 LEU A C 1
ATOM 2703 O O . LEU A 1 348 ? -15.456 -8.710 5.991 1.00 89.62 348 LEU A O 1
ATOM 2707 N N . PRO A 1 349 ? -16.867 -9.094 4.286 1.00 88.50 349 PRO A N 1
ATOM 2708 C CA . PRO A 1 349 ? -17.992 -9.475 5.151 1.00 88.50 349 PRO A CA 1
ATOM 2709 C C . PRO A 1 349 ? -17.711 -10.662 6.090 1.00 88.50 349 PRO A C 1
ATOM 2711 O O . PRO A 1 349 ? -18.309 -10.757 7.157 1.00 88.50 349 PRO A O 1
ATOM 2714 N N . GLU A 1 350 ? -16.789 -11.553 5.716 1.00 90.19 350 GLU A N 1
ATOM 2715 C CA . GLU A 1 350 ? -16.398 -12.738 6.491 1.00 90.19 350 GLU A CA 1
ATOM 2716 C C . GLU A 1 350 ? -15.226 -12.468 7.449 1.00 90.19 350 GLU A C 1
ATOM 2718 O O . GLU A 1 350 ? -14.906 -13.320 8.282 1.00 90.19 350 GLU A O 1
ATOM 2723 N N . LEU A 1 351 ? -14.579 -11.302 7.330 1.00 92.62 351 LEU A N 1
ATOM 2724 C CA . LEU A 1 351 ? -13.479 -10.889 8.190 1.00 92.62 351 LEU A CA 1
ATOM 2725 C C . LEU A 1 351 ? -14.025 -10.394 9.532 1.00 92.62 351 LEU A C 1
ATOM 2727 O O . LEU A 1 351 ? -14.543 -9.282 9.631 1.00 92.62 351 LEU A O 1
ATOM 2731 N N . LEU A 1 352 ? -13.883 -11.218 10.568 1.00 94.88 352 LEU A N 1
ATOM 2732 C CA . LEU A 1 352 ? -14.340 -10.918 11.923 1.00 94.88 352 LEU A CA 1
ATOM 2733 C C . LEU A 1 352 ? -13.150 -11.013 12.882 1.00 94.88 352 LEU A C 1
ATOM 2735 O O . LEU A 1 352 ? -12.510 -12.062 12.950 1.00 94.88 352 LEU A O 1
ATOM 2739 N N . PRO A 1 353 ? -12.813 -9.947 13.622 1.00 96.62 353 PRO A N 1
ATOM 2740 C CA . PRO A 1 353 ? -11.724 -10.001 14.582 1.00 96.62 353 PRO A CA 1
ATOM 2741 C C . PRO A 1 353 ? -12.130 -10.787 15.848 1.00 96.62 353 PRO A C 1
ATOM 2743 O O . PRO A 1 353 ? -13.320 -11.006 16.086 1.00 96.62 353 PRO A O 1
ATOM 2746 N N . PRO A 1 354 ? -11.163 -11.231 16.670 1.00 97.62 354 PRO A N 1
ATOM 2747 C CA . PRO A 1 354 ? -11.428 -12.030 17.867 1.00 97.62 354 PRO A CA 1
ATOM 2748 C C . PRO A 1 354 ? -12.192 -11.267 18.950 1.00 97.62 354 PRO A C 1
ATOM 2750 O O . PRO A 1 354 ? -12.036 -10.056 19.117 1.00 97.62 354 PRO A O 1
ATOM 2753 N N . VAL A 1 355 ? -12.965 -11.984 19.763 1.00 97.44 355 VAL A N 1
ATOM 2754 C CA . VAL A 1 355 ? -13.544 -11.413 20.987 1.00 97.44 355 VAL A CA 1
ATOM 2755 C C . VAL A 1 355 ? -12.420 -11.089 21.976 1.00 97.44 355 VAL A C 1
ATOM 2757 O O . VAL A 1 355 ? -11.511 -11.891 22.178 1.00 97.44 355 VAL A O 1
ATOM 2760 N N . THR A 1 356 ? -12.492 -9.918 22.607 1.00 96.31 356 THR A N 1
ATOM 2761 C CA . THR A 1 356 ? -11.541 -9.456 23.631 1.00 96.31 356 THR A CA 1
ATOM 2762 C C . THR A 1 356 ? -12.243 -9.241 24.969 1.00 96.31 356 THR A C 1
ATOM 2764 O O . THR A 1 356 ? -13.475 -9.188 25.035 1.00 96.31 356 THR A O 1
ATOM 2767 N N . ALA A 1 357 ? -11.472 -9.086 26.049 1.00 90.88 357 ALA A N 1
ATOM 2768 C CA . ALA A 1 357 ? -12.027 -8.782 27.365 1.00 90.88 357 ALA A CA 1
ATOM 2769 C C . ALA A 1 357 ? -12.907 -7.512 27.346 1.00 90.88 357 ALA A C 1
ATOM 2771 O O . ALA A 1 357 ? -12.517 -6.465 26.822 1.00 90.88 357 ALA A O 1
ATOM 2772 N N . GLN A 1 358 ? -14.101 -7.596 27.943 1.00 86.12 358 GLN A N 1
ATOM 2773 C CA . GLN A 1 358 ? -15.015 -6.457 28.043 1.00 86.12 358 GLN A CA 1
ATOM 2774 C C . GLN A 1 358 ? -14.431 -5.340 28.915 1.00 86.12 358 GLN A C 1
ATOM 2776 O O . GLN A 1 358 ? -13.705 -5.587 29.876 1.00 86.12 358 GLN A O 1
ATOM 2781 N N . GLY A 1 359 ? -14.780 -4.093 28.593 1.00 89.44 359 GLY A N 1
ATOM 2782 C CA . GLY A 1 359 ? -14.382 -2.923 29.381 1.00 89.44 359 GLY A CA 1
ATOM 2783 C C . GLY A 1 359 ? -12.915 -2.505 29.231 1.00 89.44 359 GLY A C 1
ATOM 2784 O O . GLY A 1 359 ? -12.535 -1.486 29.803 1.00 89.44 359 GLY A O 1
ATOM 2785 N N . LYS A 1 360 ? -12.116 -3.229 28.439 1.00 93.31 360 LYS A N 1
ATOM 2786 C CA . LYS A 1 360 ? -10.725 -2.895 28.118 1.00 93.31 360 LYS A CA 1
ATOM 2787 C C . LYS A 1 360 ? -10.570 -2.435 26.665 1.00 93.31 360 LYS A C 1
ATOM 2789 O O . LYS A 1 360 ? -11.273 -2.954 25.798 1.00 93.31 360 LYS A O 1
ATOM 2794 N N . PRO A 1 361 ? -9.679 -1.470 26.374 1.00 96.81 361 PRO A N 1
ATOM 2795 C CA . PRO A 1 361 ? -9.404 -1.053 25.005 1.00 96.81 361 PRO A CA 1
ATOM 2796 C C . PRO A 1 361 ? -8.699 -2.162 24.221 1.00 96.81 361 PRO A C 1
ATOM 2798 O O . PRO A 1 361 ? -8.124 -3.092 24.795 1.00 96.81 361 PRO A O 1
ATOM 2801 N N . VAL A 1 362 ? -8.720 -2.030 22.897 1.00 98.06 362 VAL A N 1
ATOM 2802 C CA . VAL A 1 362 ? -7.999 -2.929 21.989 1.00 98.06 362 VAL A CA 1
ATOM 2803 C C . VAL A 1 362 ? -6.880 -2.187 21.279 1.00 98.06 362 VAL A C 1
ATOM 2805 O O . VAL A 1 362 ? -7.036 -1.038 20.862 1.00 98.06 362 VAL A O 1
ATOM 2808 N N . PHE A 1 363 ? -5.758 -2.872 21.113 1.00 98.25 363 PHE A N 1
ATOM 2809 C CA . PHE A 1 363 ? -4.581 -2.400 20.402 1.00 98.25 363 PHE A CA 1
ATOM 2810 C C . PHE A 1 363 ? -4.403 -3.266 19.161 1.00 98.25 363 PHE A C 1
ATOM 2812 O O . PHE A 1 363 ? -4.140 -4.459 19.258 1.00 98.25 363 PHE A O 1
ATOM 2819 N N . LEU A 1 364 ? -4.581 -2.677 17.985 1.00 98.06 364 LEU A N 1
ATOM 2820 C CA . LEU A 1 364 ? -4.516 -3.371 16.706 1.00 98.06 364 LEU A CA 1
ATOM 2821 C C . LEU A 1 364 ? -3.096 -3.311 16.152 1.00 98.06 364 LEU A C 1
ATOM 2823 O O . LEU A 1 364 ? -2.560 -2.225 15.931 1.00 98.06 364 LEU A O 1
ATOM 2827 N N . ASN A 1 365 ? -2.498 -4.468 15.879 1.00 94.06 365 ASN A N 1
ATOM 2828 C CA . ASN A 1 365 ? -1.165 -4.561 15.293 1.00 94.06 365 ASN A CA 1
ATOM 2829 C C . ASN A 1 365 ? -1.152 -5.579 14.155 1.00 94.06 365 ASN A C 1
ATOM 2831 O O . ASN A 1 365 ? -1.150 -6.784 14.383 1.00 94.06 365 ASN A O 1
ATOM 2835 N N . GLY A 1 366 ? -1.116 -5.120 12.914 1.00 87.88 366 GLY A N 1
ATOM 2836 C CA . GLY A 1 366 ? -1.076 -6.069 11.819 1.00 87.88 366 GLY A CA 1
ATOM 2837 C C . GLY A 1 366 ? -0.904 -5.444 10.458 1.00 87.88 366 GLY A C 1
ATOM 2838 O O . GLY A 1 366 ? -0.931 -4.225 10.289 1.00 87.88 366 GLY A O 1
ATOM 2839 N N . LYS A 1 367 ? -0.704 -6.313 9.469 1.00 82.81 367 LYS A N 1
ATOM 2840 C CA . LYS A 1 367 ? -0.426 -5.918 8.090 1.00 82.81 367 LYS A CA 1
ATOM 2841 C C . LYS A 1 367 ? -1.538 -6.400 7.173 1.00 82.81 367 LYS A C 1
ATOM 2843 O O . LYS A 1 367 ? -1.617 -7.573 6.832 1.00 82.81 367 LYS A O 1
ATOM 2848 N N . THR A 1 368 ? -2.355 -5.459 6.723 1.00 89.50 368 THR A N 1
ATOM 2849 C CA . THR A 1 368 ? -3.325 -5.638 5.639 1.00 89.50 368 THR A CA 1
ATOM 2850 C C . THR A 1 368 ? -3.531 -4.299 4.923 1.00 89.50 368 THR A C 1
ATOM 2852 O O . THR A 1 368 ? -2.881 -3.302 5.255 1.00 89.50 368 THR A O 1
ATOM 2855 N N . ALA A 1 369 ? -4.377 -4.261 3.897 1.00 89.81 369 ALA A N 1
ATOM 2856 C CA . ALA A 1 369 ? -4.755 -3.009 3.253 1.00 89.81 369 ALA A CA 1
ATOM 2857 C C . ALA A 1 369 ? -5.468 -2.072 4.244 1.00 89.81 369 ALA A C 1
ATOM 2859 O O . ALA A 1 369 ? -6.096 -2.529 5.196 1.00 89.81 369 ALA A O 1
ATOM 2860 N N . THR A 1 370 ? -5.406 -0.756 4.012 1.00 92.62 370 THR A N 1
ATOM 2861 C CA . THR A 1 370 ? -6.024 0.241 4.904 1.00 92.62 370 THR A CA 1
ATOM 2862 C C . THR A 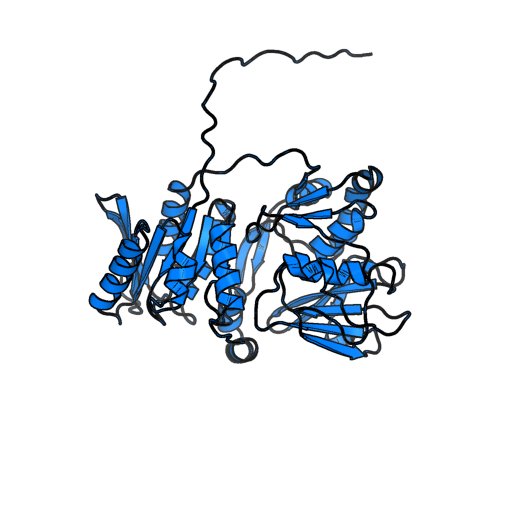1 370 ? -7.489 -0.071 5.196 1.00 92.62 370 THR A C 1
ATOM 2864 O O . THR A 1 370 ? -7.889 -0.022 6.353 1.00 92.62 370 THR A O 1
ATOM 2867 N N . TRP A 1 371 ? -8.265 -0.473 4.184 1.00 93.88 371 TRP A N 1
ATOM 2868 C CA . TRP A 1 371 ? -9.662 -0.865 4.371 1.00 93.88 371 TRP A CA 1
ATOM 2869 C C . TRP A 1 371 ? -9.843 -2.057 5.315 1.00 93.88 371 TRP A C 1
ATOM 2871 O O . TRP A 1 371 ? -10.792 -2.052 6.085 1.00 93.88 371 TRP A O 1
ATOM 2881 N N . GLY A 1 372 ? -8.928 -3.030 5.336 1.00 94.25 372 GLY A N 1
ATOM 2882 C CA . GLY A 1 372 ? -9.015 -4.179 6.241 1.00 94.25 372 GLY A CA 1
ATOM 2883 C C . GLY A 1 372 ? -8.758 -3.784 7.694 1.00 94.25 372 GLY A C 1
ATOM 2884 O O . GLY A 1 372 ? -9.501 -4.181 8.584 1.00 94.25 372 GLY A O 1
ATOM 2885 N N . THR A 1 373 ? -7.754 -2.935 7.945 1.00 95.44 373 THR A N 1
ATOM 2886 C CA . THR A 1 373 ? -7.500 -2.396 9.293 1.00 95.44 373 THR A CA 1
ATOM 2887 C C . THR A 1 373 ? -8.660 -1.531 9.780 1.00 95.44 373 THR A C 1
ATOM 2889 O O . THR A 1 373 ? -9.046 -1.628 10.943 1.00 95.44 373 THR A O 1
ATOM 2892 N N . VAL A 1 374 ? -9.223 -0.695 8.903 1.00 95.94 374 VAL A N 1
ATOM 2893 C CA . VAL A 1 374 ? -10.373 0.153 9.236 1.00 95.94 374 VAL A CA 1
ATOM 2894 C C . VAL A 1 374 ? -11.602 -0.704 9.535 1.00 95.94 374 VAL A C 1
ATOM 2896 O O . VAL A 1 374 ? -12.253 -0.460 10.541 1.00 95.94 374 VAL A O 1
ATOM 2899 N N . ASP A 1 375 ? -11.889 -1.728 8.730 1.00 95.25 375 ASP A N 1
ATOM 2900 C CA . ASP A 1 375 ? -13.023 -2.631 8.951 1.00 95.25 375 ASP A CA 1
ATOM 2901 C C . ASP A 1 375 ? -12.919 -3.369 10.300 1.00 95.25 375 ASP A C 1
ATOM 2903 O O . ASP A 1 375 ? -13.869 -3.354 11.090 1.00 95.25 375 ASP A O 1
ATOM 2907 N N . ILE A 1 376 ? -11.729 -3.884 10.642 1.00 96.12 376 ILE A N 1
ATOM 2908 C CA . ILE A 1 376 ? -11.437 -4.462 11.966 1.00 96.12 376 ILE A CA 1
ATOM 2909 C C . ILE A 1 376 ? -11.674 -3.431 13.077 1.00 96.12 376 ILE A C 1
ATOM 2911 O O . ILE A 1 376 ? -12.369 -3.720 14.051 1.00 96.12 376 ILE A O 1
ATOM 2915 N N . ALA A 1 377 ? -11.134 -2.216 12.934 1.00 96.56 377 ALA A N 1
ATOM 2916 C CA . ALA A 1 377 ? -11.299 -1.154 13.924 1.00 96.56 377 ALA A CA 1
ATOM 2917 C C . ALA A 1 377 ? -12.775 -0.779 14.126 1.00 96.56 377 ALA A C 1
ATOM 2919 O O . ALA A 1 377 ? -13.233 -0.659 15.261 1.00 96.56 377 ALA A O 1
ATOM 2920 N N . THR A 1 378 ? -13.538 -0.659 13.037 1.00 94.75 378 THR A N 1
ATOM 2921 C CA . THR A 1 378 ? -14.975 -0.373 13.093 1.00 94.75 378 THR A CA 1
ATOM 2922 C C . THR A 1 378 ? -15.793 -1.540 13.637 1.00 94.75 378 THR A C 1
ATOM 2924 O O . THR A 1 378 ? -16.849 -1.309 14.206 1.00 94.75 378 THR A O 1
ATOM 2927 N N . THR A 1 379 ? -15.316 -2.783 13.550 1.00 95.12 379 THR A N 1
ATOM 2928 C CA . THR A 1 379 ? -16.004 -3.931 14.165 1.00 95.12 379 THR A CA 1
ATOM 2929 C C . THR A 1 379 ? -15.924 -3.892 15.694 1.00 95.12 379 THR A C 1
ATOM 2931 O O . THR A 1 379 ? -16.855 -4.308 16.379 1.00 95.12 379 THR A O 1
ATOM 2934 N N . TYR A 1 380 ? -14.845 -3.332 16.243 1.00 95.25 380 TYR A N 1
ATOM 2935 C CA . TYR A 1 380 ? -14.725 -3.069 17.678 1.00 95.25 380 TYR A CA 1
ATOM 2936 C C . TYR A 1 380 ? -15.432 -1.781 18.127 1.00 95.25 380 TYR A C 1
ATOM 2938 O O . TYR A 1 380 ? -15.605 -1.570 19.332 1.00 95.25 380 TYR A O 1
ATOM 2946 N N . GLN A 1 381 ? -15.864 -0.915 17.201 1.00 89.38 381 GLN A N 1
ATOM 2947 C CA . GLN A 1 381 ? -16.537 0.332 17.561 1.00 89.38 381 GLN A CA 1
ATOM 2948 C C . GLN A 1 381 ? -17.832 0.013 18.323 1.00 89.38 381 GLN A C 1
ATOM 2950 O O . GLN A 1 381 ? -18.628 -0.824 17.906 1.00 89.38 381 GLN A O 1
ATOM 2955 N N . HIS A 1 382 ? -18.020 0.646 19.478 1.00 88.25 382 HIS A N 1
ATOM 2956 C CA . HIS A 1 382 ? -19.109 0.373 20.431 1.00 88.25 382 HIS A CA 1
ATOM 2957 C C . HIS A 1 382 ? -19.045 -0.957 21.208 1.00 88.25 382 HIS A C 1
ATOM 2959 O O . HIS A 1 382 ? -19.880 -1.158 22.087 1.00 88.25 382 HIS A O 1
ATOM 2965 N N . VAL A 1 383 ? -18.072 -1.837 20.951 1.00 91.44 383 VAL A N 1
ATOM 2966 C CA . VAL A 1 383 ? -17.863 -3.073 21.737 1.00 91.44 383 VAL A CA 1
ATOM 2967 C C . VAL A 1 383 ? -16.849 -2.847 22.858 1.00 91.44 383 VAL A C 1
ATOM 2969 O O . VAL A 1 383 ? -16.978 -3.387 23.956 1.00 91.44 383 VAL A O 1
ATOM 2972 N N . VAL A 1 384 ? -15.846 -2.013 22.587 1.00 94.44 384 VAL A N 1
ATOM 2973 C CA . VAL A 1 384 ? -14.738 -1.715 23.499 1.00 94.44 384 VAL A CA 1
ATOM 2974 C C . VAL A 1 384 ? -14.662 -0.208 23.770 1.00 94.44 384 VAL A C 1
ATOM 2976 O O . VAL A 1 384 ? -15.132 0.590 22.956 1.00 94.44 384 VAL A O 1
ATOM 2979 N N . PRO A 1 385 ? -14.093 0.217 24.914 1.00 95.06 385 PRO A N 1
ATOM 2980 C CA . PRO A 1 385 ? -13.974 1.628 25.281 1.00 95.06 385 PRO A CA 1
ATOM 2981 C C . PRO A 1 385 ? -13.210 2.484 24.260 1.00 95.06 385 PRO A C 1
ATOM 2983 O O . PRO A 1 385 ? -13.580 3.639 24.042 1.00 95.06 385 PRO A O 1
ATOM 2986 N N . ALA A 1 386 ? -12.161 1.923 23.653 1.00 97.31 386 ALA A N 1
ATOM 2987 C CA . ALA A 1 386 ? -11.343 2.582 22.644 1.00 97.31 386 ALA A CA 1
ATOM 2988 C C . ALA A 1 386 ? -10.609 1.567 21.757 1.00 97.31 386 ALA A C 1
ATOM 2990 O O . ALA A 1 386 ? -10.312 0.446 22.181 1.00 97.31 386 ALA A O 1
ATOM 2991 N N . VAL A 1 387 ? -10.292 1.994 20.536 1.00 98.12 387 VAL A N 1
ATOM 2992 C CA . VAL A 1 387 ? -9.508 1.248 19.550 1.00 98.12 387 VAL A CA 1
ATOM 2993 C C . VAL A 1 387 ? -8.258 2.047 19.219 1.00 98.12 387 VAL A C 1
ATOM 2995 O O . VAL A 1 387 ? -8.323 3.164 18.691 1.00 98.12 387 VAL A O 1
ATOM 2998 N N . PHE A 1 388 ? -7.111 1.441 19.488 1.00 98.38 388 PHE A N 1
ATOM 2999 C CA . PHE A 1 388 ? -5.814 1.972 19.128 1.00 98.38 388 PHE A CA 1
ATOM 3000 C C . PHE A 1 388 ? -5.264 1.242 17.907 1.00 98.38 388 PHE A C 1
ATOM 3002 O O . PHE A 1 388 ? -5.294 0.016 17.841 1.00 98.38 388 PHE A O 1
ATOM 3009 N N . VAL A 1 389 ? -4.723 1.984 16.946 1.00 98.31 389 VAL A N 1
ATOM 3010 C CA . VAL A 1 389 ? -4.140 1.428 15.720 1.00 98.31 389 VAL A CA 1
ATOM 3011 C C . VAL A 1 389 ? -2.625 1.599 15.762 1.00 98.31 389 VAL A C 1
ATOM 3013 O O . VAL A 1 389 ? -2.115 2.702 15.966 1.00 98.31 389 VAL A O 1
ATOM 3016 N N . GLY A 1 390 ? -1.907 0.489 15.601 1.00 94.94 390 GLY A N 1
ATOM 3017 C CA . GLY A 1 390 ? -0.454 0.433 15.660 1.00 94.94 390 GLY A CA 1
ATOM 3018 C C . GLY A 1 390 ? 0.219 1.106 14.465 1.00 94.94 390 GLY A C 1
ATOM 3019 O O . GLY A 1 390 ? -0.166 0.910 13.314 1.00 94.94 390 GLY A O 1
ATOM 3020 N N . GLN A 1 391 ? 1.275 1.862 14.743 1.00 89.50 391 GLN A N 1
ATOM 3021 C CA . GLN A 1 391 ? 2.179 2.448 13.768 1.00 89.50 391 GLN A CA 1
ATOM 3022 C C . GLN A 1 391 ? 3.620 2.024 14.092 1.00 89.50 391 GLN A C 1
ATOM 3024 O O . GLN A 1 391 ? 4.103 2.296 15.197 1.00 89.50 391 GLN A O 1
ATOM 3029 N N . PRO A 1 392 ? 4.336 1.393 13.146 1.00 85.12 392 PRO A N 1
ATOM 3030 C CA . PRO A 1 392 ? 5.740 1.058 13.338 1.00 85.12 392 PRO A CA 1
ATOM 3031 C C . PRO A 1 392 ? 6.605 2.328 13.382 1.00 85.12 392 PRO A C 1
ATOM 3033 O O . PRO A 1 392 ? 6.413 3.251 12.591 1.00 85.12 392 PRO A O 1
ATOM 3036 N N . GLN A 1 393 ? 7.586 2.347 14.283 1.00 79.44 393 GLN A N 1
ATOM 3037 C CA . GLN A 1 393 ? 8.545 3.439 14.509 1.00 79.44 393 GLN A CA 1
ATOM 3038 C C . GLN A 1 393 ? 9.991 3.019 14.178 1.00 79.44 393 GLN A C 1
ATOM 3040 O O . GLN A 1 393 ? 10.959 3.536 14.738 1.00 79.44 393 GLN A O 1
ATOM 3045 N N . GLY A 1 394 ? 10.157 2.043 13.280 1.00 69.69 394 GLY A N 1
ATOM 3046 C CA . GLY A 1 394 ? 11.465 1.477 12.942 1.00 69.69 394 GLY A CA 1
ATOM 3047 C C . GLY A 1 394 ? 12.098 0.765 14.141 1.00 69.69 394 GLY A C 1
ATOM 3048 O O . GLY A 1 394 ? 11.468 -0.096 14.750 1.00 69.69 394 GLY A O 1
ATOM 3049 N N . ALA A 1 395 ? 13.332 1.137 14.495 1.00 66.69 395 ALA A N 1
ATOM 3050 C CA . ALA A 1 395 ? 14.064 0.544 15.621 1.00 66.69 395 ALA A CA 1
ATOM 3051 C C . ALA A 1 395 ? 13.397 0.784 16.991 1.00 66.69 395 ALA A C 1
ATOM 3053 O O . ALA A 1 395 ? 13.653 0.040 17.931 1.00 66.69 395 ALA A O 1
ATOM 3054 N N . ASN A 1 396 ? 12.511 1.779 17.095 1.00 69.25 396 ASN A N 1
ATOM 3055 C CA . ASN A 1 396 ? 11.823 2.136 18.339 1.00 69.25 396 ASN A CA 1
ATOM 3056 C C . ASN A 1 396 ? 10.532 1.322 18.572 1.00 69.25 396 ASN A C 1
ATOM 3058 O O . ASN A 1 396 ? 9.715 1.680 19.418 1.00 69.25 396 ASN A O 1
ATOM 3062 N N . GLY A 1 397 ? 10.313 0.247 17.807 1.00 82.00 397 GLY A N 1
ATOM 3063 C CA . GLY A 1 397 ? 9.168 -0.647 17.972 1.00 82.00 397 GLY A CA 1
ATOM 3064 C C . GLY A 1 397 ? 7.864 -0.070 17.418 1.00 82.00 397 GLY A C 1
ATOM 3065 O O . GLY A 1 397 ? 7.818 0.404 16.284 1.00 82.00 397 GLY A O 1
ATOM 3066 N N . TYR A 1 398 ? 6.786 -0.155 18.201 1.00 88.50 398 TYR A N 1
ATOM 3067 C CA . TYR A 1 398 ? 5.449 0.317 17.827 1.00 88.50 398 TYR A CA 1
ATOM 3068 C C . TYR A 1 398 ? 4.952 1.392 18.787 1.00 88.50 398 TYR A C 1
ATOM 3070 O O . TYR A 1 398 ? 5.156 1.315 20.000 1.00 88.50 398 TYR A O 1
ATOM 3078 N N . VAL A 1 399 ? 4.212 2.341 18.227 1.00 93.69 399 VAL A N 1
ATOM 3079 C CA . VAL A 1 399 ? 3.291 3.197 18.977 1.00 93.69 399 VAL A CA 1
ATOM 3080 C C . VAL A 1 399 ? 1.871 2.899 18.536 1.00 93.69 399 VAL A C 1
ATOM 3082 O O . VAL A 1 399 ? 1.642 2.452 17.415 1.00 93.69 399 VAL A O 1
ATOM 3085 N N . TYR A 1 400 ? 0.918 3.153 19.411 1.00 97.44 400 TYR A N 1
ATOM 3086 C CA . TYR A 1 400 ? -0.489 2.878 19.205 1.00 97.44 400 TYR A CA 1
ATOM 3087 C C . TYR A 1 400 ? -1.259 4.181 19.344 1.00 97.44 400 TYR A C 1
ATOM 3089 O O . TYR A 1 400 ? -1.222 4.811 20.398 1.00 97.44 400 TYR A O 1
ATOM 3097 N N . VAL A 1 401 ? -1.931 4.595 18.271 1.00 98.19 401 VAL A N 1
ATOM 3098 C CA . VAL A 1 401 ? -2.685 5.853 18.220 1.00 98.19 401 VAL A CA 1
ATOM 3099 C C . VAL A 1 401 ? -4.160 5.560 18.458 1.00 98.19 401 VAL A C 1
ATOM 3101 O O . VAL A 1 401 ? -4.740 4.745 17.740 1.00 98.19 401 VAL A O 1
ATOM 3104 N N . CYS A 1 402 ? -4.776 6.224 19.436 1.00 98.31 402 CYS A N 1
ATOM 3105 C CA . CYS A 1 402 ? -6.212 6.132 19.691 1.00 98.31 402 CYS A CA 1
ATOM 3106 C C . CYS A 1 402 ? -6.985 6.728 18.507 1.00 98.31 402 CYS A C 1
ATOM 3108 O O . CYS A 1 402 ? -7.038 7.948 18.343 1.00 98.31 402 CYS A O 1
ATOM 3110 N N . ALA A 1 403 ? -7.561 5.872 17.663 1.00 97.94 403 ALA A N 1
ATOM 3111 C CA . ALA A 1 403 ? -8.279 6.286 16.458 1.00 97.94 403 ALA A CA 1
ATOM 3112 C C . ALA A 1 403 ? -9.794 6.378 16.685 1.00 97.94 403 ALA A C 1
ATOM 3114 O O . ALA A 1 403 ? -10.471 7.172 16.036 1.00 97.94 403 ALA A O 1
ATOM 3115 N N . ILE A 1 404 ? -10.321 5.559 17.598 1.00 97.19 404 ILE A N 1
ATOM 3116 C CA . ILE A 1 404 ? -11.743 5.491 17.942 1.00 97.19 404 ILE A CA 1
ATOM 3117 C C . ILE A 1 404 ? -11.852 5.455 19.459 1.00 97.19 404 ILE A C 1
ATOM 3119 O O . ILE A 1 404 ? -11.222 4.620 20.104 1.00 97.19 404 ILE A O 1
ATOM 3123 N N . SER A 1 405 ? -12.674 6.326 20.032 1.00 95.50 405 SER A N 1
ATOM 3124 C CA . SER A 1 405 ? -13.012 6.277 21.449 1.00 95.50 405 SER A CA 1
ATOM 3125 C C . SER A 1 405 ? -14.366 6.922 21.695 1.00 95.50 405 SER A C 1
ATOM 3127 O O . SER A 1 405 ? -14.724 7.914 21.060 1.00 95.50 405 SER A O 1
ATOM 3129 N N . HIS A 1 406 ? -15.095 6.364 22.656 1.00 84.81 406 HIS A N 1
ATOM 3130 C CA . HIS A 1 406 ? -16.325 6.947 23.190 1.00 84.81 406 HIS A CA 1
ATOM 3131 C C . HIS A 1 406 ? -16.181 7.379 24.645 1.00 84.81 406 HIS A C 1
ATOM 3133 O O . HIS A 1 406 ? -17.179 7.727 25.278 1.00 84.81 406 HIS A O 1
ATOM 3139 N N . ARG A 1 407 ? -14.963 7.334 25.195 1.00 84.81 407 ARG A N 1
ATOM 3140 C CA . ARG A 1 407 ? -14.733 7.630 26.602 1.00 84.81 407 ARG A CA 1
ATOM 3141 C C . ARG A 1 407 ? -13.679 8.719 26.816 1.00 84.81 407 ARG A C 1
ATOM 3143 O O . ARG A 1 407 ? -12.675 8.743 26.107 1.00 84.81 407 ARG A O 1
ATOM 3150 N N . PRO A 1 408 ? -13.864 9.593 27.824 1.00 81.06 408 PRO A N 1
ATOM 3151 C CA . PRO A 1 408 ? -12.904 10.653 28.135 1.00 81.06 408 PRO A CA 1
ATOM 3152 C C . PRO A 1 408 ? -11.531 10.161 28.614 1.00 81.06 408 PRO A C 1
ATOM 3154 O O . PRO A 1 408 ? -10.552 10.885 28.463 1.00 81.06 408 PRO A O 1
ATOM 3157 N N . ASP A 1 409 ? -11.460 8.960 29.199 1.00 86.19 409 ASP A N 1
ATOM 3158 C CA . ASP A 1 409 ? -10.219 8.337 29.686 1.00 86.19 409 ASP A CA 1
ATOM 3159 C C . ASP A 1 409 ? -9.297 7.870 28.547 1.00 86.19 409 ASP A C 1
ATOM 3161 O O . ASP A 1 409 ? -8.091 7.749 28.748 1.00 86.19 409 ASP A O 1
ATOM 3165 N N . PHE A 1 410 ? -9.834 7.705 27.336 1.00 91.12 410 PHE A N 1
ATOM 3166 C CA . PHE A 1 410 ? -9.067 7.403 26.131 1.00 91.12 410 PHE A CA 1
ATOM 3167 C C . PHE A 1 410 ? -9.302 8.494 25.089 1.00 91.12 410 PHE A C 1
ATOM 3169 O O . PHE A 1 410 ? -10.203 8.405 24.258 1.00 91.12 410 PHE A O 1
ATOM 3176 N N . GLN A 1 411 ? -8.498 9.551 25.117 1.00 94.25 411 GLN A N 1
ATOM 3177 C CA . GLN A 1 411 ? -8.659 10.649 24.164 1.00 94.25 411 GLN A CA 1
ATOM 3178 C C . GLN A 1 411 ? -8.246 10.216 22.756 1.00 94.25 411 GLN A C 1
ATOM 3180 O O . GLN A 1 411 ? -7.182 9.621 22.568 1.00 94.25 411 GLN A O 1
ATOM 3185 N N . VAL A 1 412 ? -9.070 10.528 21.756 1.00 97.31 412 VAL A N 1
ATOM 3186 C CA . VAL A 1 412 ? -8.706 10.356 20.344 1.00 97.31 412 VAL A CA 1
ATOM 3187 C C . VAL A 1 412 ? -7.445 11.170 20.052 1.00 97.31 412 VAL A C 1
ATOM 3189 O O . VAL A 1 412 ? -7.326 12.313 20.483 1.00 97.31 412 VAL A O 1
ATOM 3192 N N . GLY A 1 413 ? -6.484 10.563 19.358 1.00 96.88 413 GLY A N 1
ATOM 3193 C CA . GLY A 1 413 ? -5.166 11.150 19.116 1.00 96.88 413 GLY A CA 1
ATOM 3194 C C . GLY A 1 413 ? -4.137 10.920 20.223 1.00 96.88 413 GLY A C 1
ATOM 3195 O O . GLY A 1 413 ? -2.967 11.225 20.017 1.00 96.88 413 GLY A O 1
ATOM 3196 N N . SER A 1 414 ? -4.519 10.337 21.365 1.00 96.88 414 SER A N 1
ATOM 3197 C CA . SER A 1 414 ? -3.534 9.891 22.358 1.00 96.88 414 SER A CA 1
ATOM 3198 C C . SER A 1 414 ? -2.660 8.755 21.816 1.00 96.88 414 SER A C 1
ATOM 3200 O O . SER A 1 414 ? -3.097 7.952 20.985 1.00 96.88 414 SER A O 1
ATOM 3202 N N . VAL A 1 415 ? -1.414 8.695 22.294 1.00 96.81 415 VAL A N 1
ATOM 3203 C CA . VAL A 1 415 ? -0.398 7.736 21.847 1.00 96.81 415 VAL A CA 1
ATOM 3204 C C . VAL A 1 415 ? 0.092 6.902 23.025 1.00 96.81 415 VAL A C 1
ATOM 3206 O O . VAL A 1 415 ? 0.480 7.450 24.053 1.00 96.81 415 VAL A O 1
ATOM 3209 N N . VAL A 1 416 ? 0.115 5.580 22.854 1.00 96.00 416 VAL A N 1
ATOM 3210 C CA . VAL A 1 416 ? 0.653 4.610 23.821 1.00 96.00 416 VAL A CA 1
ATOM 3211 C C . VAL A 1 416 ? 1.820 3.867 23.180 1.00 96.00 416 VAL A C 1
ATOM 3213 O O . VAL A 1 416 ? 1.706 3.411 22.040 1.00 96.00 416 VAL A O 1
ATOM 3216 N N . LYS A 1 417 ? 2.956 3.728 23.866 1.00 93.56 417 LYS A N 1
ATOM 3217 C CA . LYS A 1 417 ? 4.078 2.938 23.338 1.00 93.56 417 LYS A CA 1
ATOM 3218 C C . LYS A 1 417 ? 3.877 1.456 23.628 1.00 93.56 417 LYS A C 1
ATOM 3220 O O . LYS A 1 417 ? 3.262 1.084 24.619 1.00 93.56 417 LYS A O 1
ATOM 3225 N N . ALA A 1 418 ? 4.450 0.591 22.794 1.00 89.56 418 ALA A N 1
ATOM 3226 C CA . ALA A 1 418 ? 4.367 -0.856 22.999 1.00 89.56 418 ALA A CA 1
ATOM 3227 C C . ALA A 1 418 ? 4.914 -1.327 24.359 1.00 89.56 418 ALA A C 1
ATOM 3229 O O . ALA A 1 418 ? 4.375 -2.267 24.933 1.00 89.56 418 ALA A O 1
ATOM 3230 N N . GLU A 1 419 ? 5.959 -0.673 24.868 1.00 88.19 419 GLU A N 1
ATOM 3231 C CA . GLU A 1 419 ? 6.569 -0.966 26.174 1.00 88.19 419 GLU A CA 1
ATOM 3232 C C . GLU A 1 419 ? 5.668 -0.614 27.365 1.00 88.19 419 GLU A C 1
ATOM 3234 O O . GLU A 1 419 ? 5.803 -1.222 28.427 1.00 88.19 419 GLU A O 1
ATOM 3239 N N . ASP A 1 420 ? 4.731 0.315 27.165 1.00 91.81 420 ASP A N 1
ATOM 3240 C CA . ASP A 1 420 ? 3.785 0.769 28.184 1.00 91.81 420 ASP A CA 1
ATOM 3241 C C . ASP A 1 420 ? 2.548 -0.128 28.252 1.00 91.81 420 ASP A C 1
ATOM 3243 O O . ASP A 1 420 ? 1.780 -0.036 29.202 1.00 91.81 420 ASP A O 1
ATOM 3247 N N . LEU A 1 421 ? 2.358 -1.022 27.271 1.00 87.69 421 LEU A N 1
ATOM 3248 C CA . LEU A 1 421 ? 1.193 -1.902 27.252 1.00 87.69 421 LEU A CA 1
ATOM 3249 C C . LEU A 1 421 ? 1.163 -2.876 28.430 1.00 87.69 421 LEU A C 1
ATOM 3251 O O . LEU A 1 421 ? 0.054 -3.250 28.776 1.00 87.69 421 LEU A O 1
ATOM 3255 N N . LYS A 1 422 ? 2.344 -3.260 28.952 1.00 76.12 422 LYS A N 1
ATOM 3256 C CA . LYS A 1 422 ? 2.660 -4.349 29.908 1.00 76.12 422 LYS A CA 1
ATOM 3257 C C . LYS A 1 422 ? 1.545 -5.323 30.244 1.00 76.12 422 LYS A C 1
ATOM 3259 O O . LYS A 1 422 ? 0.562 -4.931 30.884 1.00 76.12 422 LYS A O 1
#

Sequence (422 aa):
MFKVRFLAIFASRWRENKERIPMRIVFGGPKHSGKSVLLWYLKKLLASKGDYMPLRCAPDGEGDWTQELYLTNPDLTLELRQKGKFSEEFVSWAEGAVKNCTSRFGLVDVGGIPSPENRRICKHADALVIVIGDQWGPEVHESWVQFARELGLKVLGTVHGTLDSNAQEYSRINPDGKFEGLSVGLDRKTFKGSTCVEALADFLAEKTETQKKQKKMNTITVSQIAGMIGKQPGPINLPGGKVIQGLDWKAEELPAVQEALKPFSALGTPWFIDGAGPQWLIACITHALHPCAVTLADTKVEGGQVAIGERKQPEGTGKGDLDFTVEEKEMGALVRYQSANPVDFRKLPELLPPVTAQGKPVFLNGKTATWGTVDIATTYQHVVPAVFVGQPQGANGYVYVCAISHRPDFQVGSVVKAEDLK

Secondary structure (DSSP, 8-state):
------------------PPPPEEEEEE--TTSSHHHHHHHHHHHHTTTS-EEEEE-S-S---HHHHHHHTT-HHHHHHH-------HHHHHHHHHHHHH--SSEEEEE--SS--HHHHHHHTT--EEEEEEETTS-HHHHHHHHHHHHHHT-EEEEEEEEE--TTPPPEEEE-TTS-EEEEEE---TTT----HHHHHHHHHHHHHSPPP----SSEEEEHHHHHHHTT---EEEEETTTEEEEE----GGGHHHHHHHHHHHHTT---EEEES---HHHHHHHHHHTTTS-EEEE-TTSGGGEEEE-------TT-BSSSEEEEEE-SS-EEEEEE-SSPPPGGGGGG-BPPP--TTS-EEEEE-S-HHHHHHHHHHHTTTSSEEEEEEE-GGG-EEEEEEEESSTTS-TT-EEEGGGG-

Foldseek 3Di:
DDDDDDDDDDPDDDDPPDAFAAAEEEEEAAPPLLSQLLVLQLCQLCVVLFWEDEQELAQFQDDNVLLLLCQPPVPVSVVNRDRFDLDPQSLVLLLLLLQQQPTLYYYHYDHHADDPSCLSNCLNHAAYEYRYEPVDDVVSVVRVVVSCVVSVHHYQEYEYEYAPPPDDWDWDQDPVRHIYIYFYDSDSHDDDDGPSSSVVSVSSSVVGDDDDDDDDAAEDEPVNLCVLLVHDWDWDQDRPRDTGTGGPDALVCLVVSLVSCQVQLVVLEEYEYDDDDDLLNVLLNCQSNPPHWYWYAQSSHHVRIATAQDAAAADAQWWAQWDWDWDAFPQFIEIEIEHSHAGDSVCLVGGHHHDTDFAHEYFYHYDYPSRSSSRRLSNCAVRYQWYWYWDQPRPQGIKTATSDHPDPVRDRSDIDGPVRRD